Protein AF-0000000067791612 (afdb_homodimer)

Structure (mmCIF, N/CA/C/O backbone):
data_AF-0000000067791612-model_v1
#
loop_
_entity.id
_entity.type
_entity.pdbx_description
1 polymer 'LysR-family transcriptional regulator'
#
loop_
_atom_site.group_PDB
_atom_site.id
_atom_site.type_symbol
_atom_site.label_atom_id
_atom_site.label_alt_id
_atom_site.label_comp_id
_atom_site.label_asym_id
_atom_site.label_entity_id
_atom_site.label_seq_id
_atom_site.pdbx_PDB_ins_code
_atom_site.Cartn_x
_atom_site.Cartn_y
_atom_site.Cartn_z
_atom_site.occupancy
_atom_site.B_iso_or_equiv
_atom_site.auth_seq_id
_atom_site.auth_comp_id
_atom_site.auth_asym_id
_atom_site.auth_atom_id
_atom_site.pdbx_PDB_model_num
ATOM 1 N N . MET A 1 1 ? 8.072 -37.909 17.595 1 32.54 1 MET A N 1
ATOM 2 C CA . MET A 1 1 ? 7.094 -37.953 16.512 1 32.54 1 MET A CA 1
ATOM 3 C C . MET A 1 1 ? 7.787 -37.998 15.154 1 32.54 1 MET A C 1
ATOM 5 O O . MET A 1 1 ? 8.705 -37.218 14.895 1 32.54 1 MET A O 1
ATOM 9 N N . TYR A 1 2 ? 7.781 -39.027 14.48 1 41.22 2 TYR A N 1
ATOM 10 C CA . TYR A 1 2 ? 8.473 -39.206 13.208 1 41.22 2 TYR A CA 1
ATOM 11 C C . TYR A 1 2 ? 8.121 -38.088 12.234 1 41.22 2 TYR A C 1
ATOM 13 O O . TYR A 1 2 ? 7.011 -37.553 12.268 1 41.22 2 TYR A O 1
ATOM 21 N N . SER A 1 3 ? 9.183 -37.487 11.618 1 50.14 3 SER A N 1
ATOM 22 C CA . SER A 1 3 ? 9.185 -36.392 10.653 1 50.14 3 SER A CA 1
ATOM 23 C C . SER A 1 3 ? 8.036 -36.529 9.659 1 50.14 3 SER A C 1
ATOM 25 O O . SER A 1 3 ? 7.389 -35.54 9.311 1 50.14 3 SER A O 1
ATOM 27 N N . SER A 1 4 ? 7.745 -37.811 9.338 1 52.88 4 SER A N 1
ATOM 28 C CA . SER A 1 4 ? 6.721 -38.093 8.337 1 52.88 4 SER A CA 1
ATOM 29 C C . SER A 1 4 ? 5.324 -37.818 8.884 1 52.88 4 SER A C 1
ATOM 31 O O . SER A 1 4 ? 4.42 -37.449 8.132 1 52.88 4 SER A O 1
ATOM 33 N N . GLU A 1 5 ? 5.168 -38.003 10.246 1 55.58 5 GLU A N 1
ATOM 34 C CA . GLU A 1 5 ? 3.87 -37.762 10.869 1 55.58 5 GLU A CA 1
ATOM 35 C C . GLU A 1 5 ? 3.508 -36.28 10.836 1 55.58 5 GLU A C 1
ATOM 37 O O . GLU A 1 5 ? 2.328 -35.924 10.802 1 55.58 5 GLU A O 1
ATOM 42 N N . ARG A 1 6 ? 4.513 -35.566 10.711 1 56.01 6 ARG A N 1
ATOM 43 C CA . ARG A 1 6 ? 4.318 -34.12 10.745 1 56.01 6 ARG A CA 1
ATOM 44 C C . ARG A 1 6 ? 3.676 -33.623 9.454 1 56.01 6 ARG A C 1
ATOM 46 O O . ARG A 1 6 ? 3.015 -32.583 9.444 1 56.01 6 ARG A O 1
ATOM 53 N N . LEU A 1 7 ? 3.816 -34.412 8.555 1 67.54 7 LEU A N 1
ATOM 54 C CA . LEU A 1 7 ? 3.311 -34.015 7.245 1 67.54 7 LEU A CA 1
ATOM 55 C C . LEU A 1 7 ? 1.856 -34.437 7.072 1 67.54 7 LEU A C 1
ATOM 57 O O . LEU A 1 7 ? 1.17 -33.959 6.166 1 67.54 7 LEU A O 1
ATOM 61 N N . LYS A 1 8 ? 1.5 -35.299 7.973 1 75.9 8 LYS A N 1
ATOM 62 C CA . LYS A 1 8 ? 0.142 -35.82 7.845 1 75.9 8 LYS A CA 1
ATOM 63 C C . LYS A 1 8 ? -0.892 -34.721 8.073 1 75.9 8 LYS A C 1
ATOM 65 O O . LYS A 1 8 ? -0.812 -33.979 9.054 1 75.9 8 LYS A O 1
ATOM 70 N N . GLY A 1 9 ? -1.744 -34.556 7.21 1 85.44 9 GLY A N 1
ATOM 71 C CA . GLY A 1 9 ? -2.86 -33.635 7.358 1 85.44 9 GLY A CA 1
ATOM 72 C C . GLY A 1 9 ? -2.58 -32.261 6.779 1 85.44 9 GLY A C 1
ATOM 73 O O . GLY A 1 9 ? -3.484 -31.429 6.677 1 85.44 9 GLY A O 1
ATOM 74 N N . ILE A 1 10 ? -1.321 -32.037 6.432 1 83.94 10 ILE A N 1
ATOM 75 C CA . ILE A 1 10 ? -0.951 -30.716 5.936 1 83.94 10 ILE A CA 1
ATOM 76 C C . ILE A 1 10 ? -1.649 -30.451 4.604 1 83.94 10 ILE A C 1
ATOM 78 O O . ILE A 1 10 ? -2.15 -29.349 4.367 1 83.94 10 ILE A O 1
ATOM 82 N N . ASP A 1 11 ? -1.671 -31.448 3.84 1 86.44 11 ASP A N 1
ATOM 83 C CA . ASP A 1 11 ? -2.32 -31.306 2.541 1 86.44 11 ASP A CA 1
ATOM 84 C C . ASP A 1 11 ? -3.817 -31.053 2.699 1 86.44 11 ASP A C 1
ATOM 86 O O . ASP A 1 11 ? -4.393 -30.232 1.982 1 86.44 11 ASP A O 1
ATOM 90 N N . LEU A 1 12 ? -4.358 -31.745 3.582 1 88.42 12 LEU A N 1
ATOM 91 C CA . LEU A 1 12 ? -5.78 -31.59 3.867 1 88.42 12 LEU A CA 1
ATOM 92 C C . LEU A 1 12 ? -6.081 -30.185 4.379 1 88.42 12 LEU A C 1
ATOM 94 O O . LEU A 1 12 ? -7.034 -29.546 3.927 1 88.42 12 LEU A O 1
ATOM 98 N N . PHE A 1 13 ? -5.313 -29.732 5.25 1 91.06 13 PHE A N 1
ATOM 99 C CA . PHE A 1 13 ? -5.451 -28.405 5.839 1 91.06 13 PHE A CA 1
ATOM 100 C C . PHE A 1 13 ? -5.346 -27.325 4.77 1 91.06 13 PHE A C 1
ATOM 102 O O . PHE A 1 13 ? -6.199 -26.438 4.689 1 91.06 13 PHE A O 1
ATOM 109 N N . VAL A 1 14 ? -4.313 -27.443 3.958 1 87.62 14 VAL A N 1
ATOM 110 C CA . VAL A 1 14 ? -4.09 -26.453 2.909 1 87.62 14 VAL A CA 1
ATOM 111 C C . VAL A 1 14 ? -5.262 -26.464 1.93 1 87.62 14 VAL A C 1
ATOM 113 O O . VAL A 1 14 ? -5.719 -25.407 1.488 1 87.62 14 VAL A O 1
ATOM 116 N N . CYS A 1 15 ? -5.756 -27.592 1.644 1 87.12 15 CYS A N 1
ATOM 117 C CA . CYS A 1 15 ? -6.882 -27.708 0.724 1 87.12 15 CYS A CA 1
ATOM 118 C C . CYS A 1 15 ? -8.123 -27.031 1.293 1 87.12 15 CYS A C 1
ATOM 120 O O . CYS A 1 15 ? -8.792 -26.266 0.596 1 87.12 15 CYS A O 1
ATOM 122 N N . VAL A 1 16 ? -8.391 -27.294 2.491 1 87.92 16 VAL A N 1
ATOM 123 C CA . VAL A 1 16 ? -9.556 -26.694 3.134 1 87.92 16 VAL A CA 1
ATOM 124 C C . VAL A 1 16 ? -9.406 -25.175 3.162 1 87.92 16 VAL A C 1
ATOM 126 O O . VAL A 1 16 ? -10.362 -24.446 2.887 1 87.92 16 VAL A O 1
ATOM 129 N N . ALA A 1 17 ? -8.244 -24.754 3.469 1 85.85 17 ALA A N 1
ATOM 130 C CA . ALA A 1 17 ? -7.98 -23.32 3.544 1 85.85 17 ALA A CA 1
ATOM 131 C C . ALA A 1 17 ? -8.16 -22.657 2.182 1 85.85 17 ALA A C 1
ATOM 133 O O . ALA A 1 17 ? -8.743 -21.575 2.083 1 85.85 17 ALA A O 1
ATOM 134 N N . ASP A 1 18 ? -7.651 -23.319 1.193 1 80.22 18 ASP A N 1
ATOM 135 C CA . ASP A 1 18 ? -7.683 -22.778 -0.162 1 80.22 18 ASP A CA 1
ATOM 136 C C . ASP A 1 18 ? -9.114 -22.694 -0.687 1 80.22 18 ASP A C 1
ATOM 138 O O . ASP A 1 18 ? -9.493 -21.705 -1.318 1 80.22 18 ASP A O 1
ATOM 142 N N . VAL A 1 19 ? -9.877 -23.746 -0.398 1 78.53 19 VAL A N 1
ATOM 143 C CA . VAL A 1 19 ? -11.214 -23.845 -0.974 1 78.53 19 VAL A CA 1
ATOM 144 C C . VAL A 1 19 ? -12.223 -23.156 -0.058 1 78.53 19 VAL A C 1
ATOM 146 O O . VAL A 1 19 ? -13.316 -22.786 -0.495 1 78.53 19 VAL A O 1
ATOM 149 N N . GLY A 1 20 ? -11.901 -22.984 1.209 1 78.86 20 GLY A N 1
ATOM 150 C CA . GLY A 1 20 ? -12.707 -22.258 2.178 1 78.86 20 GLY A CA 1
ATOM 151 C C . GLY A 1 20 ? -13.915 -23.042 2.656 1 78.86 20 GLY A C 1
ATOM 152 O O . GLY A 1 20 ? -14.883 -22.461 3.151 1 78.86 20 GLY A O 1
ATOM 153 N N . SER A 1 21 ? -13.897 -24.313 2.364 1 84.3 21 SER A N 1
ATOM 154 C CA . SER A 1 21 ? -15.034 -25.151 2.732 1 84.3 21 SER A CA 1
ATOM 155 C C . SER A 1 21 ? -14.602 -26.594 2.972 1 84.3 21 SER A C 1
ATOM 157 O O . SER A 1 21 ? -13.818 -27.15 2.2 1 84.3 21 SER A O 1
ATOM 159 N N . PHE A 1 22 ? -15.221 -27.202 4.06 1 87.48 22 PHE A N 1
ATOM 160 C CA . PHE A 1 22 ? -14.922 -28.596 4.363 1 87.48 22 PHE A CA 1
ATOM 161 C C . PHE A 1 22 ? -15.554 -29.522 3.331 1 87.48 22 PHE A C 1
ATOM 163 O O . PHE A 1 22 ? -14.933 -30.496 2.899 1 87.48 22 PHE A O 1
ATOM 170 N N . THR A 1 23 ? -16.683 -29.112 2.903 1 88.55 23 THR A N 1
ATOM 171 C CA . THR A 1 23 ? -17.404 -29.934 1.937 1 88.55 23 THR A CA 1
ATOM 172 C C . THR A 1 23 ? -16.722 -29.89 0.573 1 88.55 23 THR A C 1
ATOM 174 O O . THR A 1 23 ? -16.562 -30.922 -0.081 1 88.55 23 THR A O 1
ATOM 177 N N . ALA A 1 24 ? -16.341 -28.737 0.203 1 86.01 24 ALA A N 1
ATOM 178 C CA . ALA A 1 24 ? -15.677 -28.592 -1.09 1 86.01 24 ALA A CA 1
ATOM 179 C C . ALA A 1 24 ? -14.325 -29.299 -1.095 1 86.01 24 ALA A C 1
ATOM 181 O O . ALA A 1 24 ? -13.939 -29.908 -2.095 1 86.01 24 ALA A O 1
ATOM 182 N N . ALA A 1 25 ? -13.667 -29.204 0.003 1 89.4 25 ALA A N 1
ATOM 183 C CA . ALA A 1 25 ? -12.382 -29.888 0.129 1 89.4 25 ALA A CA 1
ATOM 184 C C . ALA A 1 25 ? -12.557 -31.402 0.062 1 89.4 25 ALA A C 1
ATOM 186 O O . ALA A 1 25 ? -11.75 -32.099 -0.557 1 89.4 25 ALA A O 1
ATOM 187 N N . ALA A 1 26 ? -13.572 -31.895 0.656 1 91.45 26 ALA A N 1
ATOM 188 C CA . ALA A 1 26 ? -13.871 -33.324 0.624 1 91.45 26 ALA A CA 1
ATOM 189 C C . ALA A 1 26 ? -14.095 -33.806 -0.807 1 91.45 26 ALA A C 1
ATOM 191 O O . ALA A 1 26 ? -13.544 -34.831 -1.216 1 91.45 26 ALA A O 1
ATOM 192 N N . GLU A 1 27 ? -14.814 -33.042 -1.518 1 89.23 27 GLU A N 1
ATOM 193 C CA . GLU A 1 27 ? -15.08 -33.376 -2.914 1 89.23 27 GLU A CA 1
ATOM 194 C C . GLU A 1 27 ? -13.796 -33.368 -3.737 1 89.23 27 GLU A C 1
ATOM 196 O O . GLU A 1 27 ? -13.544 -34.292 -4.514 1 89.23 27 GLU A O 1
ATOM 201 N N . LYS A 1 28 ? -13.031 -32.456 -3.49 1 85.48 28 LYS A N 1
ATOM 202 C CA . LYS A 1 28 ? -11.803 -32.278 -4.259 1 85.48 28 LYS A CA 1
ATOM 203 C C . LYS A 1 28 ? -10.799 -33.387 -3.956 1 85.48 28 LYS A C 1
ATOM 205 O O . LYS A 1 28 ? -10.079 -33.84 -4.848 1 85.48 28 LYS A O 1
ATOM 210 N N . MET A 1 29 ? -10.782 -33.769 -2.702 1 89.8 29 MET A N 1
ATOM 211 C CA . MET A 1 29 ? -9.774 -34.735 -2.272 1 89.8 29 MET A CA 1
ATOM 212 C C . MET A 1 29 ? -10.34 -36.151 -2.276 1 89.8 29 MET A C 1
ATOM 214 O O . MET A 1 29 ? -9.671 -37.093 -1.85 1 89.8 29 MET A O 1
ATOM 218 N N . ASN A 1 30 ? -11.581 -36.225 -2.753 1 91.44 30 ASN A N 1
ATOM 219 C CA . ASN A 1 30 ? -12.269 -37.512 -2.785 1 91.44 30 ASN A CA 1
ATOM 220 C C . ASN A 1 30 ? -12.313 -38.158 -1.403 1 91.44 30 ASN A C 1
ATOM 222 O O . ASN A 1 30 ? -11.922 -39.315 -1.242 1 91.44 30 ASN A O 1
ATOM 226 N N . LEU A 1 31 ? -12.703 -37.358 -0.478 1 90.5 31 LEU A N 1
ATOM 227 C CA . LEU A 1 31 ? -12.909 -37.78 0.903 1 90.5 31 LEU A CA 1
ATOM 228 C C . LEU A 1 31 ? -14.316 -37.428 1.375 1 90.5 31 LEU A C 1
ATOM 230 O O . LEU A 1 31 ? -15.038 -36.695 0.696 1 90.5 31 LEU A O 1
ATOM 234 N N . THR A 1 32 ? -14.751 -38.023 2.399 1 91.98 32 THR A N 1
ATOM 235 C CA . THR A 1 32 ? -15.996 -37.593 3.026 1 91.98 32 THR A CA 1
ATOM 236 C C . THR A 1 32 ? -15.774 -36.338 3.866 1 91.98 32 THR A C 1
ATOM 238 O O . THR A 1 32 ? -14.667 -36.098 4.352 1 91.98 32 THR A O 1
ATOM 241 N N . SER A 1 33 ? -16.824 -35.592 4.021 1 91.99 33 SER A N 1
ATOM 242 C CA . SER A 1 33 ? -16.741 -34.401 4.859 1 91.99 33 SER A CA 1
ATOM 243 C C . SER A 1 33 ? -16.35 -34.758 6.29 1 91.99 33 SER A C 1
ATOM 245 O O . SER A 1 33 ? -15.644 -33.997 6.954 1 91.99 33 SER A O 1
ATOM 247 N N . SER A 1 34 ? -16.818 -35.937 6.689 1 92.41 34 SER A N 1
ATOM 248 C CA . SER A 1 34 ? -16.471 -36.406 8.027 1 92.41 34 SER A CA 1
ATOM 249 C C . SER A 1 34 ? -14.979 -36.702 8.14 1 92.41 34 SER A C 1
ATOM 251 O O . SER A 1 34 ? -14.356 -36.399 9.16 1 92.41 34 SER A O 1
ATOM 253 N N . ALA A 1 35 ? -14.443 -37.273 7.108 1 91.53 35 ALA A N 1
ATOM 254 C CA . ALA A 1 35 ? -13.014 -37.572 7.095 1 91.53 35 ALA A CA 1
ATOM 255 C C . ALA A 1 35 ? -12.184 -36.292 7.123 1 91.53 35 ALA A C 1
ATOM 257 O O . ALA A 1 35 ? -11.167 -36.219 7.816 1 91.53 35 ALA A O 1
ATOM 258 N N . VAL A 1 36 ? -12.619 -35.322 6.375 1 92.7 36 VAL A N 1
ATOM 259 C CA . VAL A 1 36 ? -11.933 -34.034 6.339 1 92.7 36 VAL A CA 1
ATOM 260 C C . VAL A 1 36 ? -11.997 -33.376 7.715 1 92.7 36 VAL A C 1
ATOM 262 O O . VAL A 1 36 ? -10.982 -32.901 8.23 1 92.7 36 VAL A O 1
ATOM 265 N N . SER A 1 37 ? -13.146 -33.392 8.35 1 92.84 37 SER A N 1
ATOM 266 C CA . SER A 1 37 ? -13.331 -32.775 9.659 1 92.84 37 SER A CA 1
ATOM 267 C C . SER A 1 37 ? -12.482 -33.465 10.721 1 92.84 37 SER A C 1
ATOM 269 O O . SER A 1 37 ? -11.85 -32.802 11.546 1 92.84 37 SER A O 1
ATOM 271 N N . LYS A 1 38 ? -12.446 -34.74 10.649 1 92.71 38 LYS A N 1
ATOM 272 C CA . LYS A 1 38 ? -11.656 -35.507 11.608 1 92.71 38 LYS A CA 1
ATOM 273 C C . LYS A 1 38 ? -10.163 -35.265 11.408 1 92.71 38 LYS A C 1
ATOM 275 O O . LYS A 1 38 ? -9.406 -35.188 12.379 1 92.71 38 LYS A O 1
ATOM 280 N N . GLY A 1 39 ? -9.849 -35.271 10.162 1 91.12 39 GLY A N 1
ATOM 281 C CA . GLY A 1 39 ? -8.458 -34.988 9.848 1 91.12 39 GLY A CA 1
ATOM 282 C C . GLY A 1 39 ? -7.988 -33.646 10.377 1 91.12 39 GLY A C 1
ATOM 283 O O . GLY A 1 39 ? -6.902 -33.546 10.953 1 91.12 39 GLY A O 1
ATOM 284 N N . ILE A 1 40 ? -8.79 -32.632 10.218 1 92.55 40 ILE A N 1
ATOM 285 C CA . ILE A 1 40 ? -8.463 -31.294 10.7 1 92.55 40 ILE A CA 1
ATOM 286 C C . ILE A 1 40 ? -8.427 -31.29 12.226 1 92.55 40 ILE A C 1
ATOM 288 O O . ILE A 1 40 ? -7.534 -30.691 12.831 1 92.55 40 ILE A O 1
ATOM 292 N N . ALA A 1 41 ? -9.378 -31.998 12.781 1 92.48 41 ALA A N 1
ATOM 293 C CA . ALA A 1 41 ? -9.423 -32.081 14.239 1 92.48 41 ALA A CA 1
ATOM 294 C C . ALA A 1 41 ? -8.166 -32.748 14.79 1 92.48 41 ALA A C 1
ATOM 296 O O . ALA A 1 41 ? -7.624 -32.318 15.811 1 92.48 41 ALA A O 1
ATOM 297 N N . ARG A 1 42 ? -7.751 -33.8 14.171 1 90.2 42 ARG A N 1
ATOM 298 C CA . ARG A 1 42 ? -6.537 -34.502 14.573 1 90.2 42 ARG A CA 1
ATOM 299 C C . ARG A 1 42 ? -5.319 -33.589 14.477 1 90.2 42 ARG A C 1
ATOM 301 O O . ARG A 1 42 ? -4.459 -33.598 15.36 1 90.2 42 ARG A O 1
ATOM 308 N N . LEU A 1 43 ? -5.257 -32.866 13.417 1 90.36 43 LEU A N 1
ATOM 309 C CA . LEU A 1 43 ? -4.152 -31.936 13.208 1 90.36 43 LEU A CA 1
ATOM 310 C C . LEU A 1 43 ? -4.154 -30.842 14.271 1 90.36 43 LEU A C 1
ATOM 312 O O . LEU A 1 43 ? -3.108 -30.524 14.842 1 90.36 43 LEU A O 1
ATOM 316 N N . GLU A 1 44 ? -5.332 -30.271 14.549 1 92.88 44 GLU A N 1
ATOM 317 C CA . GLU A 1 44 ? -5.46 -29.23 15.564 1 92.88 44 GLU A CA 1
ATOM 318 C C . GLU A 1 44 ? -5.108 -29.763 16.95 1 92.88 44 GLU A C 1
ATOM 320 O O . GLU A 1 44 ? -4.48 -29.065 17.748 1 92.88 44 GLU A O 1
ATOM 325 N N . SER A 1 45 ? -5.481 -31.001 17.186 1 89.89 45 SER A N 1
ATOM 326 C CA . SER A 1 45 ? -5.153 -31.642 18.455 1 89.89 45 SER A CA 1
ATOM 327 C C . SER A 1 45 ? -3.647 -31.833 18.605 1 89.89 45 SER A C 1
ATOM 329 O O . SER A 1 45 ? -3.087 -31.576 19.673 1 89.89 45 SER A O 1
ATOM 331 N N . ARG A 1 46 ? -3.045 -32.259 17.612 1 85.21 46 ARG A N 1
ATOM 332 C CA . ARG A 1 46 ? -1.602 -32.473 17.62 1 85.21 46 ARG A CA 1
ATOM 333 C C . ARG A 1 46 ? -0.855 -31.165 17.859 1 85.21 46 ARG A C 1
ATOM 335 O O . ARG A 1 46 ? 0.124 -31.131 18.606 1 85.21 46 ARG A O 1
ATOM 342 N N . LEU A 1 47 ? -1.362 -30.095 17.18 1 85.67 47 LEU A N 1
ATOM 343 C CA . LEU A 1 47 ? -0.706 -28.794 17.248 1 85.67 47 LEU A CA 1
ATOM 344 C C . LEU A 1 47 ? -1.154 -28.024 18.486 1 85.67 47 LEU A C 1
ATOM 346 O O . LEU A 1 47 ? -0.547 -27.012 18.846 1 85.67 47 LEU A O 1
ATOM 350 N N . GLN A 1 48 ? -2.239 -28.488 19.088 1 89.15 48 GLN A N 1
ATOM 351 C CA . GLN A 1 48 ? -2.812 -27.899 20.293 1 89.15 48 GLN A CA 1
ATOM 352 C C . GLN A 1 48 ? -3.274 -26.466 20.04 1 89.15 48 GLN A C 1
ATOM 354 O O . GLN A 1 48 ? -3.108 -25.595 20.896 1 89.15 48 GLN A O 1
ATOM 359 N N . VAL A 1 49 ? -3.679 -26.174 18.816 1 89.46 49 VAL A N 1
ATOM 360 C CA . VAL A 1 49 ? -4.248 -24.882 18.449 1 89.46 49 VAL A CA 1
ATOM 361 C C . VAL A 1 49 ? -5.39 -25.083 17.455 1 89.46 49 VAL A C 1
ATOM 363 O O . VAL A 1 49 ? -5.431 -26.089 16.742 1 89.46 49 VAL A O 1
ATOM 366 N N . ARG A 1 50 ? -6.308 -24.215 17.503 1 90.46 50 ARG A N 1
ATOM 367 C CA . ARG A 1 50 ? -7.342 -24.196 16.474 1 90.46 50 ARG A CA 1
ATOM 368 C C . ARG A 1 50 ? -6.851 -23.484 15.217 1 90.46 50 ARG A C 1
ATOM 370 O O . ARG A 1 50 ? -6.302 -22.383 15.295 1 90.46 50 ARG A O 1
ATOM 377 N N . LEU A 1 51 ? -7.033 -24.106 14.076 1 91.12 51 LEU A N 1
ATOM 378 C CA . LEU A 1 51 ? -6.538 -23.557 12.818 1 91.12 51 LEU A CA 1
ATOM 379 C C . LEU A 1 51 ? -7.648 -22.825 12.071 1 91.12 51 LEU A C 1
ATOM 381 O O . LEU A 1 51 ? -7.374 -21.955 11.24 1 91.12 51 LEU A O 1
ATOM 385 N N . PHE A 1 52 ? -8.907 -23.236 12.415 1 90.78 52 PHE A N 1
ATOM 386 C CA . PHE A 1 52 ? -10.044 -22.613 11.747 1 90.78 52 PHE A CA 1
ATOM 387 C C . PHE A 1 52 ? -11.001 -22.003 12.764 1 90.78 52 PHE A C 1
ATOM 389 O O . PHE A 1 52 ? -11.221 -22.571 13.836 1 90.78 52 PHE A O 1
ATOM 396 N N . ASP A 1 53 ? -11.374 -20.771 12.424 1 84.11 53 ASP A N 1
ATOM 397 C CA . ASP A 1 53 ? -12.525 -20.187 13.107 1 84.11 53 ASP A CA 1
ATOM 398 C C . ASP A 1 53 ? -13.824 -20.525 12.379 1 84.11 53 ASP A C 1
ATOM 400 O O . ASP A 1 53 ? -13.98 -20.209 11.198 1 84.11 53 ASP A O 1
ATOM 404 N N . ARG A 1 54 ? -14.561 -21.321 13.085 1 75.55 54 ARG A N 1
ATOM 405 C CA . ARG A 1 54 ? -15.797 -21.809 12.482 1 75.55 54 ARG A CA 1
ATOM 406 C C . ARG A 1 54 ? -17.002 -21.027 12.995 1 75.55 54 ARG A C 1
ATOM 408 O O . ARG A 1 54 ? -17.205 -20.913 14.205 1 75.55 54 ARG A O 1
ATOM 415 N N . THR A 1 55 ? -17.447 -20.131 12.25 1 62.34 55 THR A N 1
ATOM 416 C CA . THR A 1 55 ? -18.768 -19.594 12.556 1 62.34 55 THR A CA 1
ATOM 417 C C . THR A 1 55 ? -19.822 -20.185 11.625 1 62.34 55 THR A C 1
ATOM 419 O O . THR A 1 55 ? -19.486 -20.845 10.639 1 62.34 55 THR A O 1
ATOM 422 N N . THR A 1 56 ? -21.19 -20.347 12.048 1 55.86 56 THR A N 1
ATOM 423 C CA . THR A 1 56 ? -22.275 -20.917 11.257 1 55.86 56 THR A CA 1
ATOM 424 C C . THR A 1 56 ? -22.243 -20.383 9.828 1 55.86 56 THR A C 1
ATOM 426 O O . THR A 1 56 ? -22.72 -21.042 8.902 1 55.86 56 THR A O 1
ATOM 429 N N . ARG A 1 57 ? -21.581 -19.116 9.564 1 54.97 57 ARG A N 1
ATOM 430 C CA . ARG A 1 57 ? -21.741 -18.463 8.268 1 54.97 57 ARG A CA 1
ATOM 431 C C . ARG A 1 57 ? -20.414 -18.4 7.519 1 54.97 57 ARG A C 1
ATOM 433 O O . ARG A 1 57 ? -20.391 -18.217 6.3 1 54.97 57 ARG A O 1
ATOM 440 N N . ARG A 1 58 ? -19.335 -18.624 8.226 1 63.38 58 ARG A N 1
ATOM 441 C CA . ARG A 1 58 ? -18.102 -18.424 7.47 1 63.38 58 ARG A CA 1
ATOM 442 C C . ARG A 1 58 ? -16.951 -19.215 8.081 1 63.38 58 ARG A C 1
ATOM 444 O O . ARG A 1 58 ? -16.832 -19.303 9.305 1 63.38 58 ARG A O 1
ATOM 451 N N . LEU A 1 59 ? -16.137 -20.047 7.165 1 77.88 59 LEU A N 1
ATOM 452 C CA . LEU A 1 59 ? -14.886 -20.693 7.549 1 77.88 59 LEU A CA 1
ATOM 453 C C . LEU A 1 59 ? -13.698 -19.774 7.289 1 77.88 59 LEU A C 1
ATOM 455 O O . LEU A 1 59 ? -13.532 -19.265 6.178 1 77.88 59 LEU A O 1
ATOM 459 N N . SER A 1 60 ? -13.029 -19.369 8.381 1 81.91 60 SER A N 1
ATOM 460 C CA . SER A 1 60 ? -11.819 -18.565 8.242 1 81.91 60 SER A CA 1
ATOM 461 C C . SER A 1 60 ? -10.676 -19.136 9.074 1 81.91 60 SER A C 1
ATOM 463 O O . SER A 1 60 ? -10.908 -19.892 10.021 1 81.91 60 SER A O 1
ATOM 465 N N . LEU A 1 61 ? -9.457 -18.847 8.636 1 85.5 61 LEU A N 1
ATOM 466 C CA . LEU A 1 61 ? -8.289 -19.262 9.404 1 85.5 61 LEU A CA 1
ATOM 467 C C . LEU A 1 61 ? -8.151 -18.432 10.676 1 85.5 61 LEU A C 1
ATOM 469 O O . LEU A 1 61 ? -8.409 -17.226 10.666 1 85.5 61 LEU A O 1
ATOM 473 N N . SER A 1 62 ? -7.8 -19.087 11.752 1 84.66 62 SER A N 1
ATOM 474 C CA . SER A 1 62 ? -7.331 -18.373 12.935 1 84.66 62 SER A CA 1
ATOM 475 C C . SER A 1 62 ? -5.964 -17.741 12.694 1 84.66 62 SER A C 1
ATOM 477 O O . SER A 1 62 ? -5.347 -17.964 11.651 1 84.66 62 SER A O 1
ATOM 479 N N . ASP A 1 63 ? -5.477 -16.998 13.625 1 80.19 63 ASP A N 1
ATOM 480 C CA . ASP A 1 63 ? -4.132 -16.439 13.522 1 80.19 63 ASP A CA 1
ATOM 481 C C . ASP A 1 63 ? -3.084 -17.544 13.425 1 80.19 63 ASP A C 1
ATOM 483 O O . ASP A 1 63 ? -2.164 -17.465 12.607 1 80.19 63 ASP A O 1
ATOM 487 N N . SER A 1 64 ? -3.283 -18.493 14.193 1 83.18 64 SER A N 1
ATOM 488 C CA . SER A 1 64 ? -2.389 -19.645 14.133 1 83.18 64 SER A CA 1
ATOM 489 C C . SER A 1 64 ? -2.544 -20.398 12.816 1 83.18 64 SER A C 1
ATOM 491 O O . SER A 1 64 ? -1.568 -20.923 12.276 1 83.18 64 SER A O 1
ATOM 493 N N . GLY A 1 65 ? -3.769 -20.376 12.358 1 86.29 65 GLY A N 1
ATOM 494 C CA . GLY A 1 65 ? -4.033 -21.01 11.076 1 86.29 65 GLY A CA 1
ATOM 495 C C . GLY A 1 65 ? -3.328 -20.329 9.918 1 86.29 65 GLY A C 1
ATOM 496 O O . GLY A 1 65 ? -2.783 -20.997 9.036 1 86.29 65 GLY A O 1
ATOM 497 N N . VAL A 1 66 ? -3.307 -19.038 10.008 1 81.97 66 VAL A N 1
ATOM 498 C CA . VAL A 1 66 ? -2.646 -18.264 8.963 1 81.97 66 VAL A CA 1
ATOM 499 C C . VAL A 1 66 ? -1.149 -18.561 8.968 1 81.97 66 VAL A C 1
ATOM 501 O O . VAL A 1 66 ? -0.559 -18.826 7.918 1 81.97 66 VAL A O 1
ATOM 504 N N . ALA A 1 67 ? -0.545 -18.543 10.089 1 80.08 67 ALA A N 1
ATOM 505 C CA . ALA A 1 67 ? 0.881 -18.83 10.222 1 80.08 67 ALA A CA 1
ATOM 506 C C . ALA A 1 67 ? 1.2 -20.251 9.769 1 80.08 67 ALA A C 1
ATOM 508 O O . ALA A 1 67 ? 2.17 -20.475 9.04 1 80.08 67 ALA A O 1
ATOM 509 N N . PHE A 1 68 ? 0.383 -21.203 10.176 1 83.87 68 PHE A N 1
ATOM 510 C CA . PHE A 1 68 ? 0.591 -22.602 9.823 1 83.87 68 PHE A CA 1
ATOM 511 C C . PHE A 1 68 ? 0.383 -22.82 8.329 1 83.87 68 PHE A C 1
ATOM 513 O O . PHE A 1 68 ? 1.11 -23.595 7.703 1 83.87 68 PHE A O 1
ATOM 520 N N . TYR A 1 69 ? -0.605 -22.125 7.797 1 86.08 69 TYR A N 1
ATOM 521 C CA . TYR A 1 69 ? -0.883 -22.218 6.368 1 86.08 69 TYR A CA 1
ATOM 522 C C . TYR A 1 69 ? 0.323 -21.775 5.549 1 86.08 69 TYR A C 1
ATOM 524 O O . TYR A 1 69 ? 0.716 -22.452 4.595 1 86.08 69 TYR A O 1
ATOM 532 N N . ARG A 1 70 ? 0.905 -20.704 5.915 1 78.58 70 ARG A N 1
ATOM 533 C CA . ARG A 1 70 ? 2.09 -20.201 5.23 1 78.58 70 ARG A CA 1
ATOM 534 C C . ARG A 1 70 ? 3.211 -21.234 5.244 1 78.58 70 ARG A C 1
ATOM 536 O O . ARG A 1 70 ? 3.831 -21.499 4.211 1 78.58 70 ARG A O 1
ATOM 543 N N . THR A 1 71 ? 3.404 -21.791 6.325 1 77.51 71 THR A N 1
ATOM 544 C CA . THR A 1 71 ? 4.455 -22.792 6.472 1 77.51 71 THR A CA 1
ATOM 545 C C . THR A 1 71 ? 4.14 -24.032 5.641 1 77.51 71 THR A C 1
ATOM 547 O O . THR A 1 71 ? 5.004 -24.541 4.924 1 77.51 71 THR A O 1
ATOM 550 N N . CYS A 1 72 ? 2.931 -24.48 5.725 1 81.65 72 CYS A N 1
ATOM 551 C CA . CYS A 1 72 ? 2.539 -25.703 5.034 1 81.65 72 CYS A CA 1
ATOM 552 C C . CYS A 1 72 ? 2.646 -25.534 3.523 1 81.65 72 CYS A C 1
ATOM 554 O O . CYS A 1 72 ? 3.129 -26.429 2.827 1 81.65 72 CYS A O 1
ATOM 556 N N . THR A 1 73 ? 2.181 -24.41 3.1 1 79.84 73 THR A N 1
ATOM 557 C CA . THR A 1 73 ? 2.218 -24.168 1.662 1 79.84 73 THR A CA 1
ATOM 558 C C . THR A 1 73 ? 3.658 -24.117 1.16 1 79.84 73 THR A C 1
ATOM 560 O O . THR A 1 73 ? 3.963 -24.629 0.081 1 79.84 73 THR A O 1
ATOM 563 N N . SER A 1 74 ? 4.492 -23.57 1.959 1 74.94 74 SER A N 1
ATOM 564 C CA . SER A 1 74 ? 5.904 -23.514 1.594 1 74.94 74 SER A CA 1
ATOM 565 C C . SER A 1 74 ? 6.523 -24.907 1.565 1 74.94 74 SER A C 1
ATOM 567 O O . SER A 1 74 ? 7.247 -25.251 0.628 1 74.94 74 SER A O 1
ATOM 569 N N . VAL A 1 75 ? 6.234 -25.679 2.509 1 72.28 75 VAL A N 1
ATOM 570 C CA . VAL A 1 75 ? 6.778 -27.028 2.623 1 72.28 75 VAL A CA 1
ATOM 571 C C . VAL A 1 75 ? 6.293 -27.881 1.454 1 72.28 75 VAL A C 1
ATOM 573 O O . VAL A 1 75 ? 7.083 -28.587 0.822 1 72.28 75 VAL A O 1
ATOM 576 N N . LEU A 1 76 ? 5.036 -27.815 1.208 1 76.99 76 LEU A N 1
ATOM 577 C CA . LEU A 1 76 ? 4.469 -28.614 0.127 1 76.99 76 LEU A CA 1
ATOM 578 C C . LEU A 1 76 ? 5.052 -28.198 -1.219 1 76.99 76 LEU A C 1
ATOM 580 O O . LEU A 1 76 ? 5.328 -29.047 -2.07 1 76.99 76 LEU A O 1
ATOM 584 N N . ALA A 1 77 ? 5.203 -26.893 -1.354 1 73.73 77 ALA A N 1
ATOM 585 C CA . ALA A 1 77 ? 5.793 -26.385 -2.59 1 73.73 77 ALA A CA 1
ATOM 586 C C . ALA A 1 77 ? 7.233 -26.864 -2.749 1 73.73 77 ALA A C 1
ATOM 588 O O . ALA A 1 77 ? 7.644 -27.265 -3.84 1 73.73 77 ALA A O 1
ATOM 589 N N . ASP A 1 78 ? 7.924 -26.874 -1.702 1 69.32 78 ASP A N 1
ATOM 590 C CA . ASP A 1 78 ? 9.316 -27.311 -1.726 1 69.32 78 ASP A CA 1
ATOM 591 C C . ASP A 1 78 ? 9.42 -28.8 -2.05 1 69.32 78 ASP A C 1
ATOM 593 O O . ASP A 1 78 ? 10.281 -29.212 -2.829 1 69.32 78 ASP A O 1
ATOM 597 N N . LEU A 1 79 ? 8.534 -29.552 -1.504 1 69.9 79 LEU A N 1
ATOM 598 C CA . LEU A 1 79 ? 8.515 -30.988 -1.761 1 69.9 79 LEU A CA 1
ATOM 599 C C . LEU A 1 79 ? 8.171 -31.275 -3.219 1 69.9 79 LEU A C 1
ATOM 601 O O . LEU A 1 79 ? 8.797 -32.128 -3.853 1 69.9 79 LEU A O 1
ATOM 605 N N . GLU A 1 80 ? 7.175 -30.605 -3.68 1 70.74 80 GLU A N 1
ATOM 606 C CA . GLU A 1 80 ? 6.771 -30.781 -5.072 1 70.74 80 GLU A CA 1
ATOM 607 C C . GLU A 1 80 ? 7.908 -30.429 -6.026 1 70.74 80 GLU A C 1
ATOM 609 O O . GLU A 1 80 ? 8.169 -31.158 -6.985 1 70.74 80 GLU A O 1
ATOM 614 N N . GLU A 1 81 ? 8.54 -29.421 -5.774 1 67.28 81 GLU A N 1
ATOM 615 C CA . GLU A 1 81 ? 9.653 -28.987 -6.613 1 67.28 81 GLU A CA 1
ATOM 616 C C . GLU A 1 81 ? 10.795 -29.999 -6.581 1 67.28 81 GLU A C 1
ATOM 618 O O . GLU A 1 81 ? 11.424 -30.266 -7.607 1 67.28 81 GLU A O 1
ATOM 623 N N . ALA A 1 82 ? 11.04 -30.488 -5.459 1 65.92 82 ALA A N 1
ATOM 624 C CA . ALA A 1 82 ? 12.081 -31.503 -5.323 1 65.92 82 ALA A CA 1
ATOM 625 C C . ALA A 1 82 ? 11.746 -32.745 -6.144 1 65.92 82 ALA A C 1
ATOM 627 O O . ALA A 1 82 ? 12.62 -33.32 -6.797 1 65.92 82 ALA A O 1
ATOM 628 N N . GLU A 1 83 ? 10.537 -33.056 -6.1 1 69.2 83 GLU A N 1
ATOM 629 C CA . GLU A 1 83 ? 10.096 -34.23 -6.848 1 69.2 83 GLU A CA 1
ATOM 630 C C . GLU A 1 83 ? 10.193 -33.993 -8.353 1 69.2 83 GLU A C 1
ATOM 632 O O . GLU A 1 83 ? 10.659 -34.862 -9.094 1 69.2 83 GLU A O 1
ATOM 637 N N . LEU A 1 84 ? 9.719 -32.847 -8.693 1 67.92 84 LEU A N 1
ATOM 638 C CA . LEU A 1 84 ? 9.747 -32.508 -10.111 1 67.92 84 LEU A CA 1
ATOM 639 C C . LEU A 1 84 ? 11.182 -32.382 -10.612 1 67.92 84 LEU A C 1
ATOM 641 O O . LEU A 1 84 ? 11.491 -32.789 -11.734 1 67.92 84 LEU A O 1
ATOM 645 N N . ALA A 1 85 ? 11.972 -31.824 -9.809 1 63.44 85 ALA A N 1
ATOM 646 C CA . ALA A 1 85 ? 13.383 -31.677 -10.158 1 63.44 85 ALA A CA 1
ATOM 647 C C . ALA A 1 85 ? 14.033 -33.037 -10.395 1 63.44 85 ALA A C 1
ATOM 649 O O . ALA A 1 85 ? 14.955 -33.158 -11.205 1 63.44 85 ALA A O 1
ATOM 650 N N . MET A 1 86 ? 13.504 -33.98 -9.77 1 6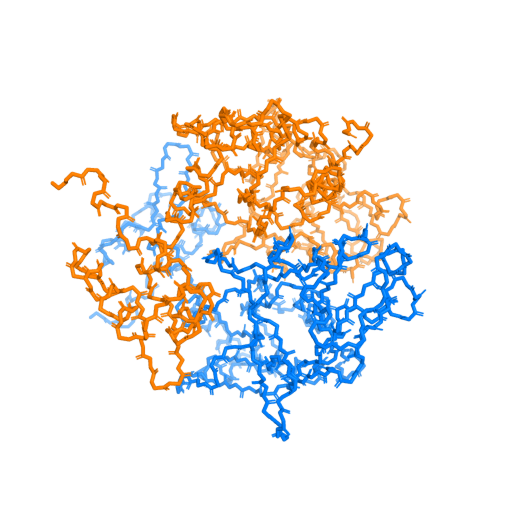2.96 86 MET A N 1
ATOM 651 C CA . MET A 1 86 ? 14.039 -35.332 -9.912 1 62.96 86 MET A CA 1
ATOM 652 C C . MET A 1 86 ? 13.559 -35.974 -11.209 1 62.96 86 MET A C 1
ATOM 654 O O . MET A 1 86 ? 14.204 -36.884 -11.732 1 62.96 86 MET A O 1
ATOM 658 N N . GLN A 1 87 ? 12.391 -35.544 -11.64 1 61.64 87 GLN A N 1
ATOM 659 C CA . GLN A 1 87 ? 11.791 -36.183 -12.807 1 61.64 87 GLN A CA 1
ATOM 660 C C . GLN A 1 87 ? 12.22 -35.488 -14.096 1 61.64 87 GLN A C 1
ATOM 662 O O . GLN A 1 87 ? 12.202 -36.093 -15.169 1 61.64 87 GLN A O 1
ATOM 667 N N . SER A 1 88 ? 12.098 -34.255 -14.194 1 56.34 88 SER A N 1
ATOM 668 C CA . SER A 1 88 ? 12.258 -33.56 -15.467 1 56.34 88 SER A CA 1
ATOM 669 C C . SER A 1 88 ? 13.68 -33.034 -15.635 1 56.34 88 SER A C 1
ATOM 671 O O . SER A 1 88 ? 14.322 -32.643 -14.658 1 56.34 88 SER A O 1
ATOM 673 N N . GLU A 1 89 ? 14.205 -33.577 -16.726 1 54.1 89 GLU A N 1
ATOM 674 C CA . GLU A 1 89 ? 15.429 -32.93 -17.19 1 54.1 89 GLU A CA 1
ATOM 675 C C . GLU A 1 89 ? 15.229 -31.426 -17.354 1 54.1 89 GLU A C 1
ATOM 677 O O . GLU A 1 89 ? 16.2 -30.676 -17.478 1 54.1 89 GLU A O 1
ATOM 682 N N . THR A 1 90 ? 14.037 -31.097 -17.962 1 55.37 90 THR A N 1
ATOM 683 C CA . THR A 1 90 ? 13.79 -29.727 -18.398 1 55.37 90 THR A CA 1
ATOM 684 C C . THR A 1 90 ? 13.509 -28.822 -17.202 1 55.37 90 THR A C 1
ATOM 686 O O . THR A 1 90 ? 12.728 -29.178 -16.317 1 55.37 90 THR A O 1
ATOM 689 N N . THR A 1 91 ? 14.435 -28.063 -16.887 1 62 91 THR A N 1
ATOM 690 C CA . THR A 1 91 ? 14.863 -27.255 -15.75 1 62 91 THR A CA 1
ATOM 691 C C . THR A 1 91 ? 14.021 -25.987 -15.641 1 62 91 THR A C 1
ATOM 693 O O . THR A 1 91 ? 14.495 -24.963 -15.145 1 62 91 THR A O 1
ATOM 696 N N . ASP A 1 92 ? 12.681 -26.101 -16.183 1 79.78 92 ASP A N 1
ATOM 697 C CA . ASP A 1 92 ? 11.996 -24.821 -16.036 1 79.78 92 ASP A CA 1
ATOM 698 C C . ASP A 1 92 ? 11.533 -24.607 -14.597 1 79.78 92 ASP A C 1
ATOM 700 O O . ASP A 1 92 ? 10.946 -25.505 -13.989 1 79.78 92 ASP A O 1
ATOM 704 N N . PRO A 1 93 ? 11.848 -23.467 -14.148 1 86.18 93 PRO A N 1
ATOM 705 C CA . PRO A 1 93 ? 11.4 -23.179 -12.783 1 86.18 93 PRO A CA 1
ATOM 706 C C . PRO A 1 93 ? 9.879 -23.176 -12.65 1 86.18 93 PRO A C 1
ATOM 708 O O . PRO A 1 93 ? 9.175 -22.769 -13.578 1 86.18 93 PRO A O 1
ATOM 711 N N . ARG A 1 94 ? 9.411 -23.726 -11.599 1 87.77 94 ARG A N 1
ATOM 712 C CA . ARG A 1 94 ? 7.971 -23.838 -11.393 1 87.77 94 ARG A CA 1
ATOM 713 C C . ARG A 1 94 ? 7.614 -23.677 -9.919 1 87.77 94 ARG A C 1
ATOM 715 O O . ARG A 1 94 ? 8.447 -23.919 -9.043 1 87.77 94 ARG A O 1
ATOM 722 N N . GLY A 1 95 ? 6.322 -23.257 -9.742 1 86.87 95 GLY A N 1
ATOM 723 C CA . GLY A 1 95 ? 5.791 -23.212 -8.389 1 86.87 95 GLY A CA 1
ATOM 724 C C . GLY A 1 95 ? 5.584 -21.8 -7.876 1 86.87 95 GLY A C 1
ATOM 725 O O . GLY A 1 95 ? 5.835 -20.83 -8.594 1 86.87 95 GLY A O 1
ATOM 726 N N . LYS A 1 96 ? 5.16 -21.755 -6.673 1 88.34 96 LYS A N 1
ATOM 727 C CA . LYS A 1 96 ? 4.785 -20.495 -6.036 1 88.34 96 LYS A CA 1
ATOM 728 C C . LYS A 1 96 ? 6.002 -19.801 -5.432 1 88.34 96 LYS A C 1
ATOM 730 O O . LYS A 1 96 ? 6.859 -20.452 -4.83 1 88.34 96 LYS A O 1
ATOM 735 N N . VAL A 1 97 ? 6.142 -18.582 -5.684 1 92.2 97 VAL A N 1
ATOM 736 C CA . VAL A 1 97 ? 7.182 -17.755 -5.08 1 92.2 97 VAL A CA 1
ATOM 737 C C . VAL A 1 97 ? 6.552 -16.521 -4.437 1 92.2 97 VAL A C 1
ATOM 739 O O . VAL A 1 97 ? 5.818 -15.778 -5.093 1 92.2 97 VAL A O 1
ATOM 742 N N . ARG A 1 98 ? 6.807 -16.335 -3.186 1 93.32 98 ARG A N 1
ATOM 743 C CA . ARG A 1 98 ? 6.277 -15.182 -2.465 1 93.32 98 ARG A CA 1
ATOM 744 C C . ARG A 1 98 ? 7.269 -14.024 -2.478 1 93.32 98 ARG A C 1
ATOM 746 O O . ARG A 1 98 ? 8.402 -14.165 -2.013 1 93.32 98 ARG A O 1
ATOM 753 N N . ILE A 1 99 ? 6.838 -12.915 -3.008 1 95.87 99 ILE A N 1
ATOM 754 C CA . ILE A 1 99 ? 7.69 -11.741 -3.166 1 95.87 99 ILE A CA 1
ATOM 755 C C . ILE A 1 99 ? 7.03 -10.532 -2.507 1 95.87 99 ILE A C 1
ATOM 757 O O . ILE A 1 99 ? 5.852 -10.254 -2.746 1 95.87 99 ILE A O 1
ATOM 761 N N . ASP A 1 100 ? 7.739 -9.835 -1.684 1 95.7 100 ASP A N 1
ATOM 762 C CA . ASP A 1 100 ? 7.237 -8.612 -1.064 1 95.7 100 ASP A CA 1
ATOM 763 C C . ASP A 1 100 ? 8.018 -7.391 -1.544 1 95.7 100 ASP A C 1
ATOM 765 O O . ASP A 1 100 ? 9.249 -7.417 -1.597 1 95.7 100 ASP A O 1
ATOM 769 N N . LEU A 1 101 ? 7.276 -6.402 -1.925 1 96.13 101 LEU A N 1
ATOM 770 C CA . LEU A 1 101 ? 7.873 -5.247 -2.587 1 96.13 101 LEU A CA 1
ATOM 771 C C . LEU A 1 101 ? 7.445 -3.95 -1.908 1 96.13 101 LEU A C 1
ATOM 773 O O . LEU A 1 101 ? 6.345 -3.866 -1.358 1 96.13 101 LEU A O 1
ATOM 777 N N . PRO A 1 102 ? 8.334 -2.889 -1.979 1 95.16 102 PRO A N 1
ATOM 778 C CA . PRO A 1 102 ? 7.835 -1.561 -1.614 1 95.16 102 PRO A CA 1
ATOM 779 C C . PRO A 1 102 ? 6.687 -1.096 -2.506 1 95.16 102 PRO A C 1
ATOM 781 O O . PRO A 1 102 ? 6.674 -1.388 -3.704 1 95.16 102 PRO A O 1
ATOM 784 N N . ALA A 1 103 ? 5.803 -0.362 -2 1 93.99 103 ALA A N 1
ATOM 785 C CA . ALA A 1 103 ? 4.54 -0.09 -2.681 1 93.99 103 ALA A CA 1
ATOM 786 C C . ALA A 1 103 ? 4.779 0.542 -4.049 1 93.99 103 ALA A C 1
ATOM 788 O O . ALA A 1 103 ? 4.571 -0.099 -5.082 1 93.99 103 ALA A O 1
ATOM 789 N N . SER A 1 104 ? 5.31 1.765 -4.123 1 95.72 104 SER A N 1
ATOM 790 C CA . SER A 1 104 ? 5.434 2.496 -5.38 1 95.72 104 SER A CA 1
ATOM 791 C C . SER A 1 104 ? 6.569 1.94 -6.233 1 95.72 104 SER A C 1
ATOM 793 O O . SER A 1 104 ? 6.382 1.665 -7.42 1 95.72 104 SER A O 1
ATOM 795 N N . PHE A 1 105 ? 7.725 1.697 -5.633 1 96.67 105 PHE A N 1
ATOM 796 C CA . PHE A 1 105 ? 8.855 1.162 -6.383 1 96.67 105 PHE A CA 1
ATOM 797 C C . PHE A 1 105 ? 8.539 -0.229 -6.919 1 96.67 105 PHE A C 1
ATOM 799 O O . PHE A 1 105 ? 8.888 -0.556 -8.055 1 96.67 105 PHE A O 1
ATOM 806 N N . GLY A 1 106 ? 7.93 -0.994 -6.026 1 97.35 106 GLY A N 1
ATOM 807 C CA . GLY A 1 106 ? 7.547 -2.342 -6.415 1 97.35 106 GLY A CA 1
ATOM 808 C C . GLY A 1 106 ? 6.588 -2.373 -7.59 1 97.35 106 GLY A C 1
ATOM 809 O O . GLY A 1 106 ? 6.789 -3.13 -8.543 1 97.35 106 GLY A O 1
ATOM 810 N N . ARG A 1 107 ? 5.589 -1.579 -7.535 1 96.43 107 ARG A N 1
ATOM 811 C CA . ARG A 1 107 ? 4.56 -1.587 -8.57 1 96.43 107 ARG A CA 1
ATOM 812 C C . ARG A 1 107 ? 5.097 -1.023 -9.881 1 96.43 107 ARG A C 1
ATOM 814 O O . ARG A 1 107 ? 4.843 -1.578 -10.952 1 96.43 107 ARG A O 1
ATOM 821 N N . LEU A 1 108 ? 5.909 0.012 -9.806 1 96.6 108 LEU A N 1
ATOM 822 C CA . LEU A 1 108 ? 6.28 0.77 -10.996 1 96.6 108 LEU A CA 1
ATOM 823 C C . LEU A 1 108 ? 7.514 0.169 -11.66 1 96.6 108 LEU A C 1
ATOM 825 O O . LEU A 1 108 ? 7.694 0.292 -12.874 1 96.6 108 LEU A O 1
ATOM 829 N N . HIS A 1 109 ? 8.336 -0.489 -10.856 1 97.39 109 HIS A N 1
ATOM 830 C CA . HIS A 1 109 ? 9.624 -0.864 -11.428 1 97.39 109 HIS A CA 1
ATOM 831 C C . HIS A 1 109 ? 9.881 -2.359 -11.274 1 97.39 109 HIS A C 1
ATOM 833 O O . HIS A 1 109 ? 10.439 -2.993 -12.173 1 97.39 109 HIS A O 1
ATOM 839 N N . VAL A 1 110 ? 9.481 -2.952 -10.205 1 98.15 110 VAL A N 1
ATOM 840 C CA . VAL A 1 110 ? 9.819 -4.351 -9.965 1 98.15 110 VAL A CA 1
ATOM 841 C C . VAL A 1 110 ? 8.81 -5.254 -10.671 1 98.15 110 VAL A C 1
ATOM 843 O O . VAL A 1 110 ? 9.192 -6.215 -11.344 1 98.15 110 VAL A O 1
ATOM 846 N N . LEU A 1 111 ? 7.551 -4.935 -10.539 1 98.05 111 LEU A N 1
ATOM 847 C CA . LEU A 1 111 ? 6.47 -5.751 -11.081 1 98.05 111 LEU A CA 1
ATOM 848 C C . LEU A 1 111 ? 6.631 -5.936 -12.586 1 98.05 111 LEU A C 1
ATOM 850 O O . LEU A 1 111 ? 6.543 -7.058 -13.091 1 98.05 111 LEU A O 1
ATOM 854 N N . PRO A 1 112 ? 6.949 -4.892 -13.333 1 97.56 112 PRO A N 1
ATOM 855 C CA . PRO A 1 112 ? 7.133 -5.092 -14.773 1 97.56 112 PRO A CA 1
ATOM 856 C C . PRO A 1 112 ? 8.229 -6.107 -15.092 1 97.56 112 PRO A C 1
ATOM 858 O O . PRO A 1 112 ? 8.1 -6.881 -16.044 1 97.56 112 PRO A O 1
ATOM 861 N N . VAL A 1 113 ? 9.294 -6.096 -14.271 1 97.78 113 VAL A N 1
ATOM 862 C CA . VAL A 1 113 ? 10.377 -7.053 -14.47 1 97.78 113 VAL A CA 1
ATOM 863 C C . VAL A 1 113 ? 9.868 -8.47 -14.217 1 97.78 113 VAL A C 1
ATOM 865 O O . VAL A 1 113 ? 10.148 -9.386 -14.994 1 97.78 113 VAL A O 1
ATOM 868 N N . ILE A 1 114 ? 9.094 -8.659 -13.188 1 97.91 114 ILE A N 1
ATOM 869 C CA . ILE A 1 114 ? 8.542 -9.958 -12.82 1 97.91 114 ILE A CA 1
ATOM 870 C C . ILE A 1 114 ? 7.583 -10.438 -13.907 1 97.91 114 ILE A C 1
ATOM 872 O O . ILE A 1 114 ? 7.649 -11.593 -14.336 1 97.91 114 ILE A O 1
ATOM 876 N N . LEU A 1 115 ? 6.695 -9.553 -14.371 1 97.36 115 LEU A N 1
ATOM 877 C CA . LEU A 1 115 ? 5.676 -9.923 -15.348 1 97.36 115 LEU A CA 1
ATOM 878 C C . LEU A 1 115 ? 6.314 -10.318 -16.676 1 97.36 115 LEU A C 1
ATOM 880 O O . LEU A 1 115 ? 5.883 -11.28 -17.315 1 97.36 115 LEU A O 1
ATOM 884 N N . ASN A 1 116 ? 7.318 -9.592 -17.056 1 96.37 116 ASN A N 1
ATOM 885 C CA . ASN A 1 116 ? 8.045 -9.934 -18.274 1 96.37 116 ASN A CA 1
ATOM 886 C C . ASN A 1 116 ? 8.68 -11.318 -18.178 1 96.37 116 ASN A C 1
ATOM 888 O O . ASN A 1 116 ? 8.669 -12.079 -19.147 1 96.37 116 ASN A O 1
ATOM 892 N N . PHE A 1 117 ? 9.197 -11.632 -17.017 1 96.4 117 PHE A N 1
ATOM 893 C CA . PHE A 1 117 ? 9.876 -12.902 -16.784 1 96.4 117 PHE A CA 1
ATOM 894 C C . PHE A 1 117 ? 8.883 -14.058 -16.8 1 96.4 117 PHE A C 1
ATOM 896 O O . PHE A 1 117 ? 9.135 -15.091 -17.423 1 96.4 117 PHE A O 1
ATOM 903 N N . ILE A 1 118 ? 7.712 -13.911 -16.212 1 95.26 118 ILE A N 1
ATOM 904 C CA . ILE A 1 118 ? 6.814 -15.048 -16.04 1 95.26 118 ILE A CA 1
ATOM 905 C C . ILE A 1 118 ? 6.029 -15.284 -17.328 1 95.26 118 ILE A C 1
ATOM 907 O O . ILE A 1 118 ? 5.394 -16.329 -17.493 1 95.26 118 ILE A O 1
ATOM 911 N N . GLU A 1 119 ? 5.947 -14.262 -18.104 1 93.4 119 GLU A N 1
ATOM 912 C CA . GLU A 1 119 ? 5.372 -14.481 -19.428 1 93.4 119 GLU A CA 1
ATOM 913 C C . GLU A 1 119 ? 6.052 -15.649 -20.137 1 93.4 119 GLU A C 1
ATOM 915 O O . GLU A 1 119 ? 5.398 -16.416 -20.848 1 93.4 119 GLU A O 1
ATOM 920 N N . LYS A 1 120 ? 7.35 -15.804 -19.892 1 92.37 120 LYS A N 1
ATOM 921 C CA . LYS A 1 120 ? 8.139 -16.847 -20.541 1 92.37 120 LYS A CA 1
ATOM 922 C C . LYS A 1 120 ? 8.201 -18.105 -19.68 1 92.37 120 LYS A C 1
ATOM 924 O O . LYS A 1 120 ? 8.713 -19.138 -20.117 1 92.37 120 LYS A O 1
ATOM 929 N N . HIS A 1 121 ? 7.723 -18.02 -18.531 1 93.4 121 HIS A N 1
ATOM 930 C CA . HIS A 1 121 ? 7.758 -19.14 -17.597 1 93.4 121 HIS A CA 1
ATOM 931 C C . HIS A 1 121 ? 6.382 -19.392 -16.988 1 93.4 121 HIS A C 1
ATOM 933 O O . HIS A 1 121 ? 6.157 -19.099 -15.811 1 93.4 121 HIS A O 1
ATOM 939 N N . PRO A 1 122 ? 5.531 -19.997 -17.702 1 89.3 122 PRO A N 1
ATOM 940 C CA . PRO A 1 122 ? 4.114 -20.094 -17.346 1 89.3 122 PRO A CA 1
ATOM 941 C C . PRO A 1 122 ? 3.873 -20.957 -16.11 1 89.3 122 PRO A C 1
ATOM 943 O O . PRO A 1 122 ? 2.783 -20.927 -15.534 1 89.3 122 PRO A O 1
ATOM 946 N N . LEU A 1 123 ? 4.867 -21.693 -15.657 1 89.6 123 LEU A N 1
ATOM 947 C CA . LEU A 1 123 ? 4.662 -22.586 -14.522 1 89.6 123 LEU A CA 1
ATOM 948 C C . LEU A 1 123 ? 5.034 -21.897 -13.214 1 89.6 123 LEU A C 1
ATOM 950 O O . LEU A 1 123 ? 4.815 -22.448 -12.133 1 89.6 123 LEU A O 1
ATOM 954 N N . LEU A 1 124 ? 5.587 -20.694 -13.365 1 92.56 124 LEU A N 1
ATOM 955 C CA . LEU A 1 124 ? 5.861 -19.884 -12.183 1 92.56 124 LEU A CA 1
ATOM 956 C C . LEU A 1 124 ? 4.609 -19.138 -11.733 1 92.56 124 LEU A C 1
ATOM 958 O O . LEU A 1 124 ? 3.92 -18.524 -12.551 1 92.56 124 LEU A O 1
ATOM 962 N N . THR A 1 125 ? 4.327 -19.218 -10.464 1 91.8 125 THR A N 1
ATOM 963 C CA . THR A 1 125 ? 3.141 -18.578 -9.906 1 91.8 125 THR A CA 1
ATOM 964 C C . THR A 1 125 ? 3.524 -17.613 -8.787 1 91.8 125 THR A C 1
ATOM 966 O O . THR A 1 125 ? 3.485 -17.974 -7.609 1 91.8 125 THR A O 1
ATOM 969 N N . PRO A 1 126 ? 3.835 -16.413 -9.126 1 95.13 126 PRO A N 1
ATOM 970 C CA . PRO A 1 126 ? 4.247 -15.463 -8.09 1 95.13 126 PRO A CA 1
ATOM 971 C C . PRO A 1 126 ? 3.074 -14.953 -7.256 1 95.13 126 PRO A C 1
ATOM 973 O O . PRO A 1 126 ? 1.978 -14.75 -7.785 1 95.13 126 PRO A O 1
ATOM 976 N N . HIS A 1 127 ? 3.293 -14.886 -6.029 1 94.74 127 HIS A N 1
ATOM 977 C CA . HIS A 1 127 ? 2.455 -14.2 -5.052 1 94.74 127 HIS A CA 1
ATOM 978 C C . HIS A 1 127 ? 3.124 -12.925 -4.55 1 94.74 127 HIS A C 1
ATOM 980 O O . HIS A 1 127 ? 4.043 -12.983 -3.729 1 94.74 127 HIS A O 1
ATOM 986 N N . ILE A 1 128 ? 2.569 -11.82 -5.023 1 96.59 128 ILE A N 1
ATOM 987 C CA . ILE A 1 128 ? 3.272 -10.556 -4.835 1 96.59 128 ILE A CA 1
ATOM 988 C C . ILE A 1 128 ? 2.48 -9.662 -3.883 1 96.59 128 ILE A C 1
ATOM 990 O O . ILE A 1 128 ? 1.304 -9.378 -4.122 1 96.59 128 ILE A O 1
ATOM 994 N N . THR A 1 129 ? 3.067 -9.217 -2.861 1 94.21 129 THR A N 1
ATOM 995 C CA . THR A 1 129 ? 2.478 -8.275 -1.916 1 94.21 129 THR A CA 1
ATOM 996 C C . THR A 1 129 ? 3.298 -6.99 -1.851 1 94.21 129 THR A C 1
ATOM 998 O O . THR A 1 129 ? 4.431 -6.946 -2.335 1 94.21 129 THR A O 1
ATOM 1001 N N . PHE A 1 130 ? 2.706 -5.943 -1.304 1 93.28 130 PHE A N 1
ATOM 1002 C CA . PHE A 1 130 ? 3.326 -4.625 -1.231 1 93.28 130 PHE A CA 1
ATOM 1003 C C . PHE A 1 130 ? 3.233 -4.06 0.182 1 93.28 130 PHE A C 1
ATOM 1005 O O . PHE A 1 130 ? 2.148 -4.005 0.764 1 93.28 130 PHE A O 1
ATOM 1012 N N . SER A 1 131 ? 4.368 -3.664 0.688 1 88.44 131 SER A N 1
ATOM 1013 C CA . SER A 1 131 ? 4.385 -3.079 2.025 1 88.44 131 SER A CA 1
ATOM 1014 C C . SER A 1 131 ? 5.593 -2.167 2.213 1 88.44 131 SER A C 1
ATOM 1016 O O . SER A 1 131 ? 6.7 -2.497 1.783 1 88.44 131 SER A O 1
ATOM 1018 N N . ASP A 1 132 ? 5.399 -1.064 2.881 1 87.27 132 ASP A N 1
ATOM 1019 C CA . ASP A 1 132 ? 6.515 -0.186 3.219 1 87.27 132 ASP A CA 1
ATOM 1020 C C . ASP A 1 132 ? 6.969 -0.405 4.66 1 87.27 132 ASP A C 1
ATOM 1022 O O . ASP A 1 132 ? 7.844 0.308 5.156 1 87.27 132 ASP A O 1
ATOM 1026 N N . ARG A 1 133 ? 6.414 -1.418 5.231 1 79.96 133 ARG A N 1
ATOM 1027 C CA . ARG A 1 133 ? 6.868 -1.797 6.565 1 79.96 133 ARG A CA 1
ATOM 1028 C C . ARG A 1 133 ? 8.06 -2.745 6.489 1 79.96 133 ARG A C 1
ATOM 1030 O O . ARG A 1 133 ? 8.236 -3.45 5.493 1 79.96 133 ARG A O 1
ATOM 1037 N N . PHE A 1 134 ? 8.81 -2.713 7.525 1 78.22 134 PHE A N 1
ATOM 1038 C CA . PHE A 1 134 ? 9.899 -3.678 7.606 1 78.22 134 PHE A CA 1
ATOM 1039 C C . PHE A 1 134 ? 9.402 -5.011 8.152 1 78.22 134 PHE A C 1
ATOM 1041 O O . PHE A 1 134 ? 9.099 -5.127 9.341 1 78.22 134 PHE A O 1
ATOM 1048 N N . VAL A 1 135 ? 9.327 -5.946 7.257 1 77.69 135 VAL A N 1
ATOM 1049 C CA . VAL A 1 135 ? 8.806 -7.258 7.629 1 77.69 135 VAL A CA 1
ATOM 1050 C C . VAL A 1 135 ? 9.961 -8.239 7.818 1 77.69 135 VAL A C 1
ATOM 1052 O O . VAL A 1 135 ? 11.046 -8.043 7.266 1 77.69 135 VAL A O 1
ATOM 1055 N N . ASP A 1 136 ? 9.713 -9.177 8.647 1 78.75 136 ASP A N 1
ATOM 1056 C CA . ASP A 1 136 ? 10.609 -10.325 8.739 1 78.75 136 ASP A CA 1
ATOM 1057 C C . ASP A 1 136 ? 10.208 -11.415 7.747 1 78.75 136 ASP A C 1
ATOM 1059 O O . ASP A 1 136 ? 9.19 -12.086 7.931 1 78.75 136 ASP A O 1
ATOM 1063 N N . PRO A 1 137 ? 11.013 -11.574 6.791 1 83.45 137 PRO A N 1
ATOM 1064 C CA . PRO A 1 137 ? 10.621 -12.508 5.733 1 83.45 137 PRO A CA 1
ATOM 1065 C C . PRO A 1 137 ? 10.446 -13.937 6.243 1 83.45 137 PRO A C 1
ATOM 1067 O O . PRO A 1 137 ? 9.627 -14.69 5.71 1 83.45 137 PRO A O 1
ATOM 1070 N N . VAL A 1 138 ? 11.178 -14.309 7.217 1 78.86 138 VAL A N 1
ATOM 1071 C CA . VAL A 1 138 ? 11.096 -15.666 7.747 1 78.86 138 VAL A CA 1
ATOM 1072 C C . VAL A 1 138 ? 9.754 -15.868 8.447 1 78.86 138 VAL A C 1
ATOM 1074 O O . VAL A 1 138 ? 9.05 -16.846 8.183 1 78.86 138 VAL A O 1
ATOM 1077 N N . VAL A 1 139 ? 9.45 -14.862 9.197 1 75.89 139 VAL A N 1
ATOM 1078 C CA . VAL A 1 139 ? 8.212 -14.937 9.966 1 75.89 139 VAL A CA 1
ATOM 1079 C C . VAL A 1 139 ? 7.013 -14.856 9.024 1 75.89 139 VAL A C 1
ATOM 1081 O O . VAL A 1 139 ? 6.024 -15.571 9.205 1 75.89 139 VAL A O 1
ATOM 1084 N N . GLU A 1 140 ? 7.153 -14.145 8.012 1 81.42 140 GLU A N 1
ATOM 1085 C CA . GLU A 1 140 ? 6.015 -13.892 7.133 1 81.42 140 GLU A CA 1
ATOM 1086 C C . GLU A 1 140 ? 6.008 -14.854 5.949 1 81.42 140 GLU A C 1
ATOM 1088 O O . GLU A 1 140 ? 5.091 -14.827 5.125 1 81.42 140 GLU A O 1
ATOM 1093 N N . GLY A 1 141 ? 6.998 -15.734 5.862 1 80.99 141 GLY A N 1
ATOM 1094 C CA . GLY A 1 141 ? 7.058 -16.739 4.812 1 80.99 141 GLY A CA 1
ATOM 1095 C C . GLY A 1 141 ? 7.311 -16.15 3.437 1 80.99 141 GLY A C 1
ATOM 1096 O O . GLY A 1 141 ? 6.7 -16.573 2.453 1 80.99 141 GLY A O 1
ATOM 1097 N N . ILE A 1 142 ? 8.126 -15.098 3.38 1 89.94 142 ILE A N 1
ATOM 1098 C CA . ILE A 1 142 ? 8.47 -14.428 2.131 1 89.94 142 ILE A CA 1
ATOM 1099 C C . ILE A 1 142 ? 9.781 -14.991 1.587 1 89.94 142 ILE A C 1
ATOM 1101 O O . ILE A 1 142 ? 10.755 -15.139 2.329 1 89.94 142 ILE A O 1
ATOM 1105 N N . ASP A 1 143 ? 9.796 -15.323 0.348 1 91.65 143 ASP A N 1
ATOM 1106 C CA . ASP A 1 143 ? 10.978 -15.907 -0.278 1 91.65 143 ASP A CA 1
ATOM 1107 C C . ASP A 1 143 ? 11.975 -14.825 -0.686 1 91.65 143 ASP A C 1
ATOM 1109 O O . ASP A 1 143 ? 13.185 -14.997 -0.528 1 91.65 143 ASP A O 1
ATOM 1113 N N . ILE A 1 144 ? 11.415 -13.771 -1.322 1 95.63 144 ILE A N 1
ATOM 1114 C CA . ILE A 1 144 ? 12.234 -12.685 -1.849 1 95.63 144 ILE A CA 1
ATOM 1115 C C . ILE A 1 144 ? 11.643 -11.341 -1.428 1 95.63 144 ILE A C 1
ATOM 1117 O O . ILE A 1 144 ? 10.425 -11.151 -1.472 1 95.63 144 ILE A O 1
ATOM 1121 N N . ILE A 1 145 ? 12.48 -10.431 -1.029 1 95.7 145 ILE A N 1
ATOM 1122 C CA . ILE A 1 145 ? 12.014 -9.1 -0.656 1 95.7 145 ILE A CA 1
ATOM 1123 C C . ILE A 1 145 ? 12.882 -8.041 -1.332 1 95.7 145 ILE A C 1
ATOM 1125 O O . ILE A 1 145 ? 14.099 -8.206 -1.445 1 95.7 145 ILE A O 1
ATOM 1129 N N . VAL A 1 146 ? 12.232 -7.048 -1.928 1 96 146 VAL A N 1
ATOM 1130 C CA . VAL A 1 146 ? 12.913 -5.801 -2.261 1 96 146 VAL A CA 1
ATOM 1131 C C . VAL A 1 146 ? 12.652 -4.763 -1.172 1 96 146 VAL A C 1
ATOM 1133 O O . VAL A 1 146 ? 11.503 -4.536 -0.785 1 96 146 VAL A O 1
ATOM 1136 N N . ARG A 1 147 ? 13.704 -4.139 -0.747 1 93.58 147 ARG A N 1
ATOM 1137 C CA . ARG A 1 147 ? 13.565 -3.21 0.37 1 93.58 147 ARG A CA 1
ATOM 1138 C C . ARG A 1 147 ? 14.282 -1.895 0.082 1 93.58 147 ARG A C 1
ATOM 1140 O O . ARG A 1 147 ? 15.367 -1.889 -0.504 1 93.58 147 ARG A O 1
ATOM 1147 N N . ILE A 1 148 ? 13.625 -0.899 0.499 1 92.39 148 ILE A N 1
ATOM 1148 C CA . ILE A 1 148 ? 14.236 0.425 0.459 1 92.39 148 ILE A CA 1
ATOM 1149 C C . ILE A 1 148 ? 14.459 0.934 1.881 1 92.39 148 ILE A C 1
ATOM 1151 O O . ILE A 1 148 ? 13.522 0.991 2.681 1 92.39 148 ILE A O 1
ATOM 1155 N N . GLY A 1 149 ? 15.656 1.217 2.181 1 87.88 149 GLY A N 1
ATOM 1156 C CA . GLY A 1 149 ? 15.999 1.721 3.501 1 87.88 149 GLY A CA 1
ATOM 1157 C C . GLY A 1 149 ? 16.251 0.619 4.513 1 87.88 149 GLY A C 1
ATOM 1158 O O . GLY A 1 149 ? 16.403 -0.547 4.143 1 87.88 149 GLY A O 1
ATOM 1159 N N . GLY A 1 150 ? 16.352 0.976 5.79 1 75.88 150 GLY A N 1
ATOM 1160 C CA . GLY A 1 150 ? 16.591 0.045 6.882 1 75.88 150 GLY A CA 1
ATOM 1161 C C . GLY A 1 150 ? 18.06 -0.097 7.234 1 75.88 150 GLY A C 1
ATOM 1162 O O . GLY A 1 150 ? 18.911 0.577 6.65 1 75.88 150 GLY A O 1
ATOM 1163 N N . SER A 1 151 ? 18.214 -0.987 8.25 1 70.82 151 SER A N 1
ATOM 1164 C CA . SER A 1 151 ? 19.563 -1.254 8.739 1 70.82 151 SER A CA 1
ATOM 1165 C C . SER A 1 151 ? 20.38 -2.029 7.711 1 70.82 151 SER A C 1
ATOM 1167 O O . SER A 1 151 ? 19.833 -2.829 6.95 1 70.82 151 SER A O 1
ATOM 1169 N N . ASN A 1 152 ? 21.567 -1.677 7.615 1 73.68 152 ASN A N 1
ATOM 1170 C CA . ASN A 1 152 ? 22.476 -2.441 6.767 1 73.68 152 ASN A CA 1
ATOM 1171 C C . ASN A 1 152 ? 22.901 -3.746 7.434 1 73.68 152 ASN A C 1
ATOM 1173 O O . ASN A 1 152 ? 23.823 -4.416 6.965 1 73.68 152 ASN A O 1
ATOM 1177 N N . ILE A 1 153 ? 22.217 -3.974 8.487 1 74.39 153 ILE A N 1
ATOM 1178 C CA . ILE A 1 153 ? 22.54 -5.216 9.179 1 74.39 153 ILE A CA 1
ATOM 1179 C C . ILE A 1 153 ? 21.526 -6.295 8.806 1 74.39 153 ILE A C 1
ATOM 1181 O O . ILE A 1 153 ? 20.322 -6.12 9.009 1 74.39 153 ILE A O 1
ATOM 1185 N N . TRP A 1 154 ? 22.078 -7.304 8.286 1 82.54 154 TRP A N 1
ATOM 1186 C CA . TRP A 1 154 ? 21.236 -8.413 7.849 1 82.54 154 TRP A CA 1
ATOM 1187 C C . TRP A 1 154 ? 21.506 -9.662 8.681 1 82.54 154 TRP A C 1
ATOM 1189 O O . TRP A 1 154 ? 22.653 -9.944 9.035 1 82.54 154 TRP A O 1
ATOM 1199 N N . SER A 1 155 ? 20.484 -10.242 8.973 1 84.02 155 SER A N 1
ATOM 1200 C CA . SER A 1 155 ? 20.624 -11.524 9.657 1 84.02 155 SER A CA 1
ATOM 1201 C C . SER A 1 155 ? 21.459 -12.501 8.836 1 84.02 155 SER A C 1
ATOM 1203 O O . SER A 1 155 ? 21.462 -12.44 7.605 1 84.02 155 SER A O 1
ATOM 1205 N N . ASN A 1 156 ? 22.079 -13.456 9.498 1 86.07 156 ASN A N 1
ATOM 1206 C CA . ASN A 1 156 ? 22.885 -14.464 8.819 1 86.07 156 ASN A CA 1
ATOM 1207 C C . ASN A 1 156 ? 22.016 -15.437 8.027 1 86.07 156 ASN A C 1
ATOM 1209 O O . ASN A 1 156 ? 22.513 -16.151 7.154 1 86.07 156 ASN A O 1
ATOM 1213 N N . THR A 1 157 ? 20.82 -15.413 8.338 1 88.02 157 THR A N 1
ATOM 1214 C CA . THR A 1 157 ? 19.917 -16.342 7.669 1 88.02 157 THR A CA 1
ATOM 1215 C C . THR A 1 157 ? 19.436 -15.767 6.34 1 88.02 157 THR A C 1
ATOM 1217 O O . THR A 1 157 ? 18.837 -16.478 5.53 1 88.02 157 THR A O 1
ATOM 1220 N N . LEU A 1 158 ? 19.826 -14.47 6.203 1 92.08 158 LEU A N 1
ATOM 1221 C CA . LEU A 1 158 ? 19.357 -13.816 4.987 1 92.08 158 LEU A CA 1
ATOM 1222 C C . LEU A 1 158 ? 20.521 -13.512 4.049 1 92.08 158 LEU A C 1
ATOM 1224 O O . LEU A 1 158 ? 21.591 -13.093 4.496 1 92.08 158 LEU A O 1
ATOM 1228 N N . GLY A 1 159 ? 20.337 -13.923 2.778 1 93.72 159 GLY A N 1
ATOM 1229 C CA . GLY A 1 159 ? 21.151 -13.321 1.734 1 93.72 159 GLY A CA 1
ATOM 1230 C C . GLY A 1 159 ? 20.643 -11.962 1.289 1 93.72 159 GLY A C 1
ATOM 1231 O O . GLY A 1 159 ? 19.473 -11.634 1.496 1 93.72 159 GLY A O 1
ATOM 1232 N N . HIS A 1 160 ? 21.539 -11.173 0.791 1 93.78 160 HIS A N 1
ATOM 1233 C CA . HIS A 1 160 ? 21.104 -9.88 0.276 1 93.78 160 HIS A CA 1
ATOM 1234 C C . HIS A 1 160 ? 22.038 -9.382 -0.822 1 93.78 160 HIS A C 1
ATOM 1236 O O . HIS A 1 160 ? 23.185 -9.825 -0.915 1 93.78 160 HIS A O 1
ATOM 1242 N N . ARG A 1 161 ? 21.54 -8.581 -1.681 1 94.6 161 ARG A N 1
ATOM 1243 C CA . ARG A 1 161 ? 22.272 -7.9 -2.744 1 94.6 161 ARG A CA 1
ATOM 1244 C C . ARG A 1 161 ? 21.942 -6.412 -2.77 1 94.6 161 ARG A C 1
ATOM 1246 O O . ARG A 1 161 ? 20.772 -6.031 -2.849 1 94.6 161 ARG A O 1
ATOM 1253 N N . TYR A 1 162 ? 22.983 -5.679 -2.669 1 94.96 162 TYR A N 1
ATOM 1254 C CA . TYR A 1 162 ? 22.87 -4.226 -2.749 1 94.96 162 TYR A CA 1
ATOM 1255 C C . TYR A 1 162 ? 22.675 -3.773 -4.19 1 94.96 162 TYR A C 1
ATOM 1257 O O . TYR A 1 162 ? 23.517 -4.039 -5.051 1 94.96 162 TYR A O 1
ATOM 1265 N N . LEU A 1 163 ? 21.551 -3.032 -4.49 1 94.06 163 LEU A N 1
ATOM 1266 C CA . LEU A 1 163 ? 21.236 -2.614 -5.852 1 94.06 163 LEU A CA 1
ATOM 1267 C C . LEU A 1 163 ? 21.632 -1.16 -6.08 1 94.06 163 LEU A C 1
ATOM 1269 O O . LEU A 1 163 ? 21.64 -0.685 -7.218 1 94.06 163 LEU A O 1
ATOM 1273 N N . GLY A 1 164 ? 21.898 -0.459 -5.019 1 91.88 164 GLY A N 1
ATOM 1274 C CA . GLY A 1 164 ? 22.271 0.944 -5.102 1 91.88 164 GLY A CA 1
ATOM 1275 C C . GLY A 1 164 ? 21.465 1.832 -4.173 1 91.88 164 GLY A C 1
ATOM 1276 O O . GLY A 1 164 ? 20.748 1.337 -3.3 1 91.88 164 GLY A O 1
ATOM 1277 N N . VAL A 1 165 ? 21.678 3.129 -4.324 1 90.76 165 VAL A N 1
ATOM 1278 C CA . VAL A 1 165 ? 20.996 4.117 -3.496 1 90.76 165 VAL A CA 1
ATOM 1279 C C . VAL A 1 165 ? 20.125 5.014 -4.373 1 90.76 165 VAL A C 1
ATOM 1281 O O . VAL A 1 165 ? 20.526 5.393 -5.475 1 90.76 165 VAL A O 1
ATOM 1284 N N . GLN A 1 166 ? 18.979 5.184 -3.873 1 89.98 166 GLN A N 1
ATOM 1285 C CA . GLN A 1 166 ? 18.12 6.103 -4.614 1 89.98 166 GLN A CA 1
ATOM 1286 C C . GLN A 1 166 ? 18.622 7.539 -4.498 1 89.98 166 GLN A C 1
ATOM 1288 O O . GLN A 1 166 ? 19.307 7.887 -3.534 1 89.98 166 GLN A O 1
ATOM 1293 N N . GLN A 1 167 ? 18.29 8.269 -5.467 1 90.55 167 GLN A N 1
ATOM 1294 C CA . GLN A 1 167 ? 18.578 9.699 -5.439 1 90.55 167 GLN A CA 1
ATOM 1295 C C . GLN A 1 167 ? 17.355 10.498 -4.999 1 90.55 167 GLN A C 1
ATOM 1297 O O . GLN A 1 167 ? 16.282 10.381 -5.595 1 90.55 167 GLN A O 1
ATOM 1302 N N . GLN A 1 168 ? 17.584 11.285 -3.937 1 93.13 168 GLN A N 1
ATOM 1303 C CA . GLN A 1 168 ? 16.499 12.101 -3.402 1 93.13 168 GLN A CA 1
ATOM 1304 C C . GLN A 1 168 ? 16.581 13.534 -3.92 1 93.13 168 GLN A C 1
ATOM 1306 O O . GLN A 1 168 ? 17.634 14.17 -3.836 1 93.13 168 GLN A O 1
ATOM 1311 N N . ILE A 1 169 ? 15.487 13.988 -4.428 1 94.08 169 ILE A N 1
ATOM 1312 C CA . ILE A 1 169 ? 15.452 15.335 -4.988 1 94.08 169 ILE A CA 1
ATOM 1313 C C . ILE A 1 169 ? 14.309 16.127 -4.359 1 94.08 169 ILE A C 1
ATOM 1315 O O . ILE A 1 169 ? 13.241 15.575 -4.084 1 94.08 169 ILE A O 1
ATOM 1319 N N . PHE A 1 170 ? 14.569 17.413 -4.162 1 96.6 170 PHE A N 1
ATOM 1320 C CA . PHE A 1 170 ? 13.492 18.321 -3.784 1 96.6 170 PHE A CA 1
ATOM 1321 C C . PHE A 1 170 ? 12.752 18.827 -5.016 1 96.6 170 PHE A C 1
ATOM 1323 O O . PHE A 1 170 ? 13.377 19.219 -6.004 1 96.6 170 PHE A O 1
ATOM 1330 N N . CYS A 1 171 ? 11.434 18.776 -4.962 1 97.79 171 CYS A N 1
ATOM 1331 C CA . CYS A 1 171 ? 10.683 19.21 -6.135 1 97.79 171 CYS A CA 1
ATOM 1332 C C . CYS A 1 171 ? 9.408 19.939 -5.727 1 97.79 171 CYS A C 1
ATOM 1334 O O . CYS A 1 171 ? 8.942 19.799 -4.595 1 97.79 171 CYS A O 1
ATOM 1336 N N . ALA A 1 172 ? 8.913 20.708 -6.57 1 98.53 172 ALA A N 1
ATOM 1337 C CA . ALA A 1 172 ? 7.674 21.472 -6.445 1 98.53 172 ALA A CA 1
ATOM 1338 C C . ALA A 1 172 ? 7.027 21.696 -7.809 1 98.53 172 ALA A C 1
ATOM 1340 O O . ALA A 1 172 ? 7.674 21.526 -8.845 1 98.53 172 ALA A O 1
ATOM 1341 N N . SER A 1 173 ? 5.75 22.039 -7.779 1 98.58 173 SER A N 1
ATOM 1342 C CA . SER A 1 173 ? 5.105 22.438 -9.025 1 98.58 173 SER A CA 1
ATOM 1343 C C . SER A 1 173 ? 5.456 23.875 -9.394 1 98.58 173 SER A C 1
ATOM 1345 O O . SER A 1 173 ? 5.714 24.701 -8.516 1 98.58 173 SER A O 1
ATOM 1347 N N . PRO A 1 174 ? 5.487 24.174 -10.662 1 98.3 174 PRO A N 1
ATOM 1348 C CA . PRO A 1 174 ? 5.701 25.564 -11.071 1 98.3 174 PRO A CA 1
ATOM 1349 C C . PRO A 1 174 ? 4.686 26.524 -10.456 1 98.3 174 PRO A C 1
ATOM 1351 O O . PRO A 1 174 ? 5.044 27.635 -10.057 1 98.3 174 PRO A O 1
ATOM 1354 N N . SER A 1 175 ? 3.464 26.106 -10.384 1 97.16 175 SER A N 1
ATOM 1355 C CA . SER A 1 175 ? 2.417 26.948 -9.817 1 97.16 175 SER A CA 1
ATOM 1356 C C . SER A 1 175 ? 2.708 27.287 -8.359 1 97.16 175 SER A C 1
ATOM 1358 O O . SER A 1 175 ? 2.462 28.411 -7.916 1 97.16 175 SER A O 1
ATOM 1360 N N . TYR A 1 176 ? 3.179 26.373 -7.631 1 97.64 176 TYR A N 1
ATOM 1361 C CA . TYR A 1 176 ? 3.538 26.631 -6.241 1 97.64 176 TYR A CA 1
ATOM 1362 C C . TYR A 1 176 ? 4.645 27.674 -6.148 1 97.64 176 TYR A C 1
ATOM 1364 O O . TYR A 1 176 ? 4.587 28.577 -5.311 1 97.64 176 TYR A O 1
ATOM 1372 N N . LEU A 1 177 ? 5.67 27.488 -6.963 1 97.69 177 LEU A N 1
ATOM 1373 C CA . LEU A 1 177 ? 6.83 28.371 -6.91 1 97.69 177 LEU A CA 1
ATOM 1374 C C . LEU A 1 177 ? 6.46 29.782 -7.352 1 97.69 177 LEU A C 1
ATOM 1376 O O . LEU A 1 177 ? 7.014 30.761 -6.847 1 97.69 177 LEU A O 1
ATOM 1380 N N . LEU A 1 178 ? 5.572 29.861 -8.283 1 97.45 178 LEU A N 1
ATOM 1381 C CA . LEU A 1 178 ? 5.1 31.168 -8.727 1 97.45 178 LEU A CA 1
ATOM 1382 C C . LEU A 1 178 ? 4.407 31.911 -7.59 1 97.45 178 LEU A C 1
ATOM 1384 O O . LEU A 1 178 ? 4.557 33.127 -7.455 1 97.45 178 LEU A O 1
ATOM 1388 N N . LYS A 1 179 ? 3.706 31.201 -6.766 1 96.28 179 LYS A N 1
ATOM 1389 C CA . LYS A 1 179 ? 2.914 31.79 -5.691 1 96.28 179 LYS A CA 1
ATOM 1390 C C . LYS A 1 179 ? 3.764 32.018 -4.444 1 96.28 179 LYS A C 1
ATOM 1392 O O . LYS A 1 179 ? 3.583 33.011 -3.736 1 96.28 179 LYS A O 1
ATOM 1397 N N . ASN A 1 180 ? 4.72 31.121 -4.163 1 96.64 180 ASN A N 1
ATOM 1398 C CA . ASN A 1 180 ? 5.371 31.117 -2.857 1 96.64 180 ASN A CA 1
ATOM 1399 C C . ASN A 1 180 ? 6.865 31.403 -2.974 1 96.64 180 ASN A C 1
ATOM 1401 O O . ASN A 1 180 ? 7.559 31.524 -1.964 1 96.64 180 ASN A O 1
ATOM 1405 N N . GLY A 1 181 ? 7.396 31.476 -4.23 1 96.89 181 GLY A N 1
ATOM 1406 C CA . GLY A 1 181 ? 8.816 31.712 -4.435 1 96.89 181 GLY A CA 1
ATOM 1407 C C . GLY A 1 181 ? 9.638 30.437 -4.442 1 96.89 181 GLY A C 1
ATOM 1408 O O . GLY A 1 181 ? 9.176 29.392 -3.979 1 96.89 181 GLY A O 1
ATOM 1409 N N . GLN A 1 182 ? 10.829 30.473 -4.955 1 96.52 182 GLN A N 1
ATOM 1410 C CA . GLN A 1 182 ? 11.766 29.355 -4.978 1 96.52 182 GLN A CA 1
ATOM 1411 C C . GLN A 1 182 ? 12.706 29.4 -3.776 1 96.52 182 GLN A C 1
ATOM 1413 O O . GLN A 1 182 ? 13.284 30.445 -3.472 1 96.52 182 GLN A O 1
ATOM 1418 N N . PRO A 1 183 ? 12.779 28.288 -3.107 1 96.43 183 PRO A N 1
ATOM 1419 C CA . PRO A 1 183 ? 13.778 28.272 -2.036 1 96.43 183 PRO A CA 1
ATOM 1420 C C . PRO A 1 183 ? 15.207 28.391 -2.559 1 96.43 183 PRO A C 1
ATOM 1422 O O . PRO A 1 183 ? 15.545 27.794 -3.585 1 96.43 183 PRO A O 1
ATOM 1425 N N . LYS A 1 184 ? 16.04 29.088 -1.825 1 94.45 184 LYS A N 1
ATOM 1426 C CA . LYS A 1 184 ? 17.406 29.33 -2.28 1 94.45 184 LYS A CA 1
ATOM 1427 C C . LYS A 1 184 ? 18.409 28.515 -1.468 1 94.45 184 LYS A C 1
ATOM 1429 O O . LYS A 1 184 ? 19.544 28.308 -1.901 1 94.45 184 LYS A O 1
ATOM 1434 N N . ASN A 1 185 ? 18.068 28.144 -0.304 1 91.71 185 ASN A N 1
ATOM 1435 C CA . ASN A 1 185 ? 18.903 27.321 0.564 1 91.71 185 ASN A CA 1
ATOM 1436 C C . ASN A 1 185 ? 18.061 26.425 1.468 1 91.71 185 ASN A C 1
ATOM 1438 O O . ASN A 1 185 ? 16.831 26.488 1.439 1 91.71 185 ASN A O 1
ATOM 1442 N N . ARG A 1 186 ? 18.686 25.631 2.21 1 89.32 186 ARG A N 1
ATOM 1443 C CA . ARG A 1 186 ? 18.037 24.66 3.085 1 89.32 186 ARG A CA 1
ATOM 1444 C C . ARG A 1 186 ? 17.124 25.353 4.091 1 89.32 186 ARG A C 1
ATOM 1446 O O . ARG A 1 186 ? 16.036 24.859 4.392 1 89.32 186 ARG A O 1
ATOM 1453 N N . GLN A 1 187 ? 17.499 26.466 4.626 1 89.72 187 GLN A N 1
ATOM 1454 C CA . GLN A 1 187 ? 16.739 27.197 5.634 1 89.72 187 GLN A CA 1
ATOM 1455 C C . GLN A 1 187 ? 15.429 27.726 5.058 1 89.72 187 GLN A C 1
ATOM 1457 O O . GLN A 1 187 ? 14.421 27.804 5.765 1 89.72 187 GLN A O 1
ATOM 1462 N N . ASP A 1 188 ? 15.464 28.039 3.762 1 93.75 188 ASP A N 1
ATOM 1463 C CA . ASP A 1 188 ? 14.263 28.539 3.1 1 93.75 188 ASP A CA 1
ATOM 1464 C C . ASP A 1 188 ? 13.146 27.499 3.13 1 93.75 188 ASP A C 1
ATOM 1466 O O . ASP A 1 188 ? 11.964 27.847 3.083 1 93.75 188 ASP A O 1
ATOM 1470 N N . LEU A 1 189 ? 13.5 26.19 3.229 1 92.22 189 LEU A N 1
ATOM 1471 C CA . LEU A 1 189 ? 12.511 25.117 3.234 1 92.22 189 LEU A CA 1
ATOM 1472 C C . LEU A 1 189 ? 11.594 25.228 4.448 1 92.22 189 LEU A C 1
ATOM 1474 O O . LEU A 1 189 ? 10.431 24.824 4.391 1 92.22 189 LEU A O 1
ATOM 1478 N N . GLU A 1 190 ? 12.114 25.808 5.492 1 88.99 190 GLU A N 1
ATOM 1479 C CA . GLU A 1 190 ? 11.345 25.949 6.725 1 88.99 190 GLU A CA 1
ATOM 1480 C C . GLU A 1 190 ? 10.206 26.949 6.554 1 88.99 190 GLU A C 1
ATOM 1482 O O . GLU A 1 190 ? 9.252 26.951 7.335 1 88.99 190 GLU A O 1
ATOM 1487 N N . GLN A 1 191 ? 10.294 27.795 5.592 1 92.21 191 GLN A N 1
ATOM 1488 C CA . GLN A 1 191 ? 9.273 28.802 5.326 1 92.21 191 GLN A CA 1
ATOM 1489 C C . GLN A 1 191 ? 8.291 28.322 4.261 1 92.21 191 GLN A C 1
ATOM 1491 O O . GLN A 1 191 ? 7.389 29.062 3.862 1 92.21 191 GLN A O 1
ATOM 1496 N N . HIS A 1 192 ? 8.511 27.088 3.766 1 95.32 192 HIS A N 1
ATOM 1497 C CA . HIS A 1 192 ? 7.645 26.518 2.74 1 95.32 192 HIS A CA 1
ATOM 1498 C C . HIS A 1 192 ? 6.779 25.4 3.309 1 95.32 192 HIS A C 1
ATOM 1500 O O . HIS A 1 192 ? 7.097 24.835 4.358 1 95.32 192 HIS A O 1
ATOM 1506 N N . ALA A 1 193 ? 5.648 25.19 2.67 1 95.47 193 ALA A N 1
ATOM 1507 C CA . ALA A 1 193 ? 4.849 24.007 2.979 1 95.47 193 ALA A CA 1
ATOM 1508 C C . ALA A 1 193 ? 5.584 22.73 2.584 1 95.47 193 ALA A C 1
ATOM 1510 O O . ALA A 1 193 ? 6.057 22.602 1.452 1 95.47 193 ALA A O 1
ATOM 1511 N N . CYS A 1 194 ? 5.72 21.845 3.555 1 95.74 194 CYS A N 1
ATOM 1512 C CA . CYS A 1 194 ? 6.449 20.605 3.31 1 95.74 194 CYS A CA 1
ATOM 1513 C C . CYS A 1 194 ? 5.499 19.414 3.261 1 95.74 194 CYS A C 1
ATOM 1515 O O . CYS A 1 194 ? 4.61 19.289 4.105 1 95.74 194 CYS A O 1
ATOM 1517 N N . ILE A 1 195 ? 5.645 18.654 2.239 1 97.08 195 ILE A N 1
ATOM 1518 C CA . ILE A 1 195 ? 4.953 17.376 2.111 1 97.08 195 ILE A CA 1
ATOM 1519 C C . ILE A 1 195 ? 5.899 16.237 2.48 1 97.08 195 ILE A C 1
ATOM 1521 O O . ILE A 1 195 ? 6.893 15.999 1.789 1 97.08 195 ILE A O 1
ATOM 1525 N N . VAL A 1 196 ? 5.58 15.542 3.538 1 95.39 196 VAL A N 1
ATOM 1526 C CA . VAL A 1 196 ? 6.521 14.556 4.059 1 95.39 196 VAL A CA 1
ATOM 1527 C C . VAL A 1 196 ? 5.906 13.16 3.978 1 95.39 196 VAL A C 1
ATOM 1529 O O . VAL A 1 196 ? 4.704 13.018 3.742 1 95.39 196 VAL A O 1
ATOM 1532 N N . TYR A 1 197 ? 6.74 12.192 4.111 1 94.07 197 TYR A N 1
ATOM 1533 C CA . TYR A 1 197 ? 6.278 10.809 4.063 1 94.07 197 TYR A CA 1
ATOM 1534 C C . TYR A 1 197 ? 5.791 10.349 5.432 1 94.07 197 TYR A C 1
ATOM 1536 O O . TYR A 1 197 ? 6.522 10.438 6.421 1 94.07 197 TYR A O 1
ATOM 1544 N N . ALA A 1 198 ? 4.58 9.871 5.417 1 90.46 198 ALA A N 1
ATOM 1545 C CA . ALA A 1 198 ? 3.997 9.341 6.647 1 90.46 198 ALA A CA 1
ATOM 1546 C C . ALA A 1 198 ? 4.329 7.861 6.818 1 90.46 198 ALA A C 1
ATOM 1548 O O . ALA A 1 198 ? 4.03 7.047 5.942 1 90.46 198 ALA A O 1
ATOM 1549 N N . GLU A 1 199 ? 4.864 7.539 7.919 1 82.71 199 GLU A N 1
ATOM 1550 C CA . GLU A 1 199 ? 5.098 6.137 8.253 1 82.71 199 GLU A CA 1
ATOM 1551 C C . GLU A 1 199 ? 3.864 5.51 8.896 1 82.71 199 GLU A C 1
ATOM 1553 O O . GLU A 1 199 ? 2.947 6.219 9.315 1 82.71 199 GLU A O 1
ATOM 1558 N N . ASN A 1 200 ? 3.834 4.236 8.915 1 71.85 200 ASN A N 1
ATOM 1559 C CA . ASN A 1 200 ? 2.686 3.53 9.472 1 71.85 200 ASN A CA 1
ATOM 1560 C C . ASN A 1 200 ? 2.594 3.716 10.984 1 71.85 200 ASN A C 1
ATOM 1562 O O . ASN A 1 200 ? 1.541 3.481 11.58 1 71.85 200 ASN A O 1
ATOM 1566 N N . ASN A 1 201 ? 3.617 4.173 11.571 1 64.91 201 ASN A N 1
ATOM 1567 C CA . ASN A 1 201 ? 3.626 4.346 13.02 1 64.91 201 ASN A CA 1
ATOM 1568 C C . ASN A 1 201 ? 3.324 5.788 13.415 1 64.91 201 ASN A C 1
ATOM 1570 O O . ASN A 1 201 ? 3.627 6.207 14.533 1 64.91 201 ASN A O 1
ATOM 1574 N N . SER A 1 202 ? 2.742 6.534 12.555 1 64.44 202 SER A N 1
ATOM 1575 C CA . SER A 1 202 ? 2.309 7.909 12.784 1 64.44 202 SER A CA 1
ATOM 1576 C C . SER A 1 202 ? 3.492 8.871 12.767 1 64.44 202 SER A C 1
ATOM 1578 O O . SER A 1 202 ? 3.318 10.081 12.929 1 64.44 202 SER A O 1
ATOM 1580 N N . MET A 1 203 ? 4.595 8.278 12.513 1 74.17 203 MET A N 1
ATOM 1581 C CA . MET A 1 203 ? 5.77 9.134 12.378 1 74.17 203 MET A CA 1
ATOM 1582 C C . MET A 1 203 ? 5.984 9.538 10.923 1 74.17 203 MET A C 1
ATOM 1584 O O . MET A 1 203 ? 5.305 9.032 10.027 1 74.17 203 MET A O 1
ATOM 1588 N N . THR A 1 204 ? 6.744 10.585 10.819 1 80.78 204 THR A N 1
ATOM 1589 C CA . THR A 1 204 ? 7.135 11.016 9.481 1 80.78 204 THR A CA 1
ATOM 1590 C C . THR A 1 204 ? 8.601 10.685 9.213 1 80.78 204 THR A C 1
ATOM 1592 O O . THR A 1 204 ? 9.401 10.586 10.145 1 80.78 204 THR A O 1
ATOM 1595 N N . THR A 1 205 ? 8.844 10.441 7.997 1 81.58 205 THR A N 1
ATOM 1596 C CA . THR A 1 205 ? 10.227 10.194 7.604 1 81.58 205 THR A CA 1
ATOM 1597 C C . THR A 1 205 ? 10.989 11.507 7.451 1 81.58 205 THR A C 1
ATOM 1599 O O . THR A 1 205 ? 10.51 12.437 6.798 1 81.58 205 THR A O 1
ATOM 1602 N N . PRO A 1 206 ? 12.183 11.58 8.057 1 83.81 206 PRO A N 1
ATOM 1603 C CA . PRO A 1 206 ? 12.977 12.799 7.884 1 83.81 206 PRO A CA 1
ATOM 1604 C C . PRO A 1 206 ? 13.475 12.981 6.452 1 83.81 206 PRO A C 1
ATOM 1606 O O . PRO A 1 206 ? 13.559 12.009 5.696 1 83.81 206 PRO A O 1
ATOM 1609 N N . TRP A 1 207 ? 13.759 14.198 6.117 1 88.63 207 TRP A N 1
ATOM 1610 C CA . TRP A 1 207 ? 14.419 14.497 4.85 1 88.63 207 TRP A CA 1
ATOM 1611 C C . TRP A 1 207 ? 15.926 14.294 4.96 1 88.63 207 TRP A C 1
ATOM 1613 O O . TRP A 1 207 ? 16.498 14.416 6.046 1 88.63 207 TRP A O 1
ATOM 1623 N N . HIS A 1 208 ? 16.452 13.954 3.839 1 86.44 208 HIS A N 1
ATOM 1624 C CA . HIS A 1 208 ? 17.884 13.688 3.759 1 86.44 208 HIS A C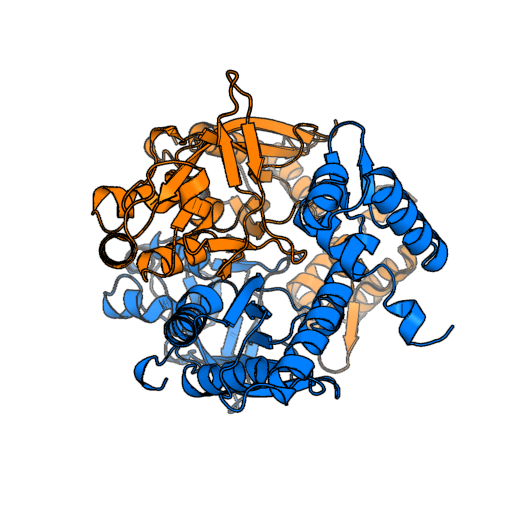A 1
ATOM 1625 C C . HIS A 1 208 ? 18.628 14.859 3.125 1 86.44 208 HIS A C 1
ATOM 1627 O O . HIS A 1 208 ? 18.179 15.413 2.119 1 86.44 208 HIS A O 1
ATOM 1633 N N . PHE A 1 209 ? 19.761 15.237 3.81 1 85.38 209 PHE A N 1
ATOM 1634 C CA . PHE A 1 209 ? 20.601 16.313 3.298 1 85.38 209 PHE A CA 1
ATOM 1635 C C . PHE A 1 209 ? 22.056 15.867 3.209 1 85.38 209 PHE A C 1
ATOM 1637 O O . PHE A 1 209 ? 22.507 15.039 4.003 1 85.38 209 PHE A O 1
ATOM 1644 N N . SER A 1 210 ? 22.674 16.285 2.106 1 76.57 210 SER A N 1
ATOM 1645 C CA . SER A 1 210 ? 24.104 16.007 2.027 1 76.57 210 SER A CA 1
ATOM 1646 C C . SER A 1 210 ? 24.856 16.646 3.19 1 76.57 210 SER A C 1
ATOM 1648 O O . SER A 1 210 ? 24.606 17.802 3.537 1 76.57 210 SER A O 1
ATOM 1650 N N . GLY A 1 211 ? 25.464 15.778 3.963 1 63.49 211 GLY A N 1
ATOM 1651 C CA . GLY A 1 211 ? 26.312 16.311 5.017 1 63.49 211 GLY A CA 1
ATOM 1652 C C . GLY A 1 211 ? 27.561 16.992 4.491 1 63.49 211 GLY A C 1
ATOM 1653 O O . GLY A 1 211 ? 27.819 16.982 3.286 1 63.49 211 GLY A O 1
ATOM 1654 N N . GLY A 1 212 ? 28.129 17.908 5.339 1 58.2 212 GLY A N 1
ATOM 1655 C CA . GLY A 1 212 ? 29.366 18.615 5.051 1 58.2 212 GLY A CA 1
ATOM 1656 C C . GLY A 1 212 ? 30.449 17.717 4.483 1 58.2 212 GLY A C 1
ATOM 1657 O O . GLY A 1 212 ? 31.347 18.186 3.781 1 58.2 212 GLY A O 1
ATOM 1658 N N . GLN A 1 213 ? 30.486 16.415 4.836 1 56.93 213 GLN A N 1
ATOM 1659 C CA . GLN A 1 213 ? 31.49 15.481 4.337 1 56.93 213 GLN A CA 1
ATOM 1660 C C . GLN A 1 213 ? 30.88 14.494 3.346 1 56.93 213 GLN A C 1
ATOM 1662 O O . GLN A 1 213 ? 29.675 14.237 3.38 1 56.93 213 GLN A O 1
ATOM 1667 N N . PRO A 1 214 ? 31.764 13.966 2.458 1 54.92 214 PRO A N 1
ATOM 1668 C CA . PRO A 1 214 ? 31.298 12.988 1.472 1 54.92 214 PRO A CA 1
ATOM 1669 C C . PRO A 1 214 ? 30.633 11.773 2.114 1 54.92 214 PRO A C 1
ATOM 1671 O O . PRO A 1 214 ? 31.106 11.276 3.139 1 54.92 214 PRO A O 1
ATOM 1674 N N . HIS A 1 215 ? 29.475 11.302 1.804 1 58.72 215 HIS A N 1
ATOM 1675 C CA . HIS A 1 215 ? 28.725 10.12 2.212 1 58.72 215 HIS A CA 1
ATOM 1676 C C . HIS A 1 215 ? 27.977 10.367 3.518 1 58.72 215 HIS A C 1
ATOM 1678 O O . HIS A 1 215 ? 27.354 9.453 4.064 1 58.72 215 HIS A O 1
ATOM 1684 N N . ASP A 1 216 ? 28.266 11.613 3.994 1 62.79 216 ASP A N 1
ATOM 1685 C CA . ASP A 1 216 ? 27.54 11.945 5.216 1 62.79 216 ASP A CA 1
ATOM 1686 C C . ASP A 1 216 ? 26.151 12.492 4.898 1 62.79 216 ASP A C 1
ATOM 1688 O O . ASP A 1 216 ? 26 13.35 4.026 1 62.79 216 ASP A O 1
ATOM 1692 N N . THR A 1 217 ? 25.17 11.774 5.263 1 70.68 217 THR A N 1
ATOM 1693 C CA . THR A 1 217 ? 23.8 12.239 5.077 1 70.68 217 THR A CA 1
ATOM 1694 C C . THR A 1 217 ? 23.196 12.685 6.405 1 70.68 217 THR A C 1
ATOM 1696 O O . THR A 1 217 ? 23.305 11.98 7.41 1 70.68 217 THR A O 1
ATOM 1699 N N . GLU A 1 218 ? 22.846 13.989 6.411 1 77.72 218 GLU A N 1
ATOM 1700 C CA . GLU A 1 218 ? 22.104 14.528 7.547 1 77.72 218 GLU A CA 1
ATOM 1701 C C . GLU A 1 218 ? 20.604 14.304 7.383 1 77.72 218 GLU A C 1
ATOM 1703 O O . GLU A 1 218 ? 20.068 14.435 6.28 1 77.72 218 GLU A O 1
ATOM 1708 N N . ARG A 1 219 ? 20.016 13.932 8.432 1 81.26 219 ARG A N 1
ATOM 1709 C CA . ARG A 1 219 ? 18.568 13.751 8.449 1 81.26 219 ARG A CA 1
ATOM 1710 C C . ARG A 1 219 ? 17.895 14.802 9.325 1 81.26 219 ARG A C 1
ATOM 1712 O O . ARG A 1 219 ? 18.332 15.051 10.451 1 81.26 219 ARG A O 1
ATOM 1719 N N . LYS A 1 220 ? 16.895 15.411 8.743 1 78.96 220 LYS A N 1
ATOM 1720 C CA . LYS A 1 220 ? 16.194 16.455 9.484 1 78.96 220 LYS A CA 1
ATOM 1721 C C . LYS A 1 220 ? 14.682 16.298 9.358 1 78.96 220 LYS A C 1
ATOM 1723 O O . LYS A 1 220 ? 14.161 16.113 8.255 1 78.96 220 LYS A O 1
ATOM 1728 N N . ALA A 1 221 ? 14.085 16.373 10.49 1 80.03 221 ALA A N 1
ATOM 1729 C CA . ALA A 1 221 ? 12.624 16.361 10.506 1 80.03 221 ALA A CA 1
ATOM 1730 C C . ALA A 1 221 ? 12.061 17.741 10.179 1 80.03 221 ALA A C 1
ATOM 1732 O O . ALA A 1 221 ? 12.587 18.758 10.638 1 80.03 221 ALA A O 1
ATOM 1733 N N . PHE A 1 222 ? 11.074 17.765 9.341 1 80.16 222 PHE A N 1
ATOM 1734 C CA . PHE A 1 222 ? 10.385 19.002 8.993 1 80.16 222 PHE A CA 1
ATOM 1735 C C . PHE A 1 222 ? 8.928 18.954 9.438 1 80.16 222 PHE A C 1
ATOM 1737 O O . PHE A 1 222 ? 8.29 17.901 9.378 1 80.16 222 PHE A O 1
ATOM 1744 N N . PRO A 1 223 ? 8.527 20.096 9.892 1 79.96 223 PRO A N 1
ATOM 1745 C CA . PRO A 1 223 ? 7.082 20.157 10.126 1 79.96 223 PRO A CA 1
ATOM 1746 C C . PRO A 1 223 ? 6.269 19.964 8.848 1 79.96 223 PRO A C 1
ATOM 1748 O O . PRO A 1 223 ? 6.506 20.652 7.852 1 79.96 223 PRO A O 1
ATOM 1751 N N . ALA A 1 224 ? 5.337 19.095 8.911 1 87.22 224 ALA A N 1
ATOM 1752 C CA . ALA A 1 224 ? 4.587 18.707 7.718 1 87.22 224 ALA A CA 1
ATOM 1753 C C . ALA A 1 224 ? 3.329 19.556 7.562 1 87.22 224 ALA A C 1
ATOM 1755 O O . ALA A 1 224 ? 2.546 19.697 8.504 1 87.22 224 ALA A O 1
ATOM 1756 N N . ARG A 1 225 ? 3.192 20.149 6.38 1 92.17 225 ARG A N 1
ATOM 1757 C CA . ARG A 1 225 ? 1.878 20.628 5.962 1 92.17 225 ARG A CA 1
ATOM 1758 C C . ARG A 1 225 ? 0.924 19.463 5.718 1 92.17 225 ARG A C 1
ATOM 1760 O O . ARG A 1 225 ? -0.26 19.544 6.052 1 92.17 225 ARG A O 1
ATOM 1767 N N . ILE A 1 226 ? 1.504 18.434 5.11 1 95.33 226 ILE A N 1
ATOM 1768 C CA . ILE A 1 226 ? 0.792 17.198 4.805 1 95.33 226 ILE A CA 1
ATOM 1769 C C . ILE A 1 226 ? 1.747 16.011 4.919 1 95.33 226 ILE A C 1
ATOM 1771 O O . ILE A 1 226 ? 2.896 16.087 4.478 1 95.33 226 ILE A O 1
ATOM 1775 N N . ALA A 1 227 ? 1.292 14.989 5.568 1 96.14 227 ALA A N 1
ATOM 1776 C CA . ALA A 1 227 ? 2.028 13.728 5.602 1 96.14 227 ALA A CA 1
ATOM 1777 C C . ALA A 1 227 ? 1.276 12.633 4.851 1 96.14 227 ALA A C 1
ATOM 1779 O O . ALA A 1 227 ? 0.1 12.38 5.124 1 96.14 227 ALA A O 1
ATOM 1780 N N . ILE A 1 228 ? 1.944 12.057 3.887 1 96.84 228 ILE A N 1
ATOM 1781 C CA . ILE A 1 228 ? 1.305 11.056 3.041 1 96.84 228 ILE A CA 1
ATOM 1782 C C . ILE A 1 228 ? 2.159 9.79 3.005 1 96.84 228 ILE A C 1
ATOM 1784 O O . ILE A 1 228 ? 3.334 9.836 2.633 1 96.84 228 ILE A O 1
ATOM 1788 N N . GLY A 1 229 ? 1.564 8.665 3.324 1 95.1 229 GLY A N 1
ATOM 1789 C CA . GLY A 1 229 ? 2.288 7.41 3.443 1 95.1 229 GLY A CA 1
ATOM 1790 C C . GLY A 1 229 ? 2.38 6.648 2.134 1 95.1 229 GLY A C 1
ATOM 1791 O O . GLY A 1 229 ? 2.292 5.418 2.118 1 95.1 229 GLY A O 1
ATOM 1792 N N . ASP A 1 230 ? 2.439 7.334 1.09 1 95 230 ASP A N 1
ATOM 1793 C CA . ASP A 1 230 ? 2.549 6.771 -0.253 1 95 230 ASP A CA 1
ATOM 1794 C C . ASP A 1 230 ? 3.305 7.716 -1.184 1 95 230 ASP A C 1
ATOM 1796 O O . ASP A 1 230 ? 2.942 8.886 -1.318 1 95 230 ASP A O 1
ATOM 1800 N N . GLY A 1 231 ? 4.34 7.206 -1.853 1 96.12 231 GLY A N 1
ATOM 1801 C CA . GLY A 1 231 ? 5.148 8.055 -2.714 1 96.12 231 GLY A CA 1
ATOM 1802 C C . GLY A 1 231 ? 4.353 8.696 -3.836 1 96.12 231 GLY A C 1
ATOM 1803 O O . GLY A 1 231 ? 4.516 9.885 -4.117 1 96.12 231 GLY A O 1
ATOM 1804 N N . GLU A 1 232 ? 3.514 7.92 -4.488 1 97.28 232 GLU A N 1
ATOM 1805 C CA . GLU A 1 232 ? 2.695 8.451 -5.574 1 97.28 232 GLU A CA 1
ATOM 1806 C C . GLU A 1 232 ? 1.677 9.462 -5.054 1 97.28 232 GLU A C 1
ATOM 1808 O O . GLU A 1 232 ? 1.328 10.415 -5.754 1 97.28 232 GLU A O 1
ATOM 1813 N N . GLY A 1 233 ? 1.182 9.205 -3.824 1 97.63 233 GLY A N 1
ATOM 1814 C CA . GLY A 1 233 ? 0.33 10.199 -3.19 1 97.63 233 GLY A CA 1
ATOM 1815 C C . GLY A 1 233 ? 1.035 11.52 -2.945 1 97.63 233 GLY A C 1
ATOM 1816 O O . GLY A 1 233 ? 0.445 12.587 -3.127 1 97.63 233 GLY A O 1
ATOM 1817 N N . GLN A 1 234 ? 2.295 11.445 -2.519 1 97.8 234 GLN A N 1
ATOM 1818 C CA . GLN A 1 234 ? 3.073 12.667 -2.345 1 97.8 234 GLN A CA 1
ATOM 1819 C C . GLN A 1 234 ? 3.211 13.424 -3.663 1 97.8 234 GLN A C 1
ATOM 1821 O O . GLN A 1 234 ? 3.088 14.65 -3.696 1 97.8 234 GLN A O 1
ATOM 1826 N N . VAL A 1 235 ? 3.451 12.68 -4.727 1 98.34 235 VAL A N 1
ATOM 1827 C CA . VAL A 1 235 ? 3.589 13.307 -6.038 1 98.34 235 VAL A CA 1
ATOM 1828 C C . VAL A 1 235 ? 2.304 14.052 -6.392 1 98.34 235 VAL A C 1
ATOM 1830 O O . VAL A 1 235 ? 2.35 15.182 -6.884 1 98.34 235 VAL A O 1
ATOM 1833 N N . THR A 1 236 ? 1.146 13.439 -6.132 1 97.95 236 THR A N 1
ATOM 1834 C CA . THR A 1 236 ? -0.149 14.048 -6.412 1 97.95 236 THR A CA 1
ATOM 1835 C C . THR A 1 236 ? -0.302 15.365 -5.657 1 97.95 236 THR A C 1
ATOM 1837 O O . THR A 1 236 ? -0.78 16.355 -6.216 1 97.95 236 THR A O 1
ATOM 1840 N N . ALA A 1 237 ? 0.118 15.392 -4.421 1 98.07 237 ALA A N 1
ATOM 1841 C CA . ALA A 1 237 ? 0.007 16.596 -3.6 1 98.07 237 ALA A CA 1
ATOM 1842 C C . ALA A 1 237 ? 0.924 17.7 -4.119 1 98.07 237 ALA A C 1
ATOM 1844 O O . ALA A 1 237 ? 0.539 18.871 -4.15 1 98.07 237 ALA A O 1
ATOM 1845 N N . VAL A 1 238 ? 2.156 17.314 -4.554 1 98.38 238 VAL A N 1
ATOM 1846 C CA . VAL A 1 238 ? 3.106 18.29 -5.078 1 98.38 238 VAL A CA 1
ATOM 1847 C C . VAL A 1 238 ? 2.59 18.857 -6.398 1 98.38 238 VAL A C 1
ATOM 1849 O O . VAL A 1 238 ? 2.653 20.067 -6.629 1 98.38 238 VAL A O 1
ATOM 1852 N N . LEU A 1 239 ? 2.062 18.003 -7.238 1 98.01 239 LEU A N 1
ATOM 1853 C CA . LEU A 1 239 ? 1.512 18.421 -8.524 1 98.01 239 LEU A CA 1
ATOM 1854 C C . LEU A 1 239 ? 0.344 19.382 -8.329 1 98.01 239 LEU A C 1
ATOM 1856 O O . LEU A 1 239 ? 0.132 20.281 -9.146 1 98.01 239 LEU A O 1
ATOM 1860 N N . ALA A 1 240 ? -0.366 19.204 -7.22 1 96.57 240 ALA A N 1
ATOM 1861 C CA . ALA A 1 240 ? -1.522 20.045 -6.917 1 96.57 240 ALA A CA 1
ATOM 1862 C C . ALA A 1 240 ? -1.085 21.402 -6.374 1 96.57 240 ALA A C 1
ATOM 1864 O O . ALA A 1 240 ? -1.922 22.257 -6.076 1 96.57 240 ALA A O 1
ATOM 1865 N N . GLY A 1 241 ? 0.211 21.558 -6.21 1 97.1 241 GLY A N 1
ATOM 1866 C CA . GLY A 1 241 ? 0.736 22.842 -5.774 1 97.1 241 GLY A CA 1
ATOM 1867 C C . GLY A 1 241 ? 0.602 23.064 -4.28 1 97.1 241 GLY A C 1
ATOM 1868 O O . GLY A 1 241 ? 0.426 24.198 -3.829 1 97.1 241 GLY A O 1
ATOM 1869 N N . LEU A 1 242 ? 0.739 22.006 -3.522 1 97.35 242 LEU A N 1
ATOM 1870 C CA . LEU A 1 242 ? 0.437 22.147 -2.101 1 97.35 242 LEU A CA 1
ATOM 1871 C C . LEU A 1 242 ? 1.718 22.252 -1.281 1 97.35 242 LEU A C 1
ATOM 1873 O O . LEU A 1 242 ? 1.667 22.413 -0.059 1 97.35 242 LEU A O 1
ATOM 1877 N N . GLY A 1 243 ? 2.881 22.116 -1.982 1 97.63 243 GLY A N 1
ATOM 1878 C CA . GLY A 1 243 ? 4.121 22.265 -1.238 1 97.63 243 GLY A CA 1
ATOM 1879 C C . GLY A 1 243 ? 5.318 21.66 -1.945 1 97.63 243 GLY A C 1
ATOM 1880 O O . GLY A 1 243 ? 5.268 21.399 -3.149 1 97.63 243 GLY A O 1
ATOM 1881 N N . ILE A 1 244 ? 6.414 21.527 -1.165 1 97.89 244 ILE A N 1
ATOM 1882 C CA . ILE A 1 244 ? 7.679 20.942 -1.595 1 97.89 244 ILE A CA 1
ATOM 1883 C C . ILE A 1 244 ? 7.86 19.57 -0.949 1 97.89 244 ILE A C 1
ATOM 1885 O O . ILE A 1 244 ? 7.547 19.385 0.229 1 97.89 244 ILE A O 1
ATOM 1889 N N . ALA A 1 245 ? 8.303 18.623 -1.697 1 97.62 245 ALA A N 1
ATOM 1890 C CA . ALA A 1 245 ? 8.613 17.297 -1.169 1 97.62 245 ALA A CA 1
ATOM 1891 C C . ALA A 1 245 ? 10.019 16.862 -1.572 1 97.62 245 ALA A C 1
ATOM 1893 O O . ALA A 1 245 ? 10.593 17.397 -2.523 1 97.62 245 ALA A O 1
ATOM 1894 N N . GLN A 1 246 ? 10.616 16.025 -0.811 1 96.26 246 GLN A N 1
ATOM 1895 C CA . GLN A 1 246 ? 11.792 15.263 -1.219 1 96.26 246 GLN A CA 1
ATOM 1896 C C . GLN A 1 246 ? 11.402 13.875 -1.72 1 96.26 246 GLN A C 1
ATOM 1898 O O . GLN A 1 246 ? 10.851 13.07 -0.967 1 96.26 246 GLN A O 1
ATOM 1903 N N . LEU A 1 247 ? 11.618 13.631 -2.971 1 96.67 247 LEU A N 1
ATOM 1904 C CA . LEU A 1 247 ? 11.158 12.402 -3.61 1 96.67 247 LEU A CA 1
ATOM 1905 C C . LEU A 1 247 ? 12.301 11.712 -4.346 1 96.67 247 LEU A C 1
ATOM 1907 O O . LEU A 1 247 ? 13.222 12.373 -4.83 1 96.67 247 LEU A O 1
ATOM 1911 N N . PRO A 1 248 ? 12.251 10.374 -4.396 1 95.74 248 PRO A N 1
ATOM 1912 C CA . PRO A 1 248 ? 13.252 9.7 -5.228 1 95.74 248 PRO A CA 1
ATOM 1913 C C . PRO A 1 248 ? 13.09 10.011 -6.714 1 95.74 248 PRO A C 1
ATOM 1915 O O . PRO A 1 248 ? 11.964 10.086 -7.213 1 95.74 248 PRO A O 1
ATOM 1918 N N . SER A 1 249 ? 14.186 10.082 -7.415 1 94.56 249 SER A N 1
ATOM 1919 C CA . SER A 1 249 ? 14.18 10.492 -8.815 1 94.56 249 SER A CA 1
ATOM 1920 C C . SER A 1 249 ? 13.419 9.493 -9.681 1 94.56 249 SER A C 1
ATOM 1922 O O . SER A 1 249 ? 12.756 9.879 -10.646 1 94.56 249 SER A O 1
ATOM 1924 N N . TRP A 1 250 ? 13.468 8.236 -9.331 1 94.9 250 TRP A N 1
ATOM 1925 C CA . TRP A 1 250 ? 12.801 7.208 -10.123 1 94.9 250 TRP A CA 1
ATOM 1926 C C . TRP A 1 250 ? 11.287 7.394 -10.093 1 94.9 250 TRP A C 1
ATOM 1928 O O . TRP A 1 250 ? 10.573 6.864 -10.947 1 94.9 250 TRP A O 1
ATOM 1938 N N . LEU A 1 251 ? 10.784 8.085 -9.13 1 97.07 251 LEU A N 1
ATOM 1939 C CA . LEU A 1 251 ? 9.347 8.258 -8.95 1 97.07 251 LEU A CA 1
ATOM 1940 C C . LEU A 1 251 ? 8.828 9.415 -9.797 1 97.07 251 LEU A C 1
ATOM 1942 O O . LEU A 1 251 ? 7.652 9.441 -10.165 1 97.07 251 LEU A O 1
ATOM 1946 N N . ILE A 1 252 ? 9.676 10.393 -10.149 1 97.26 252 ILE A N 1
ATOM 1947 C CA . ILE A 1 252 ? 9.142 11.635 -10.697 1 97.26 252 ILE A CA 1
ATOM 1948 C C . ILE A 1 252 ? 9.877 11.988 -11.988 1 97.26 252 ILE A C 1
ATOM 1950 O O . ILE A 1 252 ? 9.839 13.136 -12.438 1 97.26 252 ILE A O 1
ATOM 1954 N N . LYS A 1 253 ? 10.576 11.062 -12.578 1 95.25 253 LYS A N 1
ATOM 1955 C CA . LYS A 1 253 ? 11.335 11.324 -13.797 1 95.25 253 LYS A CA 1
ATOM 1956 C C . LYS A 1 253 ? 10.442 11.914 -14.885 1 95.25 253 LYS A C 1
ATOM 1958 O O . LYS A 1 253 ? 10.806 12.902 -15.526 1 95.25 253 LYS A O 1
ATOM 1963 N N . GLN A 1 254 ? 9.278 11.369 -15.1 1 95.17 254 GLN A N 1
ATOM 1964 C CA . GLN A 1 254 ? 8.361 11.82 -16.142 1 95.17 254 GLN A CA 1
ATOM 1965 C C . GLN A 1 254 ? 7.891 13.248 -15.881 1 95.17 254 GLN A C 1
ATOM 1967 O O . GLN A 1 254 ? 7.807 14.059 -16.806 1 95.17 254 GLN A O 1
ATOM 1972 N N . GLN A 1 255 ? 7.546 13.522 -14.652 1 97.56 255 GLN A N 1
ATOM 1973 C CA . GLN A 1 255 ? 7.062 14.85 -14.292 1 97.56 255 GLN A CA 1
ATOM 1974 C C . GLN A 1 255 ? 8.154 15.9 -14.468 1 97.56 255 GLN A C 1
ATOM 1976 O O . GLN A 1 255 ? 7.875 17.036 -14.858 1 97.56 255 GLN A O 1
ATOM 1981 N N . LEU A 1 256 ? 9.429 15.498 -14.204 1 96.91 256 LEU A N 1
ATOM 1982 C CA . LEU A 1 256 ? 10.552 16.405 -14.412 1 96.91 256 LEU A CA 1
ATOM 1983 C C . LEU A 1 256 ? 10.772 16.665 -15.899 1 96.91 256 LEU A C 1
ATOM 1985 O O . LEU A 1 256 ? 10.964 17.811 -16.311 1 96.91 256 LEU A O 1
ATOM 1989 N N . ASP A 1 257 ? 10.664 15.631 -16.668 1 96.94 257 ASP A N 1
ATOM 1990 C CA . ASP A 1 257 ? 10.866 15.739 -18.109 1 96.94 257 ASP A CA 1
ATOM 1991 C C . ASP A 1 257 ? 9.791 16.613 -18.75 1 96.94 257 ASP A C 1
ATOM 1993 O O . ASP A 1 257 ? 10.072 17.371 -19.681 1 96.94 257 ASP A O 1
ATOM 1997 N N . LYS A 1 258 ? 8.549 16.527 -18.234 1 97.37 258 LYS A N 1
ATOM 1998 C CA . LYS A 1 258 ? 7.413 17.256 -18.791 1 97.37 258 LYS A CA 1
ATOM 1999 C C . LYS A 1 258 ? 7.329 18.666 -18.213 1 97.37 258 LYS A C 1
ATOM 2001 O O . LYS A 1 258 ? 6.539 19.488 -18.682 1 97.37 258 LYS A O 1
ATOM 2006 N N . GLY A 1 259 ? 8.056 18.862 -17.152 1 97.17 259 GLY A N 1
ATOM 2007 C CA . GLY A 1 259 ? 8.093 20.183 -16.545 1 97.17 259 GLY A CA 1
ATOM 2008 C C . GLY A 1 259 ? 6.92 20.447 -15.619 1 97.17 259 GLY A C 1
ATOM 2009 O O . GLY A 1 259 ? 6.722 21.577 -15.167 1 97.17 259 GLY A O 1
ATOM 2010 N N . THR A 1 260 ? 6.144 19.392 -15.346 1 98.03 260 THR A N 1
ATOM 2011 C CA . THR A 1 260 ? 5.034 19.574 -14.417 1 98.03 260 THR A CA 1
ATOM 2012 C C . THR A 1 260 ? 5.539 19.642 -12.978 1 98.03 260 THR A C 1
ATOM 2014 O O . THR A 1 260 ? 4.838 20.135 -12.092 1 98.03 260 THR A O 1
ATOM 2017 N N . LEU A 1 261 ? 6.719 19.098 -12.739 1 98.27 261 LEU A N 1
ATOM 2018 C CA . LEU A 1 261 ? 7.492 19.304 -11.519 1 98.27 261 LEU A CA 1
ATOM 2019 C C . LEU A 1 261 ? 8.866 19.884 -11.838 1 98.27 261 LEU A C 1
ATOM 2021 O O . LEU A 1 261 ? 9.413 19.64 -12.916 1 98.27 261 LEU A O 1
ATOM 2025 N N . VAL A 1 262 ? 9.339 20.599 -10.946 1 97.98 262 VAL A N 1
ATOM 2026 C CA . VAL A 1 262 ? 10.666 21.183 -11.11 1 97.98 262 VAL A CA 1
ATOM 2027 C C . VAL A 1 262 ? 11.517 20.885 -9.877 1 97.98 262 VAL A C 1
ATOM 2029 O O . VAL A 1 262 ? 11.024 20.935 -8.748 1 97.98 262 VAL A O 1
ATOM 2032 N N . GLU A 1 263 ? 12.766 20.55 -10.147 1 96.94 263 GLU A N 1
ATOM 2033 C CA . GLU A 1 263 ? 13.72 20.357 -9.058 1 96.94 263 GLU A CA 1
ATOM 2034 C C . GLU A 1 263 ? 14.09 21.687 -8.407 1 96.94 263 GLU A C 1
ATOM 2036 O O . GLU A 1 263 ? 14.38 22.664 -9.1 1 96.94 263 GLU A O 1
ATOM 2041 N N . VAL A 1 264 ? 14.035 21.705 -7.122 1 96.6 264 VAL A N 1
ATOM 2042 C CA . VAL A 1 264 ? 14.491 22.874 -6.377 1 96.6 264 VAL A CA 1
ATOM 2043 C C . VAL A 1 264 ? 15.692 22.499 -5.512 1 96.6 264 VAL A C 1
ATOM 2045 O O . VAL A 1 264 ? 15.824 21.349 -5.087 1 96.6 264 VAL A O 1
ATOM 2048 N N . LEU A 1 265 ? 16.667 23.394 -5.382 1 93.95 265 LEU A N 1
ATOM 2049 C CA . LEU A 1 265 ? 17.877 23.201 -4.59 1 93.95 265 LEU A CA 1
ATOM 2050 C C . LEU A 1 265 ? 18.652 21.979 -5.072 1 93.95 265 LEU A C 1
ATOM 2052 O O . LEU A 1 265 ? 18.984 21.096 -4.277 1 93.95 265 LEU A O 1
ATOM 2056 N N . PRO A 1 266 ? 18.951 21.901 -6.374 1 91.79 266 PRO A N 1
ATOM 2057 C CA . PRO A 1 266 ? 19.646 20.738 -6.931 1 91.79 266 PRO A CA 1
ATOM 2058 C C . PRO A 1 266 ? 20.956 20.432 -6.21 1 91.79 266 PRO A C 1
ATOM 2060 O O . PRO A 1 266 ? 21.395 19.279 -6.182 1 91.79 266 PRO A O 1
ATOM 2063 N N . GLU A 1 267 ? 21.495 21.384 -5.541 1 87.88 267 GLU A N 1
ATOM 2064 C CA . GLU A 1 267 ? 22.761 21.198 -4.839 1 87.88 267 GLU A CA 1
ATOM 2065 C C . GLU A 1 267 ? 22.579 20.342 -3.589 1 87.88 267 GLU A C 1
ATOM 2067 O O . GLU A 1 267 ? 23.551 19.817 -3.042 1 87.88 267 GLU A O 1
ATOM 2072 N N . LEU A 1 268 ? 21.344 20.235 -3.218 1 86.76 268 LEU A N 1
ATOM 2073 C CA . LEU A 1 268 ? 21.064 19.46 -2.014 1 86.76 268 LEU A CA 1
ATOM 2074 C C . LEU A 1 268 ? 20.65 18.036 -2.369 1 86.76 268 LEU A C 1
ATOM 2076 O O . LEU A 1 268 ? 20.359 17.23 -1.482 1 86.76 268 LEU A O 1
ATOM 2080 N N . THR A 1 269 ? 20.62 17.787 -3.623 1 83.48 269 THR A N 1
ATOM 2081 C CA . THR A 1 269 ? 20.368 16.412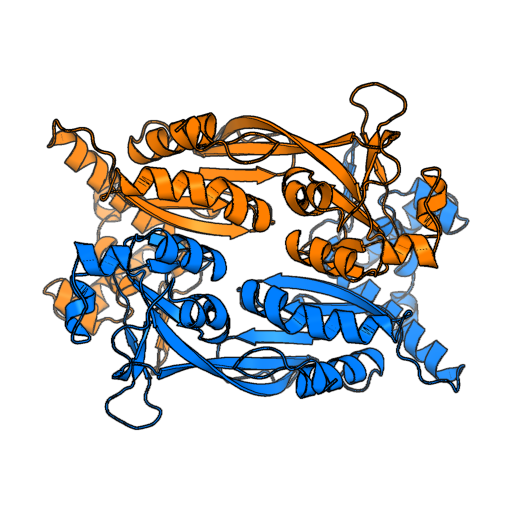 -4.039 1 83.48 269 THR A CA 1
ATOM 2082 C C . THR A 1 269 ? 21.355 15.456 -3.376 1 83.48 269 THR A C 1
ATOM 2084 O O . THR A 1 269 ? 22.561 15.711 -3.363 1 83.48 269 THR A O 1
ATOM 2087 N N . THR A 1 270 ? 20.822 14.416 -2.767 1 82.54 270 THR A N 1
ATOM 2088 C CA . THR A 1 270 ? 21.693 13.533 -1.999 1 82.54 270 THR A CA 1
ATOM 2089 C C . THR A 1 270 ? 21.284 12.075 -2.184 1 82.54 270 THR A C 1
ATOM 2091 O O . THR A 1 270 ? 20.225 11.788 -2.746 1 82.54 270 THR A O 1
ATOM 2094 N N . GLU A 1 271 ? 22.274 11.307 -1.743 1 81.59 271 GLU A N 1
ATOM 2095 C CA . GLU A 1 271 ? 21.962 9.882 -1.675 1 81.59 271 GLU A CA 1
ATOM 2096 C C . GLU A 1 271 ? 20.92 9.597 -0.597 1 81.59 271 GLU A C 1
ATOM 2098 O O . GLU A 1 271 ? 20.96 10.186 0.484 1 81.59 271 GLU A O 1
ATOM 2103 N N . GLY A 1 272 ? 19.958 8.903 -1.101 1 80.64 272 GLY A N 1
ATOM 2104 C CA . GLY A 1 272 ? 18.882 8.528 -0.198 1 80.64 272 GLY A CA 1
ATOM 2105 C C . GLY A 1 272 ? 19.064 7.149 0.408 1 80.64 272 GLY A C 1
ATOM 2106 O O . GLY A 1 272 ? 20.136 6.83 0.927 1 80.64 272 GLY A O 1
ATOM 2107 N N . LEU A 1 273 ? 18.016 6.448 0.41 1 85.21 273 LEU A N 1
ATOM 2108 C CA . LEU A 1 273 ? 17.949 5.148 1.069 1 85.21 273 LEU A CA 1
ATOM 2109 C C . LEU A 1 273 ? 18.442 4.043 0.141 1 85.21 273 LEU A C 1
ATOM 2111 O O . LEU A 1 273 ? 18.168 4.067 -1.061 1 85.21 273 LEU A O 1
ATOM 2115 N N . PRO A 1 274 ? 19.125 3.088 0.664 1 91.36 274 PRO A N 1
ATOM 2116 C CA . PRO A 1 274 ? 19.572 1.953 -0.147 1 91.36 274 PRO A CA 1
ATOM 2117 C C . PRO A 1 274 ? 18.421 1.05 -0.585 1 91.36 274 PRO A C 1
ATOM 2119 O O . PRO A 1 274 ? 17.43 0.913 0.138 1 91.36 274 PRO A O 1
ATOM 2122 N N . ILE A 1 275 ? 18.588 0.534 -1.739 1 94.35 275 ILE A N 1
ATOM 2123 C CA . ILE A 1 275 ? 17.691 -0.499 -2.245 1 94.35 275 ILE A CA 1
ATOM 2124 C C . ILE A 1 275 ? 18.39 -1.856 -2.203 1 94.35 275 ILE A C 1
ATOM 2126 O O . ILE A 1 275 ? 19.5 -2.006 -2.719 1 94.35 275 ILE A O 1
ATOM 2130 N N . ASN A 1 276 ? 17.726 -2.824 -1.557 1 95 276 ASN A N 1
ATOM 2131 C CA . ASN A 1 276 ? 18.311 -4.155 -1.431 1 95 276 ASN A CA 1
ATOM 2132 C C . ASN A 1 276 ? 17.345 -5.238 -1.901 1 95 276 ASN A C 1
ATOM 2134 O O . ASN A 1 276 ? 16.13 -5.103 -1.746 1 95 276 ASN A O 1
ATOM 2138 N N . LEU A 1 277 ? 17.891 -6.175 -2.505 1 95.94 277 LEU A N 1
ATOM 2139 C CA . LEU A 1 277 ? 17.25 -7.468 -2.717 1 95.94 277 LEU A CA 1
ATOM 2140 C C . LEU A 1 277 ? 17.654 -8.46 -1.631 1 95.94 277 LEU A C 1
ATOM 2142 O O . LEU A 1 277 ? 18.843 -8.629 -1.35 1 95.94 277 LEU A O 1
ATOM 2146 N N . ALA A 1 278 ? 16.698 -9.094 -0.947 1 95.5 278 ALA A N 1
ATOM 2147 C CA . ALA A 1 278 ? 17.018 -10.033 0.125 1 95.5 278 ALA A CA 1
ATOM 2148 C C . ALA A 1 278 ? 16.194 -11.311 -0.002 1 95.5 278 ALA A C 1
ATOM 2150 O O . ALA A 1 278 ? 15.106 -11.301 -0.582 1 95.5 278 ALA A O 1
ATOM 2151 N N . TRP A 1 279 ? 16.715 -12.394 0.525 1 94.74 279 TRP A N 1
ATOM 2152 C CA . TRP A 1 279 ? 16.071 -13.701 0.447 1 94.74 279 TRP A CA 1
ATOM 2153 C C . TRP A 1 279 ? 16.553 -14.613 1.569 1 94.74 279 TRP A C 1
ATOM 2155 O O . TRP A 1 279 ? 17.539 -14.309 2.245 1 94.74 279 TRP A O 1
ATOM 2165 N N . GLN A 1 280 ? 15.829 -15.632 1.788 1 89.26 280 GLN A N 1
ATOM 2166 C CA . GLN A 1 280 ? 16.278 -16.652 2.73 1 89.26 280 GLN A CA 1
ATOM 2167 C C . GLN A 1 280 ? 17.418 -17.48 2.142 1 89.26 280 GLN A C 1
ATOM 2169 O O . GLN A 1 280 ? 17.237 -18.167 1.135 1 89.26 280 GLN A O 1
ATOM 2174 N N . LYS A 1 281 ? 18.505 -17.546 2.797 1 88.11 281 LYS A N 1
ATOM 2175 C CA . LYS A 1 281 ? 19.703 -18.197 2.276 1 88.11 281 LYS A CA 1
ATOM 2176 C C . LYS A 1 281 ? 19.455 -19.68 2.018 1 88.11 281 LYS A C 1
ATOM 2178 O O . LYS A 1 281 ? 19.958 -20.238 1.04 1 88.11 281 LYS A O 1
ATOM 2183 N N . SER A 1 282 ? 18.755 -20.271 2.875 1 83.45 282 SER A N 1
ATOM 2184 C CA . SER A 1 282 ? 18.512 -21.708 2.795 1 83.45 282 SER A CA 1
ATOM 2185 C C . SER A 1 282 ? 17.714 -22.065 1.546 1 83.45 282 SER A C 1
ATOM 2187 O O . SER A 1 282 ? 17.697 -23.223 1.124 1 83.45 282 SER A O 1
ATOM 2189 N N . ARG A 1 283 ? 17.121 -21.043 0.887 1 85.32 283 ARG A N 1
ATOM 2190 C CA . ARG A 1 283 ? 16.253 -21.322 -0.253 1 85.32 283 ARG A CA 1
ATOM 2191 C C . ARG A 1 283 ? 16.873 -20.816 -1.551 1 85.32 283 ARG A C 1
ATOM 2193 O O . ARG A 1 283 ? 16.292 -20.974 -2.626 1 85.32 283 ARG A O 1
ATOM 2200 N N . GLN A 1 284 ? 17.99 -20.297 -1.482 1 89.06 284 GLN A N 1
ATOM 2201 C CA . GLN A 1 284 ? 18.638 -19.615 -2.598 1 89.06 284 GLN A CA 1
ATOM 2202 C C . GLN A 1 284 ? 18.86 -20.568 -3.769 1 89.06 284 GLN A C 1
ATOM 2204 O O . GLN A 1 284 ? 18.825 -20.152 -4.929 1 89.06 284 GLN A O 1
ATOM 2209 N N . THR A 1 285 ? 19.009 -21.852 -3.448 1 85.94 285 THR A N 1
ATOM 2210 C CA . THR A 1 285 ? 19.393 -22.787 -4.5 1 85.94 285 THR A CA 1
ATOM 2211 C C . THR A 1 285 ? 18.159 -23.395 -5.161 1 85.94 285 THR A C 1
ATOM 2213 O O . THR A 1 285 ? 18.273 -24.12 -6.151 1 85.94 285 THR A O 1
ATOM 2216 N N . ILE A 1 286 ? 17.021 -23.136 -4.556 1 83.02 286 ILE A N 1
ATOM 2217 C CA . ILE A 1 286 ? 15.792 -23.582 -5.201 1 83.02 286 ILE A CA 1
ATOM 2218 C C . ILE A 1 286 ? 15.64 -22.895 -6.556 1 83.02 286 ILE A C 1
ATOM 2220 O O . ILE A 1 286 ? 15.683 -21.665 -6.643 1 83.02 286 ILE A O 1
ATOM 2224 N N . PRO A 1 287 ? 15.46 -23.543 -7.652 1 87.97 287 PRO A N 1
ATOM 2225 C CA . PRO A 1 287 ? 15.517 -23.003 -9.012 1 87.97 287 PRO A CA 1
ATOM 2226 C C . PRO A 1 287 ? 14.559 -21.833 -9.224 1 87.97 287 PRO A C 1
ATOM 2228 O O . PRO A 1 287 ? 14.928 -20.832 -9.842 1 87.97 287 PRO A O 1
ATOM 2231 N N . ARG A 1 288 ? 13.301 -21.89 -8.732 1 90.52 288 ARG A N 1
ATOM 2232 C CA . ARG A 1 288 ? 12.353 -20.8 -8.938 1 90.52 288 ARG A CA 1
ATOM 2233 C C . ARG A 1 288 ? 12.806 -19.537 -8.214 1 90.52 288 ARG A C 1
ATOM 2235 O O . ARG A 1 288 ? 12.626 -18.427 -8.719 1 90.52 288 ARG A O 1
ATOM 2242 N N . ILE A 1 289 ? 13.443 -19.692 -7.09 1 92.81 289 ILE A N 1
ATOM 2243 C CA . ILE A 1 289 ? 13.919 -18.545 -6.325 1 92.81 289 ILE A CA 1
ATOM 2244 C C . ILE A 1 289 ? 15.157 -17.955 -6.996 1 92.81 289 ILE A C 1
ATOM 2246 O O . ILE A 1 289 ? 15.242 -16.741 -7.199 1 92.81 289 ILE A O 1
ATOM 2250 N N . SER A 1 290 ? 16.09 -18.876 -7.329 1 93.43 290 SER A N 1
ATOM 2251 C CA . SER A 1 290 ? 17.311 -18.43 -7.99 1 93.43 290 SER A CA 1
ATOM 2252 C C . SER A 1 290 ? 17 -17.713 -9.3 1 93.43 290 SER A C 1
ATOM 2254 O O . SER A 1 290 ? 17.654 -16.726 -9.644 1 93.43 290 SER A O 1
ATOM 2256 N N . ALA A 1 291 ? 16.031 -18.199 -9.987 1 94.59 291 ALA A N 1
ATOM 2257 C CA . ALA A 1 291 ? 15.647 -17.583 -11.255 1 94.59 291 ALA A CA 1
ATOM 2258 C C . ALA A 1 291 ? 15.135 -16.161 -11.04 1 94.59 291 ALA A C 1
ATOM 2260 O O . ALA A 1 291 ? 15.513 -15.242 -11.771 1 94.59 291 ALA A O 1
ATOM 2261 N N . PHE A 1 292 ? 14.298 -15.952 -10.061 1 96.58 292 PHE A N 1
ATOM 2262 C CA . PHE A 1 292 ? 13.782 -14.621 -9.761 1 96.58 292 PHE A CA 1
ATOM 2263 C C . PHE A 1 292 ? 14.899 -13.703 -9.279 1 96.58 292 PHE A C 1
ATOM 2265 O O . PHE A 1 292 ? 14.931 -12.521 -9.625 1 96.58 292 PHE A O 1
ATOM 2272 N N . LEU A 1 293 ? 15.784 -14.235 -8.482 1 96.73 293 LEU A N 1
ATOM 2273 C CA . LEU A 1 293 ? 16.906 -13.436 -8 1 96.73 293 LEU A CA 1
ATOM 2274 C C . LEU A 1 293 ? 17.762 -12.944 -9.161 1 96.73 293 LEU A C 1
ATOM 2276 O O . LEU A 1 293 ? 18.194 -11.789 -9.173 1 96.73 293 LEU A O 1
ATOM 2280 N N . ASP A 1 294 ? 17.958 -13.768 -10.078 1 95.82 294 ASP A N 1
ATOM 2281 C CA . ASP A 1 294 ? 18.78 -13.428 -11.235 1 95.82 294 ASP A CA 1
ATOM 2282 C C . ASP A 1 294 ? 18.144 -12.303 -12.048 1 95.82 294 ASP A C 1
ATOM 2284 O O . ASP A 1 294 ? 18.795 -11.298 -12.344 1 95.82 294 ASP A O 1
ATOM 2288 N N . ILE A 1 295 ? 16.882 -12.38 -12.37 1 96.57 295 ILE A N 1
ATOM 2289 C CA . ILE A 1 295 ? 16.257 -11.404 -13.257 1 96.57 295 ILE A CA 1
ATOM 2290 C C . ILE A 1 295 ? 16.068 -10.082 -12.517 1 96.57 295 ILE A C 1
ATOM 2292 O O . ILE A 1 295 ? 16.165 -9.008 -13.117 1 96.57 295 ILE A O 1
ATOM 2296 N N . LEU A 1 296 ? 15.78 -10.13 -11.223 1 97.44 296 LEU A N 1
ATOM 2297 C CA . LEU A 1 296 ? 15.608 -8.904 -10.451 1 97.44 296 LEU A CA 1
ATOM 2298 C C . LEU A 1 296 ? 16.936 -8.171 -10.291 1 97.44 296 LEU A C 1
ATOM 2300 O O . LEU A 1 296 ? 16.985 -6.942 -10.371 1 97.44 296 LEU A O 1
ATOM 2304 N N . SER A 1 297 ? 17.97 -8.966 -10.115 1 95.88 297 SER A N 1
ATOM 2305 C CA . SER A 1 297 ? 19.296 -8.37 -9.992 1 95.88 297 SER A CA 1
ATOM 2306 C C . SER A 1 297 ? 19.717 -7.688 -11.289 1 95.88 297 SER A C 1
ATOM 2308 O O . SER A 1 297 ? 20.353 -6.632 -11.263 1 95.88 297 SER A O 1
ATOM 2310 N N . LYS A 1 298 ? 19.363 -8.238 -12.366 1 95.61 298 LYS A N 1
ATOM 2311 C CA . LYS A 1 298 ? 19.747 -7.708 -13.671 1 95.61 298 LYS A CA 1
ATOM 2312 C C . LYS A 1 298 ? 18.818 -6.576 -14.1 1 95.61 298 LYS A C 1
ATOM 2314 O O . LYS A 1 298 ? 19.245 -5.637 -14.776 1 95.61 298 LYS A O 1
ATOM 2319 N N . GLY A 1 299 ? 17.562 -6.682 -13.681 1 96.57 299 GLY A N 1
ATOM 2320 C CA . GLY A 1 299 ? 16.539 -5.804 -14.225 1 96.57 299 GLY A CA 1
ATOM 2321 C C . GLY A 1 299 ? 16.302 -4.567 -13.378 1 96.57 299 GLY A C 1
ATOM 2322 O O . GLY A 1 299 ? 15.589 -3.651 -13.794 1 96.57 299 GLY A O 1
ATOM 2323 N N . LEU A 1 300 ? 16.893 -4.498 -12.185 1 96.07 300 LEU A N 1
ATOM 2324 C CA . LEU A 1 300 ? 16.606 -3.385 -11.288 1 96.07 300 LEU A CA 1
ATOM 2325 C C . LEU A 1 300 ? 17.861 -2.557 -11.03 1 96.07 300 LEU A C 1
ATOM 2327 O O . LEU A 1 300 ? 18.966 -3.101 -10.962 1 96.07 300 LEU A O 1
ATOM 2331 N N . SER A 1 301 ? 17.701 -1.3 -10.955 1 92.71 301 SER A N 1
ATOM 2332 C CA . SER A 1 301 ? 18.707 -0.317 -10.565 1 92.71 301 SER A CA 1
ATOM 2333 C C . SER A 1 301 ? 18.121 0.727 -9.619 1 92.71 301 SER A C 1
ATOM 2335 O O . SER A 1 301 ? 16.905 0.788 -9.429 1 92.71 301 SER A O 1
ATOM 2337 N N . PRO A 1 302 ? 18.921 1.502 -8.999 1 90.46 302 PRO A N 1
ATOM 2338 C CA . PRO A 1 302 ? 18.404 2.544 -8.108 1 90.46 302 PRO A CA 1
ATOM 2339 C C . PRO A 1 302 ? 17.554 3.579 -8.842 1 90.46 302 PRO A C 1
ATOM 2341 O O . PRO A 1 302 ? 16.795 4.319 -8.212 1 90.46 302 PRO A O 1
ATOM 2344 N N . SER A 1 303 ? 17.689 3.601 -10.146 1 90.82 303 SER A N 1
ATOM 2345 C CA . SER A 1 303 ? 16.922 4.555 -10.941 1 90.82 303 SER A CA 1
ATOM 2346 C C . SER A 1 303 ? 15.65 3.919 -11.492 1 90.82 303 SER A C 1
ATOM 2348 O O . SER A 1 303 ? 14.87 4.577 -12.183 1 90.82 303 SER A O 1
ATOM 2350 N N . GLY A 1 304 ? 15.446 2.693 -11.147 1 93.04 304 GLY A N 1
ATOM 2351 C CA . GLY A 1 304 ? 14.252 2.008 -11.617 1 93.04 304 GLY A CA 1
ATOM 2352 C C . GLY A 1 304 ? 14.557 0.72 -12.359 1 93.04 304 GLY A C 1
ATOM 2353 O O . GLY A 1 304 ? 15.471 -0.017 -11.983 1 93.04 304 GLY A O 1
ATOM 2354 N N . SER A 1 305 ? 13.67 0.39 -13.249 1 90.88 305 SER A N 1
ATOM 2355 C CA . SER A 1 305 ? 13.809 -0.89 -13.936 1 90.88 305 SER A CA 1
ATOM 2356 C C . SER A 1 305 ? 14.536 -0.726 -15.267 1 90.88 305 SER A C 1
ATOM 2358 O O . SER A 1 305 ? 14.5 0.348 -15.871 1 90.88 305 SER A O 1
ATOM 2360 N N . ASN A 1 306 ? 15.229 -1.731 -15.598 1 87.86 306 ASN A N 1
ATOM 2361 C CA . ASN A 1 306 ? 15.831 -1.909 -16.915 1 87.86 306 ASN A CA 1
ATOM 2362 C C . ASN A 1 306 ? 15.347 -3.192 -17.583 1 87.86 306 ASN A C 1
ATOM 2364 O O . ASN A 1 306 ? 16.019 -4.223 -17.516 1 87.86 306 ASN A O 1
ATOM 2368 N N . LEU A 1 307 ? 14.29 -3.146 -18.304 1 84.52 307 LEU A N 1
ATOM 2369 C CA . LEU A 1 307 ? 13.656 -4.332 -18.868 1 84.52 307 LEU A CA 1
ATOM 2370 C C . LEU A 1 307 ? 14.496 -4.911 -20.001 1 84.52 307 LEU A C 1
ATOM 2372 O O . LEU A 1 307 ? 14.366 -6.09 -20.336 1 84.52 307 LEU A O 1
ATOM 2376 N N . SER A 1 308 ? 15.289 -4.095 -20.573 1 83.32 308 SER A N 1
ATOM 2377 C CA . SER A 1 308 ? 16.146 -4.571 -21.654 1 83.32 308 SER A CA 1
ATOM 2378 C C . SER A 1 308 ? 17.216 -5.523 -21.132 1 83.32 308 SER A C 1
ATOM 2380 O O . SER A 1 308 ? 17.798 -6.292 -21.9 1 83.32 308 SER A O 1
ATOM 2382 N N . ALA A 1 309 ? 17.41 -5.54 -19.93 1 76.18 309 ALA A N 1
ATOM 2383 C CA . ALA A 1 309 ? 18.474 -6.338 -19.326 1 76.18 309 ALA A CA 1
ATOM 2384 C C . ALA A 1 309 ? 17.977 -7.737 -18.972 1 76.18 309 ALA A C 1
ATOM 2386 O O . ALA A 1 309 ? 18.747 -8.573 -18.492 1 76.18 309 ALA A O 1
ATOM 2387 N N . VAL A 1 310 ? 16.701 -7.938 -19.207 1 75.55 310 VAL A N 1
ATOM 2388 C CA . VAL A 1 310 ? 16.161 -9.21 -18.738 1 75.55 310 VAL A CA 1
ATOM 2389 C C . VAL A 1 310 ? 15.414 -9.905 -19.874 1 75.55 310 VAL A C 1
ATOM 2391 O O . VAL A 1 310 ? 14.824 -9.245 -20.733 1 75.55 310 VAL A O 1
ATOM 2394 N N . MET B 1 1 ? -3.745 9.522 41.144 1 31.91 1 MET B N 1
ATOM 2395 C CA . MET B 1 1 ? -2.893 10.453 40.41 1 31.91 1 MET B CA 1
ATOM 2396 C C . MET B 1 1 ? -3.731 11.502 39.686 1 31.91 1 MET B C 1
ATOM 2398 O O . MET B 1 1 ? -4.714 11.167 39.022 1 31.91 1 MET B O 1
ATOM 2402 N N . TYR B 1 2 ? -3.741 12.666 40.076 1 39.93 2 TYR B N 1
ATOM 2403 C CA . TYR B 1 2 ? -4.557 13.728 39.497 1 39.93 2 TYR B CA 1
ATOM 2404 C C . TYR B 1 2 ? -4.368 13.799 37.986 1 39.93 2 TYR B C 1
ATOM 2406 O O . TYR B 1 2 ? -3.286 13.501 37.475 1 39.93 2 TYR B O 1
ATOM 2414 N N . SER B 1 3 ? -5.516 13.843 37.238 1 50.01 3 SER B N 1
ATOM 2415 C CA . SER B 1 3 ? -5.675 13.895 35.788 1 50.01 3 SER B CA 1
ATOM 2416 C C . SER B 1 3 ? -4.634 14.809 35.151 1 50.01 3 SER B C 1
ATOM 2418 O O . SER B 1 3 ? -4.077 14.486 34.099 1 50.01 3 SER B O 1
ATOM 2420 N N . SER B 1 4 ? -4.314 15.885 35.915 1 52.82 4 SER B N 1
ATOM 2421 C CA . SER B 1 4 ? -3.388 16.888 35.401 1 52.82 4 SER B CA 1
ATOM 2422 C C . SER B 1 4 ? -1.956 16.363 35.386 1 52.82 4 SER B C 1
ATOM 2424 O O . SER B 1 4 ? -1.153 16.759 34.539 1 52.82 4 SER B O 1
ATOM 2426 N N . GLU B 1 5 ? -1.648 15.443 36.35 1 55.22 5 GLU B N 1
ATOM 2427 C CA . GLU B 1 5 ? -0.306 14.874 36.42 1 55.22 5 GLU B CA 1
ATOM 2428 C C . GLU B 1 5 ? -0.02 13.984 35.214 1 55.22 5 GLU B C 1
ATOM 2430 O O . GLU B 1 5 ? 1.132 13.843 34.799 1 55.22 5 GLU B O 1
ATOM 2435 N N . ARG B 1 6 ? -1.072 13.586 34.698 1 55.9 6 ARG B N 1
ATOM 2436 C CA . ARG B 1 6 ? -0.946 12.658 33.579 1 55.9 6 ARG B CA 1
ATOM 2437 C C . ARG B 1 6 ? -0.47 13.377 32.321 1 55.9 6 ARG B C 1
ATOM 2439 O O . ARG B 1 6 ? 0.124 12.761 31.434 1 55.9 6 ARG B O 1
ATOM 2446 N N . LEU B 1 7 ? -0.651 14.558 32.381 1 67.3 7 LEU B N 1
ATOM 2447 C CA . LEU B 1 7 ? -0.305 15.35 31.205 1 67.3 7 LEU B CA 1
ATOM 2448 C C . LEU B 1 7 ? 1.144 15.82 31.274 1 67.3 7 LEU B C 1
ATOM 2450 O O . LEU B 1 7 ? 1.708 16.255 30.267 1 67.3 7 LEU B O 1
ATOM 2454 N N . LYS B 1 8 ? 1.626 15.687 32.462 1 75.67 8 LYS B N 1
ATOM 2455 C CA . LYS B 1 8 ? 2.987 16.18 32.646 1 75.67 8 LYS B CA 1
ATOM 2456 C C . LYS B 1 8 ? 3.983 15.363 31.829 1 75.67 8 LYS B C 1
ATOM 2458 O O . LYS B 1 8 ? 3.966 14.131 31.872 1 75.67 8 LYS B O 1
ATOM 2463 N N . GLY B 1 9 ? 4.746 15.971 31.088 1 85.29 9 GLY B N 1
ATOM 2464 C CA . GLY B 1 9 ? 5.823 15.33 30.35 1 85.29 9 GLY B CA 1
ATOM 2465 C C . GLY B 1 9 ? 5.417 14.904 28.952 1 85.29 9 GLY B C 1
ATOM 2466 O O . GLY B 1 9 ? 6.263 14.508 28.148 1 85.29 9 GLY B O 1
ATOM 2467 N N . ILE B 1 10 ? 4.112 14.975 28.691 1 83.97 10 ILE B N 1
ATOM 2468 C CA . ILE B 1 10 ? 3.623 14.521 27.394 1 83.97 10 ILE B CA 1
ATOM 2469 C C . ILE B 1 10 ? 4.175 15.421 26.29 1 83.97 10 ILE B C 1
ATOM 2471 O O . ILE B 1 10 ? 4.597 14.935 25.238 1 83.97 10 ILE B O 1
ATOM 2475 N N . ASP B 1 11 ? 4.164 16.635 26.578 1 86.31 11 ASP B N 1
ATOM 2476 C CA . ASP B 1 11 ? 4.67 17.587 25.594 1 86.31 11 ASP B CA 1
ATOM 2477 C C . ASP B 1 11 ? 6.161 17.379 25.344 1 86.31 11 ASP B C 1
ATOM 2479 O O . ASP B 1 11 ? 6.622 17.456 24.203 1 86.31 11 ASP B O 1
ATOM 2483 N N . LEU B 1 12 ? 6.826 17.15 26.38 1 88.2 12 LEU B N 1
ATOM 2484 C CA . LEU B 1 12 ? 8.261 16.903 26.29 1 88.2 12 LEU B CA 1
ATOM 2485 C C . LEU B 1 12 ? 8.545 15.639 25.485 1 88.2 12 LEU B C 1
ATOM 2487 O O . LEU B 1 12 ? 9.417 15.636 24.613 1 88.2 12 LEU B O 1
ATOM 2491 N N . PHE B 1 13 ? 7.841 14.636 25.754 1 90.92 13 PHE B N 1
ATOM 2492 C CA . PHE B 1 13 ? 7.975 13.354 25.073 1 90.92 13 PHE B CA 1
ATOM 2493 C C . PHE B 1 13 ? 7.706 13.503 23.581 1 90.92 13 PHE B C 1
ATOM 2495 O O . PHE B 1 13 ? 8.5 13.051 22.753 1 90.92 13 PHE B O 1
ATOM 2502 N N . VAL B 1 14 ? 6.609 14.166 23.277 1 87.51 14 VAL B N 1
ATOM 2503 C CA . VAL B 1 14 ? 6.231 14.351 21.88 1 87.51 14 VAL B CA 1
ATOM 2504 C C . VAL B 1 14 ? 7.296 15.176 21.161 1 87.51 14 VAL B C 1
ATOM 2506 O O . VAL B 1 14 ? 7.652 14.881 20.018 1 87.51 14 VAL B O 1
ATOM 2509 N N . CYS B 1 15 ? 7.814 16.127 21.809 1 86.96 15 CYS B N 1
ATOM 2510 C CA . CYS B 1 15 ? 8.844 16.97 21.213 1 86.96 15 CYS B CA 1
ATOM 2511 C C . CYS B 1 15 ? 10.103 16.165 20.915 1 86.96 15 CYS B C 1
ATOM 2513 O O . CYS B 1 15 ? 10.661 16.261 19.82 1 86.96 15 CYS B O 1
ATOM 2515 N N . VAL B 1 16 ? 10.508 15.41 21.832 1 87.79 16 VAL B N 1
ATOM 2516 C CA . VAL B 1 16 ? 11.703 14.593 21.648 1 87.79 16 VAL B CA 1
ATOM 2517 C C . VAL B 1 16 ? 11.486 13.611 20.5 1 87.79 16 VAL B C 1
ATOM 2519 O O . VAL B 1 16 ? 12.375 13.411 19.669 1 87.79 16 VAL B O 1
ATOM 2522 N N . ALA B 1 17 ? 10.339 13.048 20.49 1 85.7 17 ALA B N 1
ATOM 2523 C CA . ALA B 1 17 ? 10.016 12.076 19.448 1 85.7 17 ALA B CA 1
ATOM 2524 C C . ALA B 1 17 ? 10.024 12.728 18.068 1 85.7 17 ALA B C 1
ATOM 2526 O O . ALA B 1 17 ? 10.54 12.154 17.107 1 85.7 17 ALA B O 1
ATOM 2527 N N . ASP B 1 18 ? 9.444 13.884 18.011 1 79.94 18 ASP B N 1
ATOM 2528 C CA . ASP B 1 18 ? 9.31 14.599 16.745 1 79.94 18 ASP B CA 1
ATOM 2529 C C . ASP B 1 18 ? 10.674 15.027 16.209 1 79.94 18 ASP B C 1
ATOM 2531 O O . ASP B 1 18 ? 10.94 14.911 15.011 1 79.94 18 ASP B O 1
ATOM 2535 N N . VAL B 1 19 ? 11.518 15.508 17.136 1 78.34 19 VAL B N 1
ATOM 2536 C CA . VAL B 1 19 ? 12.792 16.085 16.72 1 78.34 19 VAL B CA 1
ATOM 2537 C C . VAL B 1 19 ? 13.858 14.994 16.656 1 78.34 19 VAL B C 1
ATOM 2539 O O . VAL B 1 19 ? 14.881 15.155 15.985 1 78.34 19 VAL B O 1
ATOM 2542 N N . GLY B 1 20 ? 13.647 13.875 17.336 1 78.98 20 GLY B N 1
ATOM 2543 C CA . GLY B 1 20 ? 14.512 12.706 17.294 1 78.98 20 GLY B CA 1
ATOM 2544 C C . GLY B 1 20 ? 15.799 12.888 18.076 1 78.98 20 GLY B C 1
ATOM 2545 O O . GLY B 1 20 ? 16.787 12.194 17.827 1 78.98 20 GLY B O 1
ATOM 2546 N N . SER B 1 21 ? 15.816 13.913 18.89 1 84.35 21 SER B N 1
ATOM 2547 C CA . SER B 1 21 ? 17.025 14.212 19.65 1 84.35 21 SER B CA 1
ATOM 2548 C C . SER B 1 21 ? 16.693 14.908 20.965 1 84.35 21 SER B C 1
ATOM 2550 O O . SER B 1 21 ? 15.861 15.817 21 1 84.35 21 SER B O 1
ATOM 2552 N N . PHE B 1 22 ? 17.453 14.481 22.055 1 87.37 22 PHE B N 1
ATOM 2553 C CA . PHE B 1 22 ? 17.256 15.104 23.359 1 87.37 22 PHE B CA 1
ATOM 2554 C C . PHE B 1 22 ? 17.821 16.519 23.374 1 87.37 22 PHE B C 1
ATOM 2556 O O . PHE B 1 22 ? 17.207 17.433 23.929 1 87.37 22 PHE B O 1
ATOM 2563 N N . THR B 1 23 ? 18.876 16.652 22.668 1 88.56 23 THR B N 1
ATOM 2564 C CA . THR B 1 23 ? 19.53 17.955 22.634 1 88.56 23 THR B CA 1
ATOM 2565 C C . THR B 1 23 ? 18.708 18.952 21.822 1 88.56 23 THR B C 1
ATOM 2567 O O . THR B 1 23 ? 18.532 20.101 22.234 1 88.56 23 THR B O 1
ATOM 2570 N N . ALA B 1 24 ? 18.228 18.49 20.736 1 86.06 24 ALA B N 1
ATOM 2571 C CA . ALA B 1 24 ? 17.428 19.371 19.889 1 86.06 24 ALA B CA 1
ATOM 2572 C C . ALA B 1 24 ? 16.119 19.75 20.574 1 86.06 24 ALA B C 1
ATOM 2574 O O . ALA B 1 24 ? 15.664 20.892 20.469 1 86.06 24 ALA B O 1
ATOM 2575 N N . ALA B 1 25 ? 15.574 18.803 21.25 1 89.36 25 ALA B N 1
ATOM 2576 C CA . ALA B 1 25 ? 14.343 19.069 21.992 1 89.36 25 ALA B CA 1
ATOM 2577 C C . ALA B 1 25 ? 14.583 20.079 23.11 1 89.36 25 ALA B C 1
ATOM 2579 O O . ALA B 1 25 ? 13.751 20.956 23.351 1 89.36 25 ALA B O 1
ATOM 2580 N N . ALA B 1 26 ? 15.674 19.984 23.752 1 91.36 26 ALA B N 1
ATOM 2581 C CA . ALA B 1 26 ? 16.036 20.92 24.812 1 91.36 26 ALA B CA 1
ATOM 2582 C C . ALA B 1 26 ? 16.132 22.346 24.276 1 91.36 26 ALA B C 1
ATOM 2584 O O . ALA B 1 26 ? 15.598 23.28 24.878 1 91.36 26 ALA B O 1
ATOM 2585 N N . GLU B 1 27 ? 16.732 22.459 23.17 1 89.16 27 GLU B N 1
ATOM 2586 C CA . GLU B 1 27 ? 16.867 23.767 22.536 1 89.16 27 GLU B CA 1
ATOM 2587 C C . GLU B 1 27 ? 15.504 24.336 22.15 1 89.16 27 GLU B C 1
ATOM 2589 O O . GLU B 1 27 ? 15.219 25.507 22.41 1 89.16 27 GLU B O 1
ATOM 2594 N N . LYS B 1 28 ? 14.728 23.528 21.67 1 85.44 28 LYS B N 1
ATOM 2595 C CA . LYS B 1 28 ? 13.419 23.951 21.18 1 85.44 28 LYS B CA 1
ATOM 2596 C C . LYS B 1 28 ? 12.507 24.359 22.333 1 85.44 28 LYS B C 1
ATOM 2598 O O . LYS B 1 28 ? 11.719 25.299 22.206 1 85.44 28 LYS B O 1
ATOM 2603 N N . MET B 1 29 ? 12.643 23.625 23.409 1 89.59 29 MET B N 1
ATOM 2604 C CA . MET B 1 29 ? 11.734 23.844 24.531 1 89.59 29 MET B CA 1
ATOM 2605 C C . MET B 1 29 ? 12.364 24.763 25.571 1 89.59 29 MET B C 1
ATOM 2607 O O . MET B 1 29 ? 11.784 24.994 26.634 1 89.59 29 MET B O 1
ATOM 2611 N N . ASN B 1 30 ? 13.545 25.242 25.204 1 91.26 30 ASN B N 1
ATOM 2612 C CA . ASN B 1 30 ? 14.286 26.108 26.113 1 91.26 30 ASN B CA 1
ATOM 2613 C C . ASN B 1 30 ? 14.506 25.442 27.468 1 91.26 30 ASN B C 1
ATOM 2615 O O . ASN B 1 30 ? 14.186 26.02 28.509 1 91.26 30 ASN B O 1
ATOM 2619 N N . LEU B 1 31 ? 14.941 24.231 27.377 1 90.44 31 LEU B N 1
ATOM 2620 C CA . LEU B 1 31 ? 15.309 23.434 28.542 1 90.44 31 LEU B CA 1
ATOM 2621 C C . LEU B 1 31 ? 16.74 22.921 28.42 1 90.44 31 LEU B C 1
ATOM 2623 O O . LEU B 1 31 ? 17.35 23.021 27.353 1 90.44 31 LEU B O 1
ATOM 2627 N N . THR B 1 32 ? 17.311 22.538 29.472 1 91.74 32 THR B N 1
ATOM 2628 C CA . THR B 1 32 ? 18.594 21.847 29.403 1 91.74 32 THR B CA 1
ATOM 2629 C C . THR B 1 32 ? 18.404 20.395 28.974 1 91.74 32 THR B C 1
ATOM 2631 O O . THR B 1 32 ? 17.343 19.809 29.2 1 91.74 32 THR B O 1
ATOM 2634 N N . SER B 1 33 ? 19.424 19.849 28.387 1 91.91 33 SER B N 1
ATOM 2635 C CA . SER B 1 33 ? 19.376 18.445 27.991 1 91.91 33 SER B CA 1
ATOM 2636 C C . SER B 1 33 ? 19.15 17.539 29.197 1 91.91 33 SER B C 1
ATOM 2638 O O . SER B 1 33 ? 18.487 16.505 29.087 1 91.91 33 SER B O 1
ATOM 2640 N N . SER B 1 34 ? 19.721 17.998 30.315 1 92.3 34 SER B N 1
ATOM 2641 C CA . SER B 1 34 ? 19.535 17.236 31.545 1 92.3 34 SER B CA 1
ATOM 2642 C C . SER B 1 34 ? 18.077 17.257 31.993 1 92.3 34 SER B C 1
ATOM 2644 O O . SER B 1 34 ? 17.548 16.242 32.451 1 92.3 34 SER B O 1
ATOM 2646 N N . ALA B 1 35 ? 17.457 18.387 31.846 1 91.49 35 ALA B N 1
ATOM 2647 C CA . ALA B 1 35 ? 16.049 18.512 32.213 1 91.49 35 ALA B CA 1
ATOM 2648 C C . ALA B 1 35 ? 15.17 17.643 31.317 1 91.49 35 ALA B C 1
ATOM 2650 O O . ALA B 1 35 ? 14.224 17.01 31.791 1 91.49 35 ALA B O 1
ATOM 2651 N N . VAL B 1 36 ? 15.477 17.635 30.057 1 92.64 36 VAL B N 1
ATOM 2652 C CA . VAL B 1 36 ? 14.734 16.82 29.102 1 92.64 36 VAL B CA 1
ATOM 2653 C C . VAL B 1 36 ? 14.911 15.341 29.438 1 92.64 36 VAL B C 1
ATOM 2655 O O . VAL B 1 36 ? 13.935 14.589 29.491 1 92.64 36 VAL B O 1
ATOM 2658 N N . SER B 1 37 ? 16.126 14.919 29.726 1 92.78 37 SER B N 1
ATOM 2659 C CA . SER B 1 37 ? 16.419 13.525 30.04 1 92.78 37 SER B CA 1
ATOM 2660 C C . SER B 1 37 ? 15.717 13.088 31.322 1 92.78 37 SER B C 1
ATOM 2662 O O . SER B 1 37 ? 15.147 11.996 31.382 1 92.78 37 SER B O 1
ATOM 2664 N N . LYS B 1 38 ? 15.739 13.943 32.279 1 92.68 38 LYS B N 1
ATOM 2665 C CA . LYS B 1 38 ? 15.088 13.637 33.549 1 92.68 38 LYS B CA 1
ATOM 2666 C C . LYS B 1 38 ? 13.573 13.564 33.388 1 92.68 38 LYS B C 1
ATOM 2668 O O . LYS B 1 38 ? 12.916 12.728 34.011 1 92.68 38 LYS B O 1
ATOM 2673 N N . GLY B 1 39 ? 13.13 14.521 32.644 1 91.06 39 GLY B N 1
ATOM 2674 C CA . GLY B 1 39 ? 11.702 14.518 32.369 1 91.06 39 GLY B CA 1
ATOM 2675 C C . GLY B 1 39 ? 11.225 13.241 31.701 1 91.06 39 GLY B C 1
ATOM 2676 O O . GLY B 1 39 ? 10.202 12.675 32.091 1 91.06 39 GLY B O 1
ATOM 2677 N N . ILE B 1 40 ? 11.951 12.775 30.728 1 92.52 40 ILE B N 1
ATOM 2678 C CA . ILE B 1 40 ? 11.612 11.546 30.019 1 92.52 40 ILE B CA 1
ATOM 2679 C C . ILE B 1 40 ? 11.736 10.353 30.964 1 92.52 40 ILE B C 1
ATOM 2681 O O . ILE B 1 40 ? 10.886 9.459 30.961 1 92.52 40 ILE B O 1
ATOM 2685 N N . ALA B 1 41 ? 12.779 10.407 31.768 1 92.49 41 ALA B N 1
ATOM 2686 C CA . ALA B 1 41 ? 12.98 9.328 32.731 1 92.49 41 ALA B CA 1
ATOM 2687 C C . ALA B 1 41 ? 11.82 9.252 33.72 1 92.49 41 ALA B C 1
ATOM 2689 O O . ALA B 1 41 ? 11.371 8.16 34.077 1 92.49 41 ALA B O 1
ATOM 2690 N N . ARG B 1 42 ? 11.394 10.374 34.195 1 90.06 42 ARG B N 1
ATOM 2691 C CA . ARG B 1 42 ? 10.262 10.439 35.114 1 90.06 42 ARG B CA 1
ATOM 2692 C C . ARG B 1 42 ? 9 9.877 34.469 1 90.06 42 ARG B C 1
ATOM 2694 O O . ARG B 1 42 ? 8.239 9.151 35.112 1 90.06 42 ARG B O 1
ATOM 2701 N N . LEU B 1 43 ? 8.795 10.248 33.259 1 90.24 43 LEU B N 1
ATOM 2702 C CA . LEU B 1 43 ? 7.632 9.77 32.52 1 90.24 43 LEU B CA 1
ATOM 2703 C C . LEU B 1 43 ? 7.694 8.258 32.327 1 90.24 43 LEU B C 1
ATOM 2705 O O . LEU B 1 43 ? 6.699 7.56 32.534 1 90.24 43 LEU B O 1
ATOM 2709 N N . GLU B 1 44 ? 8.863 7.742 31.923 1 92.77 44 GLU B N 1
ATOM 2710 C CA . GLU B 1 44 ? 9.048 6.307 31.729 1 92.77 44 GLU B CA 1
ATOM 2711 C C . GLU B 1 44 ? 8.866 5.545 33.038 1 92.77 44 GLU B C 1
ATOM 2713 O O . GLU B 1 44 ? 8.294 4.453 33.053 1 92.77 44 GLU B O 1
ATOM 2718 N N . SER B 1 45 ? 9.319 6.161 34.118 1 89.76 45 SER B N 1
ATOM 2719 C CA . SER B 1 45 ? 9.156 5.559 35.437 1 89.76 45 SER B CA 1
ATOM 2720 C C . SER B 1 45 ? 7.685 5.483 35.832 1 89.76 45 SER B C 1
ATOM 2722 O O . SER B 1 45 ? 7.228 4.463 36.351 1 89.76 45 SER B O 1
ATOM 2724 N N . ARG B 1 46 ? 7.002 6.493 35.61 1 84.95 46 ARG B N 1
ATOM 2725 C CA . ARG B 1 46 ? 5.578 6.546 35.928 1 84.95 46 ARG B CA 1
ATOM 2726 C C . ARG B 1 46 ? 4.8 5.503 35.135 1 84.95 46 ARG B C 1
ATOM 2728 O O . ARG B 1 46 ? 3.895 4.858 35.668 1 84.95 46 ARG B O 1
ATOM 2735 N N . LEU B 1 47 ? 5.191 5.39 33.831 1 85.48 47 LEU B N 1
ATOM 2736 C CA . LEU B 1 47 ? 4.482 4.49 32.928 1 85.48 47 LEU B CA 1
ATOM 2737 C C . LEU B 1 47 ? 5.016 3.066 33.05 1 85.48 47 LEU B C 1
ATOM 2739 O O . LEU B 1 47 ? 4.399 2.123 32.551 1 85.48 47 LEU B O 1
ATOM 2743 N N . GLN B 1 48 ? 6.174 2.936 33.68 1 88.81 48 GLN B N 1
ATOM 2744 C CA . GLN B 1 48 ? 6.838 1.658 33.91 1 88.81 48 GLN B CA 1
ATOM 2745 C C . GLN B 1 48 ? 7.203 0.982 32.592 1 88.81 48 GLN B C 1
ATOM 2747 O O . GLN B 1 48 ? 7.084 -0.238 32.459 1 88.81 48 GLN B O 1
ATOM 2752 N N . VAL B 1 49 ? 7.471 1.771 31.551 1 89.26 49 VAL B N 1
ATOM 2753 C CA . VAL B 1 49 ? 7.942 1.279 30.26 1 89.26 49 VAL B CA 1
ATOM 2754 C C . VAL B 1 49 ? 8.982 2.24 29.689 1 89.26 49 VAL B C 1
ATOM 2756 O O . VAL B 1 49 ? 9.004 3.422 30.04 1 89.26 49 VAL B O 1
ATOM 2759 N N . ARG B 1 50 ? 9.84 1.698 28.946 1 90.27 50 ARG B N 1
ATOM 2760 C CA . ARG B 1 50 ? 10.758 2.545 28.191 1 90.27 50 ARG B CA 1
ATOM 2761 C C . ARG B 1 50 ? 10.106 3.054 26.91 1 90.27 50 ARG B C 1
ATOM 2763 O O . ARG B 1 50 ? 9.506 2.279 26.162 1 90.27 50 ARG B O 1
ATOM 2770 N N . LEU B 1 51 ? 10.203 4.343 26.675 1 91.07 51 LEU B N 1
ATOM 2771 C CA . LEU B 1 51 ? 9.554 4.953 25.519 1 91.07 51 LEU B CA 1
ATOM 2772 C C . LEU B 1 51 ? 10.544 5.134 24.373 1 91.07 51 LEU B C 1
ATOM 2774 O O . LEU B 1 51 ? 10.144 5.226 23.211 1 91.07 51 LEU B O 1
ATOM 2778 N N . PHE B 1 52 ? 11.853 5.186 24.775 1 90.62 52 PHE B N 1
ATOM 2779 C CA . PHE B 1 52 ? 12.885 5.371 23.76 1 90.62 52 PHE B CA 1
ATOM 2780 C C . PHE B 1 52 ? 13.913 4.248 23.822 1 90.62 52 PHE B C 1
ATOM 2782 O O . PHE B 1 52 ? 14.272 3.787 24.908 1 90.62 52 PHE B O 1
ATOM 2789 N N . ASP B 1 53 ? 14.187 3.757 22.625 1 83.87 53 ASP B N 1
ATOM 2790 C CA . ASP B 1 53 ? 15.373 2.919 22.481 1 83.87 53 ASP B CA 1
ATOM 2791 C C . ASP B 1 53 ? 16.604 3.761 22.152 1 83.87 53 ASP B C 1
ATOM 2793 O O . ASP B 1 53 ? 16.616 4.49 21.158 1 83.87 53 ASP B O 1
ATOM 2797 N N . ARG B 1 54 ? 17.456 3.733 23.13 1 75.15 54 ARG B N 1
ATOM 2798 C CA . ARG B 1 54 ? 18.645 4.57 23.005 1 75.15 54 ARG B CA 1
ATOM 2799 C C . ARG B 1 54 ? 19.858 3.74 22.597 1 75.15 54 ARG B C 1
ATOM 2801 O O . ARG B 1 54 ? 20.176 2.738 23.241 1 75.15 54 ARG B O 1
ATOM 2808 N N . THR B 1 55 ? 20.18 3.776 21.391 1 62.47 55 THR B N 1
ATOM 2809 C CA . THR B 1 55 ? 21.5 3.267 21.035 1 62.47 55 THR B CA 1
ATOM 2810 C C . THR B 1 55 ? 22.482 4.416 20.82 1 62.47 55 THR B C 1
ATOM 2812 O O . THR B 1 55 ? 22.08 5.579 20.755 1 62.47 55 THR B O 1
ATOM 2815 N N . THR B 1 56 ? 23.896 4.252 21.06 1 55.61 56 THR B N 1
ATOM 2816 C CA . THR B 1 56 ? 24.921 5.278 20.904 1 55.61 56 THR B CA 1
ATOM 2817 C C . THR B 1 56 ? 24.716 6.056 19.608 1 55.61 56 THR B C 1
ATOM 2819 O O . THR B 1 56 ? 25.137 7.209 19.496 1 55.61 56 THR B O 1
ATOM 2822 N N . ARG B 1 57 ? 23.951 5.447 18.536 1 54.67 57 ARG B N 1
ATOM 2823 C CA . ARG B 1 57 ? 23.949 6.055 17.209 1 54.67 57 ARG B CA 1
ATOM 2824 C C . ARG B 1 57 ? 22.552 6.536 16.83 1 54.67 57 ARG B C 1
ATOM 2826 O O . ARG B 1 57 ? 22.398 7.37 15.935 1 54.67 57 ARG B O 1
ATOM 2833 N N . ARG B 1 58 ? 21.553 6.081 17.539 1 63.1 58 ARG B N 1
ATOM 2834 C CA . ARG B 1 58 ? 20.244 6.487 17.039 1 63.1 58 ARG B CA 1
ATOM 2835 C C . ARG B 1 58 ? 19.197 6.444 18.147 1 63.1 58 ARG B C 1
ATOM 2837 O O . ARG B 1 58 ? 19.208 5.538 18.984 1 63.1 58 ARG B O 1
ATOM 2844 N N . LEU B 1 59 ? 18.338 7.627 18.308 1 77.67 59 LEU B N 1
ATOM 2845 C CA . LEU B 1 59 ? 17.163 7.67 19.172 1 77.67 59 LEU B CA 1
ATOM 2846 C C . LEU B 1 59 ? 15.913 7.239 18.413 1 77.67 59 LEU B C 1
ATOM 2848 O O . LEU B 1 59 ? 15.614 7.776 17.345 1 77.67 59 LEU B O 1
ATOM 2852 N N . SER B 1 60 ? 15.341 6.093 18.844 1 81.85 60 SER B N 1
ATOM 2853 C CA . SER B 1 60 ? 14.084 5.642 18.256 1 81.85 60 SER B CA 1
ATOM 2854 C C . SER B 1 60 ? 13.062 5.295 19.334 1 81.85 60 SER B C 1
ATOM 2856 O O . SER B 1 60 ? 13.427 5.038 20.483 1 81.85 60 SER B O 1
ATOM 2858 N N . LEU B 1 61 ? 11.795 5.404 18.961 1 85.42 61 LEU B N 1
ATOM 2859 C CA . LEU B 1 61 ? 10.735 5.007 19.88 1 85.42 61 LEU B CA 1
ATOM 2860 C C . LEU B 1 61 ? 10.693 3.49 20.04 1 85.42 61 LEU B C 1
ATOM 2862 O O . LEU B 1 61 ? 10.891 2.755 19.07 1 85.42 61 LEU B O 1
ATOM 2866 N N . SER B 1 62 ? 10.499 3.052 21.252 1 84.48 62 SER B N 1
ATOM 2867 C CA . SER B 1 62 ? 10.125 1.66 21.48 1 84.48 62 SER B CA 1
ATOM 2868 C C . SER B 1 62 ? 8.714 1.377 20.977 1 84.48 62 SER B C 1
ATOM 2870 O O . SER B 1 62 ? 7.999 2.295 20.568 1 84.48 62 SER B O 1
ATOM 2872 N N . ASP B 1 63 ? 8.289 0.154 21.025 1 80 63 ASP B N 1
ATOM 2873 C CA . ASP B 1 63 ? 6.917 -0.188 20.664 1 80 63 ASP B CA 1
ATOM 2874 C C . ASP B 1 63 ? 5.916 0.526 21.569 1 80 63 ASP B C 1
ATOM 2876 O O . ASP B 1 63 ? 4.913 1.061 21.094 1 80 63 ASP B O 1
ATOM 2880 N N . SER B 1 64 ? 6.233 0.536 22.769 1 83.25 64 SER B N 1
ATOM 2881 C CA . SER B 1 64 ? 5.395 1.258 23.721 1 83.25 64 SER B CA 1
ATOM 2882 C C . SER B 1 64 ? 5.444 2.762 23.472 1 83.25 64 SER B C 1
ATOM 2884 O O . SER B 1 64 ? 4.443 3.458 23.649 1 83.25 64 SER B O 1
ATOM 2886 N N . GLY B 1 65 ? 6.606 3.17 23.035 1 86.17 65 GLY B N 1
ATOM 2887 C CA . GLY B 1 65 ? 6.761 4.577 22.705 1 86.17 65 GLY B CA 1
ATOM 2888 C C . GLY B 1 65 ? 5.907 5.012 21.529 1 86.17 65 GLY B C 1
ATOM 2889 O O . GLY B 1 65 ? 5.303 6.087 21.557 1 86.17 65 GLY B O 1
ATOM 2890 N N . VAL B 1 66 ? 5.844 4.123 20.588 1 81.78 66 VAL B N 1
ATOM 2891 C CA . VAL B 1 66 ? 5.042 4.415 19.404 1 81.78 66 VAL B CA 1
ATOM 2892 C C . VAL B 1 66 ? 3.569 4.52 19.791 1 81.78 66 VAL B C 1
ATOM 2894 O O . VAL B 1 66 ? 2.885 5.469 19.402 1 81.78 66 VAL B O 1
ATOM 2897 N N . ALA B 1 67 ? 3.091 3.609 20.535 1 79.64 67 ALA B N 1
ATOM 2898 C CA . ALA B 1 67 ? 1.701 3.61 20.984 1 79.64 67 ALA B CA 1
ATOM 2899 C C . ALA B 1 67 ? 1.404 4.835 21.844 1 79.64 67 ALA B C 1
ATOM 2901 O O . ALA B 1 67 ? 0.374 5.491 21.667 1 79.64 67 ALA B O 1
ATOM 2902 N N . PHE B 1 68 ? 2.299 5.15 22.748 1 84.04 68 PHE B N 1
ATOM 2903 C CA . PHE B 1 68 ? 2.119 6.286 23.644 1 84.04 68 PHE B CA 1
ATOM 2904 C C . PHE B 1 68 ? 2.181 7.599 22.871 1 84.04 68 PHE B C 1
ATOM 2906 O O . PHE B 1 68 ? 1.434 8.534 23.166 1 84.04 68 PHE B O 1
ATOM 2913 N N . TYR B 1 69 ? 3.067 7.643 21.9 1 85.86 69 TYR B N 1
ATOM 2914 C CA . TYR B 1 69 ? 3.197 8.829 21.061 1 85.86 69 TYR B CA 1
ATOM 2915 C C . TYR B 1 69 ? 1.892 9.128 20.334 1 85.86 69 TYR B C 1
ATOM 2917 O O . TYR B 1 69 ? 1.437 10.275 20.307 1 85.86 69 TYR B O 1
ATOM 2925 N N . ARG B 1 70 ? 1.314 8.136 19.791 1 78.11 70 ARG B N 1
ATOM 2926 C CA . ARG B 1 70 ? 0.041 8.293 19.095 1 78.11 70 ARG B CA 1
ATOM 2927 C C . ARG B 1 70 ? -1.023 8.869 20.023 1 78.11 70 ARG B C 1
ATOM 2929 O O . ARG B 1 70 ? -1.739 9.802 19.653 1 78.11 70 ARG B O 1
ATOM 2936 N N . THR B 1 71 ? -1.082 8.369 21.145 1 77.16 71 THR B N 1
ATOM 2937 C CA . THR B 1 71 ? -2.063 8.826 22.123 1 77.16 71 THR B CA 1
ATOM 2938 C C . THR B 1 71 ? -1.779 10.266 22.54 1 77.16 71 THR B C 1
ATOM 2940 O O . THR B 1 71 ? -2.69 11.096 22.583 1 77.16 71 THR B O 1
ATOM 2943 N N . CYS B 1 72 ? -0.543 10.554 22.814 1 81.5 72 CYS B N 1
ATOM 2944 C CA . CYS B 1 72 ? -0.168 11.878 23.297 1 81.5 72 CYS B CA 1
ATOM 2945 C C . CYS B 1 72 ? -0.442 12.941 22.241 1 81.5 72 CYS B C 1
ATOM 2947 O O . CYS B 1 72 ? -0.953 14.018 22.555 1 81.5 72 CYS B O 1
ATOM 2949 N N . THR B 1 73 ? -0.082 12.591 21.059 1 79.52 73 THR B N 1
ATOM 2950 C CA . THR B 1 73 ? -0.281 13.557 19.984 1 79.52 73 THR B CA 1
ATOM 2951 C C . THR B 1 73 ? -1.766 13.841 19.78 1 79.52 73 THR B C 1
ATOM 2953 O O . THR B 1 73 ? -2.157 14.985 19.54 1 79.52 73 THR B O 1
ATOM 2956 N N . SER B 1 74 ? -2.536 12.837 19.929 1 74.51 74 SER B N 1
ATOM 2957 C CA . SER B 1 74 ? -3.98 13.012 19.805 1 74.51 74 SER B CA 1
ATOM 2958 C C . SER B 1 74 ? -4.531 13.876 20.935 1 74.51 74 SER B C 1
ATOM 2960 O O . SER B 1 74 ? -5.334 14.78 20.696 1 74.51 74 SER B O 1
ATOM 2962 N N . VAL B 1 75 ? -4.099 13.631 22.087 1 71.72 75 VAL B N 1
ATOM 2963 C CA . VAL B 1 75 ? -4.563 14.358 23.264 1 71.72 75 VAL B CA 1
ATOM 2964 C C . VAL B 1 75 ? -4.161 15.827 23.155 1 71.72 75 VAL B C 1
ATOM 2966 O O . VAL B 1 75 ? -4.977 16.72 23.399 1 71.72 75 VAL B O 1
ATOM 2969 N N . LEU B 1 76 ? -2.942 16.052 22.817 1 76.52 76 LEU B N 1
ATOM 2970 C CA . LEU B 1 76 ? -2.455 17.423 22.713 1 76.52 76 LEU B CA 1
ATOM 2971 C C . LEU B 1 76 ? -3.195 18.181 21.616 1 76.52 76 LEU B C 1
ATOM 2973 O O . LEU B 1 76 ? -3.516 19.36 21.779 1 76.52 76 LEU B O 1
ATOM 2977 N N . ALA B 1 77 ? -3.421 17.459 20.537 1 73.15 77 ALA B N 1
ATOM 2978 C CA . ALA B 1 77 ? -4.161 18.073 19.438 1 73.15 77 ALA B CA 1
ATOM 2979 C C . ALA B 1 77 ? -5.585 18.422 19.863 1 73.15 77 ALA B C 1
ATOM 2981 O O . ALA B 1 77 ? -6.088 19.502 19.543 1 73.15 77 ALA B O 1
ATOM 2982 N N . ASP B 1 78 ? -6.161 17.575 20.582 1 68.82 78 ASP B N 1
ATOM 2983 C CA . ASP B 1 78 ? -7.525 17.795 21.051 1 68.82 78 ASP B CA 1
ATOM 2984 C C . ASP B 1 78 ? -7.59 18.973 22.02 1 68.82 78 ASP B C 1
ATOM 2986 O O . ASP B 1 78 ? -8.507 19.794 21.947 1 68.82 78 ASP B O 1
ATOM 2990 N N . LEU B 1 79 ? -6.615 19.064 22.848 1 69.36 79 LEU B N 1
ATOM 2991 C CA . LEU B 1 79 ? -6.555 20.163 23.806 1 69.36 79 LEU B CA 1
ATOM 2992 C C . LEU B 1 79 ? -6.351 21.495 23.092 1 69.36 79 LEU B C 1
ATOM 2994 O O . LEU B 1 79 ? -7.002 22.488 23.424 1 69.36 79 LEU B O 1
ATOM 2998 N N . GLU B 1 80 ? -5.44 21.487 22.186 1 70.34 80 GLU B N 1
ATOM 2999 C CA . GLU B 1 80 ? -5.174 22.702 21.42 1 70.34 80 GLU B CA 1
ATOM 3000 C C . GLU B 1 80 ? -6.42 23.165 20.671 1 70.34 80 GLU B C 1
ATOM 3002 O O . GLU B 1 80 ? -6.745 24.354 20.673 1 70.34 80 GLU B O 1
ATOM 3007 N N . GLU B 1 81 ? -7.069 22.299 20.113 1 66.76 81 GLU B N 1
ATOM 3008 C CA . GLU B 1 81 ? -8.284 22.621 19.37 1 66.76 81 GLU B CA 1
ATOM 3009 C C . GLU B 1 81 ? -9.366 23.172 20.295 1 66.76 81 GLU B C 1
ATOM 3011 O O . GLU B 1 81 ? -10.085 24.105 19.931 1 66.76 81 GLU B O 1
ATOM 3016 N N . ALA B 1 82 ? -9.461 22.598 21.39 1 65.27 82 ALA B N 1
ATOM 3017 C CA . ALA B 1 82 ? -10.434 23.074 22.37 1 65.27 82 ALA B CA 1
ATOM 3018 C C . ALA B 1 82 ? -10.129 24.507 22.796 1 65.27 82 ALA B C 1
ATOM 3020 O O . ALA B 1 82 ? -11.039 25.328 22.931 1 65.27 82 ALA B O 1
ATOM 3021 N N . GLU B 1 83 ? -8.917 24.739 22.945 1 68.3 83 GLU B N 1
ATOM 3022 C CA . GLU B 1 83 ? -8.501 26.078 23.353 1 68.3 83 GLU B CA 1
ATOM 3023 C C . GLU B 1 83 ? -8.766 27.098 22.25 1 68.3 83 GLU B C 1
ATOM 3025 O O . GLU B 1 83 ? -9.264 28.194 22.517 1 68.3 83 GLU B O 1
ATOM 3030 N N . LEU B 1 84 ? -8.39 26.671 21.102 1 67.14 84 LEU B N 1
ATOM 3031 C CA . LEU B 1 84 ? -8.582 27.563 19.964 1 67.14 84 LEU B CA 1
ATOM 3032 C C . LEU B 1 84 ? -10.066 27.798 19.703 1 67.14 84 LEU B C 1
ATOM 3034 O O . LEU B 1 84 ? -10.472 28.912 19.364 1 67.14 84 LEU B O 1
ATOM 3038 N N . ALA B 1 85 ? -10.784 26.78 19.838 1 63.07 85 ALA B N 1
ATOM 3039 C CA . ALA B 1 85 ? -12.229 26.887 19.653 1 63.07 85 ALA B CA 1
ATOM 3040 C C . ALA B 1 85 ? -12.835 27.883 20.637 1 63.07 85 ALA B C 1
ATOM 3042 O O . ALA B 1 85 ? -13.829 28.545 20.327 1 63.07 85 ALA B O 1
ATOM 3043 N N . MET B 1 86 ? -12.207 28.019 21.699 1 62.91 86 MET B N 1
ATOM 3044 C CA . MET B 1 86 ? -12.689 28.943 22.722 1 62.91 86 MET B CA 1
ATOM 3045 C C . MET B 1 86 ? -12.314 30.38 22.378 1 62.91 86 MET B C 1
ATOM 3047 O O . MET B 1 86 ? -12.966 31.322 22.833 1 62.91 86 MET B O 1
ATOM 3051 N N . GLN B 1 87 ? -11.217 30.501 21.657 1 61.37 87 GLN B N 1
ATOM 3052 C CA . GLN B 1 87 ? -10.712 31.84 21.375 1 61.37 87 GLN B CA 1
ATOM 3053 C C . GLN B 1 87 ? -11.306 32.39 20.081 1 61.37 87 GLN B C 1
ATOM 3055 O O . GLN B 1 87 ? -11.373 33.607 19.891 1 61.37 87 GLN B O 1
ATOM 3060 N N . SER B 1 88 ? -11.264 31.71 19.05 1 56.25 88 SER B N 1
ATOM 3061 C CA . SER B 1 88 ? -11.595 32.262 17.74 1 56.25 88 SER B CA 1
ATOM 3062 C C . SER B 1 88 ? -13.049 31.986 17.375 1 56.25 88 SER B C 1
ATOM 3064 O O . SER B 1 88 ? -13.599 30.944 17.738 1 56.25 88 SER B O 1
ATOM 3066 N N . GLU B 1 89 ? -13.663 33.147 17.192 1 53.86 89 GLU B N 1
ATOM 3067 C CA . GLU B 1 89 ? -14.965 33.042 16.54 1 53.86 89 GLU B CA 1
ATOM 3068 C C . GLU B 1 89 ? -14.87 32.244 15.243 1 53.86 89 GLU B C 1
ATOM 3070 O O . GLU B 1 89 ? -15.889 31.818 14.694 1 53.86 89 GLU B O 1
ATOM 3075 N N . THR B 1 90 ? -13.777 32.589 14.45 1 55.15 90 THR B N 1
ATOM 3076 C CA . THR B 1 90 ? -13.656 32.083 13.087 1 55.15 90 THR B CA 1
ATOM 3077 C C . THR B 1 90 ? -13.271 30.606 13.091 1 55.15 90 THR B C 1
ATOM 3079 O O . THR B 1 90 ? -12.368 30.196 13.822 1 55.15 90 THR B O 1
ATOM 3082 N N . THR B 1 91 ? -14.192 29.814 12.844 1 61.84 91 THR B N 1
ATOM 3083 C CA . THR B 1 91 ? -14.508 28.398 12.994 1 61.84 91 THR B CA 1
ATOM 3084 C C . THR B 1 91 ? -13.737 27.56 11.978 1 61.84 91 THR B C 1
ATOM 3086 O O . THR B 1 91 ? -14.218 26.517 11.533 1 61.84 91 THR B O 1
ATOM 3089 N N . ASP B 1 92 ? -12.463 28.13 11.57 1 79.88 92 ASP B N 1
ATOM 3090 C CA . ASP B 1 92 ? -11.837 27.243 10.593 1 79.88 92 ASP B CA 1
ATOM 3091 C C . ASP B 1 92 ? -11.239 26.013 11.272 1 79.88 92 ASP B C 1
ATOM 3093 O O . ASP B 1 92 ? -10.543 26.132 12.283 1 79.88 92 ASP B O 1
ATOM 3097 N N . PRO B 1 93 ? -11.569 24.927 10.701 1 86.21 93 PRO B N 1
ATOM 3098 C CA . PRO B 1 93 ? -10.995 23.708 11.276 1 86.21 93 PRO B CA 1
ATOM 3099 C C . PRO B 1 93 ? -9.471 23.677 11.192 1 86.21 93 PRO B C 1
ATOM 3101 O O . PRO B 1 93 ? -8.892 24.186 10.229 1 86.21 93 PRO B O 1
ATOM 3104 N N . ARG B 1 94 ? -8.87 23.243 12.229 1 87.83 94 ARG B N 1
ATOM 3105 C CA . ARG B 1 94 ? -7.412 23.222 12.287 1 87.83 94 ARG B CA 1
ATOM 3106 C C . ARG B 1 94 ? -6.912 21.99 13.035 1 87.83 94 ARG B C 1
ATOM 3108 O O . ARG B 1 94 ? -7.633 21.422 13.858 1 87.83 94 ARG B O 1
ATOM 3115 N N . GLY B 1 95 ? -5.638 21.639 12.67 1 86.93 95 GLY B N 1
ATOM 3116 C CA . GLY B 1 95 ? -4.97 20.585 13.416 1 86.93 95 GLY B CA 1
ATOM 3117 C C . GLY B 1 95 ? -4.777 19.314 12.611 1 86.93 95 GLY B C 1
ATOM 3118 O O . GLY B 1 95 ? -5.155 19.252 11.439 1 86.93 95 GLY B O 1
ATOM 3119 N N . LYS B 1 96 ? -4.228 18.383 13.276 1 88.31 96 LYS B N 1
ATOM 3120 C CA . LYS B 1 96 ? -3.85 17.12 12.65 1 88.31 96 LYS B CA 1
ATOM 3121 C C . LYS B 1 96 ? -5.029 16.152 12.608 1 88.31 96 LYS B C 1
ATOM 3123 O O . LYS B 1 96 ? -5.785 16.045 13.575 1 88.31 96 LYS B O 1
ATOM 3128 N N . VAL B 1 97 ? -5.251 15.571 11.512 1 92.21 97 VAL B N 1
ATOM 3129 C CA . VAL B 1 97 ? -6.259 14.53 11.348 1 92.21 97 VAL B CA 1
ATOM 3130 C C . VAL B 1 97 ? -5.625 13.291 10.719 1 92.21 97 VAL B C 1
ATOM 3132 O O . VAL B 1 97 ? -4.999 13.376 9.66 1 92.21 97 VAL B O 1
ATOM 3135 N N . ARG B 1 98 ? -5.754 12.186 11.374 1 93.33 98 ARG B N 1
ATOM 3136 C CA . ARG B 1 98 ? -5.207 10.932 10.867 1 93.33 98 ARG B CA 1
ATOM 3137 C C . ARG B 1 98 ? -6.25 10.166 10.06 1 93.33 98 ARG B C 1
ATOM 3139 O O . ARG B 1 98 ? -7.321 9.836 10.574 1 93.33 98 ARG B O 1
ATOM 3146 N N . ILE B 1 99 ? -5.931 9.916 8.824 1 95.89 99 ILE B N 1
ATOM 3147 C CA . ILE B 1 99 ? -6.851 9.262 7.9 1 95.89 99 ILE B CA 1
ATOM 3148 C C . ILE B 1 99 ? -6.185 8.028 7.295 1 95.89 99 ILE B C 1
ATOM 3150 O O . ILE B 1 99 ? -5.053 8.101 6.812 1 95.89 99 ILE B O 1
ATOM 3154 N N . ASP B 1 100 ? -6.846 6.911 7.334 1 95.67 100 ASP B N 1
ATOM 3155 C CA . ASP B 1 100 ? -6.341 5.691 6.71 1 95.67 100 ASP B CA 1
ATOM 3156 C C . ASP B 1 100 ? -7.228 5.263 5.543 1 95.67 100 ASP B C 1
ATOM 3158 O O . ASP B 1 100 ? -8.455 5.248 5.662 1 95.67 100 ASP B O 1
ATOM 3162 N N . LEU B 1 101 ? -6.584 4.987 4.462 1 96.12 101 LEU B N 1
ATOM 3163 C CA . LEU B 1 101 ? -7.305 4.75 3.216 1 96.12 101 LEU B CA 1
ATOM 3164 C C . LEU B 1 101 ? -6.872 3.433 2.58 1 96.12 101 LEU B C 1
ATOM 3166 O O . LEU B 1 101 ? -5.726 3.007 2.742 1 96.12 101 LEU B O 1
ATOM 3170 N N . PRO B 1 102 ? -7.812 2.779 1.8 1 95.08 102 PRO B N 1
ATOM 3171 C CA . PRO B 1 102 ? -7.343 1.691 0.939 1 95.08 102 PRO B CA 1
ATOM 3172 C C . PRO B 1 102 ? -6.316 2.155 -0.091 1 95.08 102 PRO B C 1
ATOM 3174 O O . PRO B 1 102 ? -6.404 3.278 -0.594 1 95.08 102 PRO B O 1
ATOM 3177 N N . ALA B 1 103 ? -5.436 1.347 -0.451 1 93.96 103 ALA B N 1
ATOM 3178 C CA . ALA B 1 103 ? -4.267 1.768 -1.218 1 93.96 103 ALA B CA 1
ATOM 3179 C C . ALA B 1 103 ? -4.68 2.429 -2.53 1 93.96 103 ALA B C 1
ATOM 3181 O O . ALA B 1 103 ? -4.562 3.647 -2.682 1 93.96 103 ALA B O 1
ATOM 3182 N N . SER B 1 104 ? -5.277 1.692 -3.477 1 95.72 104 SER B N 1
ATOM 3183 C CA . SER B 1 104 ? -5.568 2.21 -4.81 1 95.72 104 SER B CA 1
ATOM 3184 C C . SER B 1 104 ? -6.756 3.166 -4.784 1 95.72 104 SER B C 1
ATOM 3186 O O . SER B 1 104 ? -6.681 4.273 -5.322 1 95.72 104 SER B O 1
ATOM 3188 N N . PHE B 1 105 ? -7.825 2.789 -4.103 1 96.66 105 PHE B N 1
ATOM 3189 C CA . PHE B 1 105 ? -8.999 3.65 -4.031 1 96.66 105 PHE B CA 1
ATOM 3190 C C . PHE B 1 105 ? -8.672 4.953 -3.312 1 96.66 105 PHE B C 1
ATOM 3192 O O . PHE B 1 105 ? -9.122 6.025 -3.722 1 96.66 105 PHE B O 1
ATOM 3199 N N . GLY B 1 106 ? -7.932 4.774 -2.23 1 97.33 106 GLY B N 1
ATOM 3200 C CA . GLY B 1 106 ? -7.523 5.939 -1.462 1 97.33 106 GLY B CA 1
ATOM 3201 C C . GLY B 1 106 ? -6.695 6.923 -2.265 1 97.33 106 GLY B C 1
ATOM 3202 O O . GLY B 1 106 ? -6.954 8.128 -2.238 1 97.33 106 GLY B O 1
ATOM 3203 N N . ARG B 1 107 ? -5.744 6.432 -2.965 1 96.4 107 ARG B N 1
ATOM 3204 C CA . ARG B 1 107 ? -4.832 7.294 -3.711 1 96.4 107 ARG B CA 1
ATOM 3205 C C . ARG B 1 107 ? -5.536 7.935 -4.902 1 96.4 107 ARG B C 1
ATOM 3207 O O . ARG B 1 107 ? -5.367 9.129 -5.161 1 96.4 107 ARG B O 1
ATOM 3214 N N . LEU B 1 108 ? -6.386 7.187 -5.569 1 96.56 108 LEU B N 1
ATOM 3215 C CA . LEU B 1 108 ? -6.923 7.62 -6.855 1 96.56 108 LEU B CA 1
ATOM 3216 C C . LEU B 1 108 ? -8.186 8.453 -6.665 1 96.56 108 LEU B C 1
ATOM 3218 O O . LEU B 1 108 ? -8.498 9.313 -7.491 1 96.56 108 LEU B O 1
ATOM 3222 N N . HIS B 1 109 ? -8.884 8.196 -5.568 1 97.42 109 HIS B N 1
ATOM 3223 C CA . HIS B 1 109 ? -10.205 8.809 -5.488 1 97.42 109 HIS B CA 1
ATOM 3224 C C . HIS B 1 109 ? -10.365 9.608 -4.198 1 97.42 109 HIS B C 1
ATOM 3226 O O . HIS B 1 109 ? -10.976 10.679 -4.198 1 97.42 109 HIS B O 1
ATOM 3232 N N . VAL B 1 110 ? -9.82 9.168 -3.119 1 98.17 110 VAL B N 1
ATOM 3233 C CA . VAL B 1 110 ? -10.06 9.835 -1.843 1 98.17 110 VAL B CA 1
ATOM 3234 C C . VAL B 1 110 ? -9.088 11.001 -1.679 1 98.17 110 VAL B C 1
ATOM 3236 O O . VAL B 1 110 ? -9.49 12.104 -1.299 1 98.17 110 VAL B O 1
ATOM 3239 N N . LEU B 1 111 ? -7.844 10.763 -1.981 1 98.06 111 LEU B N 1
ATOM 3240 C CA . LEU B 1 111 ? -6.787 11.752 -1.793 1 98.06 111 LEU B CA 1
ATOM 3241 C C . LEU B 1 111 ? -7.099 13.032 -2.561 1 98.06 111 LEU B C 1
ATOM 3243 O O . LEU B 1 111 ? -7.005 14.131 -2.009 1 98.06 111 LEU B O 1
ATOM 3247 N N . PRO B 1 112 ? -7.55 12.942 -3.797 1 97.58 112 PRO B N 1
ATOM 3248 C CA . PRO B 1 112 ? -7.878 14.179 -4.511 1 97.58 112 PRO B CA 1
ATOM 3249 C C . PRO B 1 112 ? -8.949 15.004 -3.802 1 97.58 112 PRO B C 1
ATOM 3251 O O . PRO B 1 112 ? -8.883 16.236 -3.799 1 97.58 112 PRO B O 1
ATOM 3254 N N . VAL B 1 113 ? -9.914 14.312 -3.19 1 97.8 113 VAL B N 1
ATOM 3255 C CA . VAL B 1 113 ? -10.962 15.008 -2.451 1 97.8 113 VAL B CA 1
ATOM 3256 C C . VAL B 1 113 ? -10.357 15.72 -1.243 1 97.8 113 VAL B C 1
ATOM 3258 O O . VAL B 1 113 ? -10.673 16.882 -0.978 1 97.8 113 VAL B O 1
ATOM 3261 N N . ILE B 1 114 ? -9.47 15.072 -0.547 1 97.94 114 ILE B N 1
ATOM 3262 C CA . ILE B 1 114 ? -8.815 15.623 0.635 1 97.94 114 ILE B CA 1
ATOM 3263 C C . ILE B 1 114 ? -7.955 16.82 0.237 1 97.94 114 ILE B C 1
ATOM 3265 O O . ILE B 1 114 ? -8.006 17.871 0.881 1 97.94 114 ILE B O 1
ATOM 3269 N N . LEU B 1 115 ? -7.174 16.675 -0.833 1 97.39 115 LEU B N 1
ATOM 3270 C CA . LEU B 1 115 ? -6.249 17.721 -1.255 1 97.39 115 LEU B CA 1
ATOM 3271 C C . LEU B 1 115 ? -7.004 18.97 -1.697 1 97.39 115 LEU B C 1
ATOM 3273 O O . LEU B 1 115 ? -6.597 20.091 -1.383 1 97.39 115 LEU B O 1
ATOM 3277 N N . ASN B 1 116 ? -8.069 18.761 -2.395 1 96.37 116 ASN B N 1
ATOM 3278 C CA . ASN B 1 116 ? -8.905 19.886 -2.803 1 96.37 116 ASN B CA 1
ATOM 3279 C C . ASN B 1 116 ? -9.457 20.64 -1.597 1 96.37 116 ASN B C 1
ATOM 3281 O O . ASN B 1 116 ? -9.512 21.871 -1.602 1 96.37 116 ASN B O 1
ATOM 3285 N N . PHE B 1 117 ? -9.835 19.898 -0.583 1 96.39 117 PHE B N 1
ATOM 3286 C CA . PHE B 1 117 ? -10.421 20.472 0.623 1 96.39 117 PHE B CA 1
ATOM 3287 C C . PHE B 1 117 ? -9.38 21.259 1.41 1 96.39 117 PHE B C 1
ATOM 3289 O O . PHE B 1 117 ? -9.645 22.377 1.855 1 96.39 117 PHE B O 1
ATOM 3296 N N . ILE B 1 118 ? -8.154 20.764 1.535 1 95.3 118 ILE B N 1
ATOM 3297 C CA . ILE B 1 118 ? -7.188 21.388 2.433 1 95.3 118 ILE B CA 1
ATOM 3298 C C . ILE B 1 118 ? -6.534 22.581 1.739 1 95.3 118 ILE B C 1
ATOM 3300 O O . ILE B 1 118 ? -5.874 23.397 2.385 1 95.3 118 ILE B O 1
ATOM 3304 N N . GLU B 1 119 ? -6.586 22.551 0.457 1 93.41 119 GLU B N 1
ATOM 3305 C CA . GLU B 1 119 ? -6.144 23.748 -0.251 1 93.41 119 GLU B CA 1
ATOM 3306 C C . GLU B 1 119 ? -6.84 24.996 0.287 1 93.41 119 GLU B C 1
ATOM 3308 O O . GLU B 1 119 ? -6.23 26.063 0.378 1 93.41 119 GLU B O 1
ATOM 3313 N N . LYS B 1 120 ? -8.096 24.826 0.69 1 92.41 120 LYS B N 1
ATOM 3314 C CA . LYS B 1 120 ? -8.901 25.94 1.181 1 92.41 120 LYS B CA 1
ATOM 3315 C C . LYS B 1 120 ? -8.811 26.056 2.7 1 92.41 120 LYS B C 1
ATOM 3317 O O . LYS B 1 120 ? -9.316 27.016 3.286 1 92.41 120 LYS B O 1
ATOM 3322 N N . HIS B 1 121 ? -8.22 25.14 3.297 1 93.46 121 HIS B N 1
ATOM 3323 C CA . HIS B 1 121 ? -8.099 25.113 4.751 1 93.46 121 HIS B CA 1
ATOM 3324 C C . HIS B 1 121 ? -6.657 24.866 5.179 1 93.46 121 HIS B C 1
ATOM 3326 O O . HIS B 1 121 ? -6.323 23.779 5.656 1 93.46 121 HIS B O 1
ATOM 3332 N N . PRO B 1 122 ? -5.856 25.839 5.111 1 89.31 122 PRO B N 1
ATOM 3333 C CA . PRO B 1 122 ? -4.406 25.695 5.257 1 89.31 122 PRO B CA 1
ATOM 3334 C C . PRO B 1 122 ? -3.993 25.283 6.669 1 89.31 122 PRO B C 1
ATOM 3336 O O . PRO B 1 122 ? -2.851 24.87 6.886 1 89.31 122 PRO B O 1
ATOM 3339 N N . LEU B 1 123 ? -4.903 25.343 7.632 1 89.76 123 LEU B N 1
ATOM 3340 C CA . LEU B 1 123 ? -4.533 25.029 9.008 1 89.76 123 LEU B CA 1
ATOM 3341 C C . LEU B 1 123 ? -4.795 23.559 9.32 1 89.76 123 LEU B C 1
ATOM 3343 O O . LEU B 1 123 ? -4.434 23.074 10.394 1 89.76 123 LEU B O 1
ATOM 3347 N N . LEU B 1 124 ? -5.413 22.891 8.349 1 92.58 124 LEU B N 1
ATOM 3348 C CA . LEU B 1 124 ? -5.597 21.449 8.478 1 92.58 124 LEU B CA 1
ATOM 3349 C C . LEU B 1 124 ? -4.342 20.7 8.045 1 92.58 124 LEU B C 1
ATOM 3351 O O . LEU B 1 124 ? -3.775 20.987 6.988 1 92.58 124 LEU B O 1
ATOM 3355 N N . THR B 1 125 ? -3.922 19.781 8.86 1 91.8 125 THR B N 1
ATOM 3356 C CA . THR B 1 125 ? -2.715 19.008 8.584 1 91.8 125 THR B CA 1
ATOM 3357 C C . THR B 1 125 ? -3.022 17.514 8.566 1 91.8 125 THR B C 1
ATOM 3359 O O . THR B 1 125 ? -2.836 16.824 9.571 1 91.8 125 THR B O 1
ATOM 3362 N N . PRO B 1 126 ? -3.432 17.017 7.457 1 95.06 126 PRO B N 1
ATOM 3363 C CA . PRO B 1 126 ? -3.776 15.594 7.403 1 95.06 126 PRO B CA 1
ATOM 3364 C C . PRO B 1 126 ? -2.546 14.69 7.393 1 95.06 126 PRO B C 1
ATOM 3366 O O . PRO B 1 126 ? -1.528 15.033 6.787 1 95.06 126 PRO B O 1
ATOM 3369 N N . HIS B 1 127 ? -2.633 13.676 8.127 1 94.7 127 HIS B N 1
ATOM 3370 C CA . HIS B 1 127 ? -1.731 12.53 8.104 1 94.7 127 HIS B CA 1
ATOM 3371 C C . HIS B 1 127 ? -2.406 11.308 7.491 1 94.7 127 HIS B C 1
ATOM 3373 O O . HIS B 1 127 ? -3.226 10.656 8.142 1 94.7 127 HIS B O 1
ATOM 3379 N N . ILE B 1 128 ? -1.962 11.014 6.284 1 96.58 128 ILE B N 1
ATOM 3380 C CA . ILE B 1 128 ? -2.705 10.043 5.488 1 96.58 128 ILE B CA 1
ATOM 3381 C C . ILE B 1 128 ? -1.863 8.784 5.293 1 96.58 128 ILE B C 1
ATOM 3383 O O . ILE B 1 128 ? -0.735 8.854 4.8 1 96.58 128 ILE B O 1
ATOM 3387 N N . THR B 1 129 ? -2.353 7.68 5.639 1 94.24 129 THR B N 1
ATOM 3388 C CA . THR B 1 129 ? -1.716 6.386 5.421 1 94.24 129 THR B CA 1
ATOM 3389 C C . THR B 1 129 ? -2.591 5.492 4.547 1 94.24 129 THR B C 1
ATOM 3391 O O . THR B 1 129 ? -3.769 5.784 4.335 1 94.24 129 THR B O 1
ATOM 3394 N N . PHE B 1 130 ? -2.002 4.445 4.005 1 93.26 130 PHE B N 1
ATOM 3395 C CA . PHE B 1 130 ? -2.678 3.535 3.087 1 93.26 130 PHE B CA 1
ATOM 3396 C C . PHE B 1 130 ? -2.466 2.086 3.508 1 93.26 130 PHE B C 1
ATOM 3398 O O . PHE B 1 130 ? -1.329 1.649 3.7 1 93.26 130 PHE B O 1
ATOM 3405 N N . SER B 1 131 ? -3.559 1.395 3.638 1 88.36 131 SER B N 1
ATOM 3406 C CA . SER B 1 131 ? -3.467 -0.013 4.009 1 88.36 131 SER B CA 1
ATOM 3407 C C . SER B 1 131 ? -4.698 -0.787 3.55 1 88.36 131 SER B C 1
ATOM 3409 O O . SER B 1 131 ? -5.825 -0.304 3.677 1 88.36 131 SER B O 1
ATOM 3411 N N . ASP B 1 132 ? -4.497 -1.985 3.076 1 87.01 132 ASP B N 1
ATOM 3412 C CA . ASP B 1 132 ? -5.618 -2.85 2.723 1 87.01 132 ASP B CA 1
ATOM 3413 C C . ASP B 1 132 ? -5.908 -3.855 3.835 1 87.01 132 ASP B C 1
ATOM 3415 O O . ASP B 1 132 ? -6.766 -4.727 3.683 1 87.01 132 ASP B O 1
ATOM 3419 N N . ARG B 1 133 ? -5.24 -3.634 4.923 1 79.85 133 ARG B N 1
ATOM 3420 C CA . ARG B 1 133 ? -5.525 -4.46 6.092 1 79.85 133 ARG B CA 1
ATOM 3421 C C . ARG B 1 133 ? -6.672 -3.875 6.909 1 79.85 133 ARG B C 1
ATOM 3423 O O . ARG B 1 133 ? -6.922 -2.669 6.863 1 79.85 133 ARG B O 1
ATOM 3430 N N . PHE B 1 134 ? -7.308 -4.753 7.6 1 78.29 134 PHE B N 1
ATOM 3431 C CA . PHE B 1 134 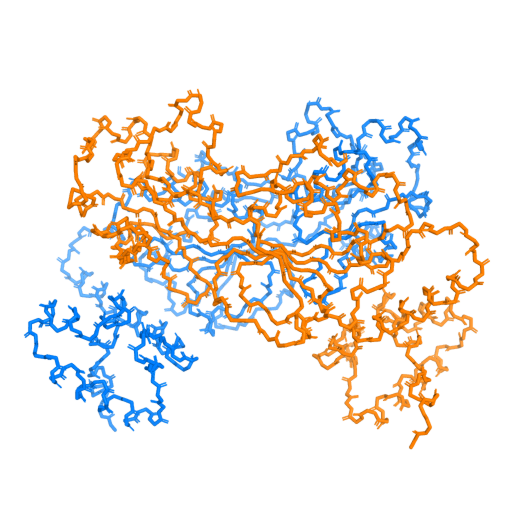? -8.331 -4.276 8.522 1 78.29 134 PHE B CA 1
ATOM 3432 C C . PHE B 1 134 ? -7.71 -3.844 9.845 1 78.29 134 PHE B C 1
ATOM 3434 O O . PHE B 1 134 ? -7.285 -4.684 10.641 1 78.29 134 PHE B O 1
ATOM 3441 N N . VAL B 1 135 ? -7.668 -2.558 10.012 1 77.41 135 VAL B N 1
ATOM 3442 C CA . VAL B 1 135 ? -7.041 -2.004 11.207 1 77.41 135 VAL B CA 1
ATOM 3443 C C . VAL B 1 135 ? -8.116 -1.598 12.213 1 77.41 135 VAL B C 1
ATOM 3445 O O . VAL B 1 135 ? -9.262 -1.344 11.838 1 77.41 135 VAL B O 1
ATOM 3448 N N . ASP B 1 136 ? -7.731 -1.637 13.421 1 78.55 136 ASP B N 1
ATOM 3449 C CA . ASP B 1 136 ? -8.551 -1.039 14.47 1 78.55 136 ASP B CA 1
ATOM 3450 C C . ASP B 1 136 ? -8.206 0.436 14.663 1 78.55 136 ASP B C 1
ATOM 3452 O O . ASP B 1 136 ? -7.142 0.766 15.192 1 78.55 136 ASP B O 1
ATOM 3456 N N . PRO B 1 137 ? -9.1 1.232 14.274 1 83.35 137 PRO B N 1
ATOM 3457 C CA . PRO B 1 137 ? -8.777 2.661 14.305 1 83.35 137 PRO B CA 1
ATOM 3458 C C . PRO B 1 137 ? -8.484 3.169 15.715 1 83.35 137 PRO B C 1
ATOM 3460 O O . PRO B 1 137 ? -7.694 4.101 15.887 1 83.35 137 PRO B O 1
ATOM 3463 N N . VAL B 1 138 ? -9.091 2.603 16.682 1 78.74 138 VAL B N 1
ATOM 3464 C CA . VAL B 1 138 ? -8.89 3.044 18.059 1 78.74 138 VAL B CA 1
ATOM 3465 C C . VAL B 1 138 ? -7.473 2.698 18.511 1 78.74 138 VAL B C 1
ATOM 3467 O O . VAL B 1 138 ? -6.756 3.554 19.034 1 78.74 138 VAL B O 1
ATOM 3470 N N . VAL B 1 139 ? -7.136 1.503 18.164 1 75.62 139 VAL B N 1
ATOM 3471 C CA . VAL B 1 139 ? -5.821 1.019 18.572 1 75.62 139 VAL B CA 1
ATOM 3472 C C . VAL B 1 139 ? -4.733 1.763 17.801 1 75.62 139 VAL B C 1
ATOM 3474 O O . VAL B 1 139 ? -3.698 2.122 18.367 1 75.62 139 VAL B O 1
ATOM 3477 N N . GLU B 1 140 ? -5.017 2.093 16.636 1 81.24 140 GLU B N 1
ATOM 3478 C CA . GLU B 1 140 ? -3.991 2.677 15.778 1 81.24 140 GLU B CA 1
ATOM 3479 C C . GLU B 1 140 ? -4.065 4.201 15.789 1 81.24 140 GLU B C 1
ATOM 3481 O O . GLU B 1 140 ? -3.246 4.873 15.157 1 81.24 140 GLU B O 1
ATOM 3486 N N . GLY B 1 141 ? -5.016 4.772 16.517 1 80.89 141 GLY B N 1
ATOM 3487 C CA . GLY B 1 141 ? -5.138 6.214 16.656 1 80.89 141 GLY B CA 1
ATOM 3488 C C . GLY B 1 141 ? -5.563 6.903 15.373 1 80.89 141 GLY B C 1
ATOM 3489 O O . GLY B 1 141 ? -5.04 7.965 15.029 1 80.89 141 GLY B O 1
ATOM 3490 N N . ILE B 1 142 ? -6.423 6.239 14.606 1 89.89 142 ILE B N 1
ATOM 3491 C CA . ILE B 1 142 ? -6.93 6.775 13.348 1 89.89 142 ILE B CA 1
ATOM 3492 C C . ILE B 1 142 ? -8.264 7.479 13.586 1 89.89 142 ILE B C 1
ATOM 3494 O O . ILE B 1 142 ? -9.144 6.942 14.262 1 89.89 142 ILE B O 1
ATOM 3498 N N . ASP B 1 143 ? -8.391 8.657 13.092 1 91.75 143 ASP B N 1
ATOM 3499 C CA . ASP B 1 143 ? -9.604 9.446 13.283 1 91.75 143 ASP B CA 1
ATOM 3500 C C . ASP B 1 143 ? -10.689 9.036 12.29 1 91.75 143 ASP B C 1
ATOM 3502 O O . ASP B 1 143 ? -11.867 8.959 12.646 1 91.75 143 ASP B O 1
ATOM 3506 N N . ILE B 1 144 ? -10.253 8.894 11.015 1 95.64 144 ILE B N 1
ATOM 3507 C CA . ILE B 1 144 ? -11.176 8.584 9.929 1 95.64 144 ILE B CA 1
ATOM 3508 C C . ILE B 1 144 ? -10.612 7.447 9.081 1 95.64 144 ILE B C 1
ATOM 3510 O O . ILE B 1 144 ? -9.416 7.422 8.78 1 95.64 144 ILE B O 1
ATOM 3514 N N . ILE B 1 145 ? -11.449 6.526 8.704 1 95.67 145 ILE B N 1
ATOM 3515 C CA . ILE B 1 145 ? -11.015 5.429 7.845 1 95.67 145 ILE B CA 1
ATOM 3516 C C . ILE B 1 145 ? -12.001 5.256 6.692 1 95.67 145 ILE B C 1
ATOM 3518 O O . ILE B 1 145 ? -13.213 5.389 6.878 1 95.67 145 ILE B O 1
ATOM 3522 N N . VAL B 1 146 ? -11.465 5.138 5.481 1 95.98 146 VAL B N 1
ATOM 3523 C CA . VAL B 1 146 ? -12.24 4.584 4.375 1 95.98 146 VAL B CA 1
ATOM 3524 C C . VAL B 1 146 ? -11.917 3.101 4.209 1 95.98 146 VAL B C 1
ATOM 3526 O O . VAL B 1 146 ? -10.746 2.717 4.15 1 95.98 146 VAL B O 1
ATOM 3529 N N . ARG B 1 147 ? -12.956 2.331 4.094 1 93.67 147 ARG B N 1
ATOM 3530 C CA . ARG B 1 147 ? -12.745 0.888 4.045 1 93.67 147 ARG B CA 1
ATOM 3531 C C . ARG B 1 147 ? -13.556 0.254 2.921 1 93.67 147 ARG B C 1
ATOM 3533 O O . ARG B 1 147 ? -14.696 0.65 2.671 1 93.67 147 ARG B O 1
ATOM 3540 N N . ILE B 1 148 ? -12.903 -0.656 2.33 1 92.36 148 ILE B N 1
ATOM 3541 C CA . ILE B 1 148 ? -13.582 -1.485 1.341 1 92.36 148 ILE B CA 1
ATOM 3542 C C . ILE B 1 148 ? -13.681 -2.921 1.851 1 92.36 148 ILE B C 1
ATOM 3544 O O . ILE B 1 148 ? -12.67 -3.531 2.205 1 92.36 148 ILE B O 1
ATOM 3548 N N . GLY B 1 149 ? -14.851 -3.391 1.936 1 87.92 149 GLY B N 1
ATOM 3549 C CA . GLY B 1 149 ? -15.078 -4.749 2.403 1 87.92 149 GLY B CA 1
ATOM 3550 C C . GLY B 1 149 ? -15.17 -4.853 3.913 1 87.92 149 GLY B C 1
ATOM 3551 O O . GLY B 1 149 ? -15.315 -3.842 4.603 1 87.92 149 GLY B O 1
ATOM 3552 N N . GLY B 1 150 ? -15.136 -6.073 4.437 1 75.75 150 GLY B N 1
ATOM 3553 C CA . GLY B 1 150 ? -15.212 -6.346 5.863 1 75.75 150 GLY B CA 1
ATOM 3554 C C . GLY B 1 150 ? -16.625 -6.616 6.344 1 75.75 150 GLY B C 1
ATOM 3555 O O . GLY B 1 150 ? -17.564 -6.644 5.546 1 75.75 150 GLY B O 1
ATOM 3556 N N . SER B 1 151 ? -16.624 -6.852 7.682 1 70.57 151 SER B N 1
ATOM 3557 C CA . SER B 1 151 ? -17.899 -7.139 8.331 1 70.57 151 SER B CA 1
ATOM 3558 C C . SER B 1 151 ? -18.79 -5.902 8.373 1 70.57 151 SER B C 1
ATOM 3560 O O . SER B 1 151 ? -18.294 -4.777 8.456 1 70.57 151 SER B O 1
ATOM 3562 N N . ASN B 1 152 ? -19.983 -6.112 8.161 1 73.16 152 ASN B N 1
ATOM 3563 C CA . ASN B 1 152 ? -20.942 -5.024 8.322 1 73.16 152 ASN B CA 1
ATOM 3564 C C . ASN B 1 152 ? -21.24 -4.753 9.793 1 73.16 152 ASN B C 1
ATOM 3566 O O . ASN B 1 152 ? -22.177 -4.021 10.117 1 73.16 152 ASN B O 1
ATOM 3570 N N . ILE B 1 153 ? -20.446 -5.412 10.554 1 73.46 153 ILE B N 1
ATOM 3571 C CA . ILE B 1 153 ? -20.638 -5.192 11.983 1 73.46 153 ILE B CA 1
ATOM 3572 C C . ILE B 1 153 ? -19.607 -4.188 12.494 1 73.46 153 ILE B C 1
ATOM 3574 O O . ILE B 1 153 ? -18.4 -4.412 12.373 1 73.46 153 ILE B O 1
ATOM 3578 N N . TRP B 1 154 ? -20.161 -3.169 13.001 1 82.38 154 TRP B N 1
ATOM 3579 C CA . TRP B 1 154 ? -19.307 -2.101 13.511 1 82.38 154 TRP B CA 1
ATOM 3580 C C . TRP B 1 154 ? -19.422 -1.988 15.027 1 82.38 154 TRP B C 1
ATOM 3582 O O . TRP B 1 154 ? -20.511 -2.143 15.587 1 82.38 154 TRP B O 1
ATOM 3592 N N . SER B 1 155 ? -18.339 -1.813 15.557 1 83.95 155 SER B N 1
ATOM 3593 C CA . SER B 1 155 ? -18.34 -1.559 16.994 1 83.95 155 SER B CA 1
ATOM 3594 C C . SER B 1 155 ? -19.206 -0.352 17.341 1 83.95 155 SER B C 1
ATOM 3596 O O . SER B 1 155 ? -19.343 0.572 16.537 1 83.95 155 SER B O 1
ATOM 3598 N N . ASN B 1 156 ? -19.707 -0.305 18.554 1 86.07 156 ASN B N 1
ATOM 3599 C CA . ASN B 1 156 ? -20.53 0.81 19.01 1 86.07 156 ASN B CA 1
ATOM 3600 C C . ASN B 1 156 ? -19.704 2.081 19.185 1 86.07 156 ASN B C 1
ATOM 3602 O O . ASN B 1 156 ? -20.256 3.181 19.252 1 86.07 156 ASN B O 1
ATOM 3606 N N . THR B 1 157 ? -18.48 1.882 19.227 1 88.13 157 THR B N 1
ATOM 3607 C CA . THR B 1 157 ? -17.608 3.031 19.445 1 88.13 157 THR B CA 1
ATOM 3608 C C . THR B 1 157 ? -17.302 3.736 18.127 1 88.13 157 THR B C 1
ATOM 3610 O O . THR B 1 157 ? -16.765 4.845 18.12 1 88.13 157 THR B O 1
ATOM 3613 N N . LEU B 1 158 ? -17.766 3.012 17.081 1 92.03 158 LEU B N 1
ATOM 3614 C CA . LEU B 1 158 ? -17.465 3.58 15.771 1 92.03 158 LEU B CA 1
ATOM 3615 C C . LEU B 1 158 ? -18.738 4.061 15.082 1 92.03 158 LEU B C 1
ATOM 3617 O O . LEU B 1 158 ? -19.773 3.393 15.144 1 92.03 158 LEU B O 1
ATOM 3621 N N . GLY B 1 159 ? -18.671 5.318 14.6 1 93.72 159 GLY B N 1
ATOM 3622 C CA . GLY B 1 159 ? -19.622 5.716 13.574 1 93.72 159 GLY B CA 1
ATOM 3623 C C . GLY B 1 159 ? -19.232 5.247 12.185 1 93.72 159 GLY B C 1
ATOM 3624 O O . GLY B 1 159 ? -18.063 4.949 11.931 1 93.72 159 GLY B O 1
ATOM 3625 N N . HIS B 1 160 ? -20.219 5.089 11.353 1 93.75 160 HIS B N 1
ATOM 3626 C CA . HIS B 1 160 ? -19.905 4.715 9.978 1 93.75 160 HIS B CA 1
ATOM 3627 C C . HIS B 1 160 ? -20.977 5.212 9.014 1 93.75 160 HIS B C 1
ATOM 3629 O O . HIS B 1 160 ? -22.106 5.49 9.423 1 93.75 160 HIS B O 1
ATOM 3635 N N . ARG B 1 161 ? -20.619 5.427 7.82 1 94.59 161 ARG B N 1
ATOM 3636 C CA . ARG B 1 161 ? -21.493 5.793 6.711 1 94.59 161 ARG B CA 1
ATOM 3637 C C . ARG B 1 161 ? -21.244 4.901 5.499 1 94.59 161 ARG B C 1
ATOM 3639 O O . ARG B 1 161 ? -20.11 4.787 5.029 1 94.59 161 ARG B O 1
ATOM 3646 N N . TYR B 1 162 ? -22.308 4.305 5.099 1 94.98 162 TYR B N 1
ATOM 3647 C CA . TYR B 1 162 ? -22.276 3.465 3.907 1 94.98 162 TYR B CA 1
ATOM 3648 C C . TYR B 1 162 ? -22.26 4.314 2.641 1 94.98 162 TYR B C 1
ATOM 3650 O O . TYR B 1 162 ? -23.179 5.102 2.403 1 94.98 162 TYR B O 1
ATOM 3658 N N . LEU B 1 163 ? -21.204 4.148 1.762 1 94.08 163 LEU B N 1
ATOM 3659 C CA . LEU B 1 163 ? -21.059 4.964 0.561 1 94.08 163 LEU B CA 1
ATOM 3660 C C . LEU B 1 163 ? -21.55 4.211 -0.671 1 94.08 163 LEU B C 1
ATOM 3662 O O . LEU B 1 163 ? -21.708 4.801 -1.742 1 94.08 163 LEU B O 1
ATOM 3666 N N . GLY B 1 164 ? -21.734 2.936 -0.532 1 91.96 164 GLY B N 1
ATOM 3667 C CA . GLY B 1 164 ? -22.186 2.103 -1.635 1 91.96 164 GLY B CA 1
ATOM 3668 C C . GLY B 1 164 ? -21.331 0.867 -1.839 1 91.96 164 GLY B C 1
ATOM 3669 O O . GLY B 1 164 ? -20.502 0.533 -0.99 1 91.96 164 GLY B O 1
ATOM 3670 N N . VAL B 1 165 ? -21.63 0.164 -2.917 1 90.82 165 VAL B N 1
ATOM 3671 C CA . VAL B 1 165 ? -20.917 -1.066 -3.247 1 90.82 165 VAL B CA 1
ATOM 3672 C C . VAL B 1 165 ? -20.195 -0.902 -4.583 1 90.82 165 VAL B C 1
ATOM 3674 O O . VAL B 1 165 ? -20.735 -0.306 -5.518 1 90.82 165 VAL B O 1
ATOM 3677 N N . GLN B 1 166 ? -19.009 -1.338 -4.533 1 89.98 166 GLN B N 1
ATOM 3678 C CA . GLN B 1 166 ? -18.284 -1.293 -5.798 1 89.98 166 GLN B CA 1
ATOM 3679 C C . GLN B 1 166 ? -18.845 -2.308 -6.79 1 89.98 166 GLN B C 1
ATOM 3681 O O . GLN B 1 166 ? -19.447 -3.307 -6.39 1 89.98 166 GLN B O 1
ATOM 3686 N N . GLN B 1 167 ? -18.66 -1.991 -7.996 1 90.52 167 GLN B N 1
ATOM 3687 C CA . GLN B 1 167 ? -19.015 -2.923 -9.061 1 90.52 167 GLN B CA 1
ATOM 3688 C C . GLN B 1 167 ? -17.794 -3.704 -9.538 1 90.52 167 GLN B C 1
ATOM 3690 O O . GLN B 1 167 ? -16.784 -3.112 -9.925 1 90.52 167 GLN B O 1
ATOM 3695 N N . GLN B 1 168 ? -17.951 -5.041 -9.471 1 93.18 168 GLN B N 1
ATOM 3696 C CA . GLN B 1 168 ? -16.858 -5.912 -9.888 1 93.18 168 GLN B CA 1
ATOM 3697 C C . GLN B 1 168 ? -17.065 -6.409 -11.316 1 93.18 168 GLN B C 1
ATOM 3699 O O . GLN B 1 168 ? -18.129 -6.937 -11.647 1 93.18 168 GLN B O 1
ATOM 3704 N N . ILE B 1 169 ? -16.067 -6.227 -12.106 1 94.16 169 ILE B N 1
ATOM 3705 C CA . ILE B 1 169 ? -16.164 -6.634 -13.504 1 94.16 169 ILE B CA 1
ATOM 3706 C C . ILE B 1 169 ? -14.998 -7.555 -13.855 1 94.16 169 ILE B C 1
ATOM 3708 O O . ILE B 1 169 ? -13.882 -7.369 -13.363 1 94.16 169 ILE B O 1
ATOM 3712 N N . PHE B 1 170 ? -15.289 -8.527 -14.718 1 96.62 170 PHE B N 1
ATOM 3713 C CA . PHE B 1 170 ? -14.225 -9.334 -15.304 1 96.62 170 PHE B CA 1
ATOM 3714 C C . PHE B 1 170 ? -13.647 -8.653 -16.539 1 96.62 170 PHE B C 1
ATOM 3716 O O . PHE B 1 170 ? -14.392 -8.163 -17.39 1 96.62 170 PHE B O 1
ATOM 3723 N N . CYS B 1 171 ? -12.331 -8.595 -16.604 1 97.82 171 CYS B N 1
ATOM 3724 C CA . CYS B 1 171 ? -11.732 -7.915 -17.746 1 97.82 171 CYS B CA 1
ATOM 3725 C C . CYS B 1 171 ? -10.459 -8.623 -18.196 1 97.82 171 CYS B C 1
ATOM 3727 O O . CYS B 1 171 ? -9.872 -9.396 -17.437 1 97.82 171 CYS B O 1
ATOM 3729 N N . ALA B 1 172 ? -10.087 -8.422 -19.362 1 98.54 172 ALA B N 1
ATOM 3730 C CA . ALA B 1 172 ? -8.88 -8.934 -20.007 1 98.54 172 ALA B CA 1
ATOM 3731 C C . ALA B 1 172 ? -8.394 -7.98 -21.095 1 98.54 172 ALA B C 1
ATOM 3733 O O . ALA B 1 172 ? -9.137 -7.099 -21.534 1 98.54 172 ALA B O 1
ATOM 3734 N N . SER B 1 173 ? -7.14 -8.149 -21.473 1 98.59 173 SER B N 1
ATOM 3735 C CA . SER B 1 173 ? -6.65 -7.394 -22.622 1 98.59 173 SER B CA 1
ATOM 3736 C C . SER B 1 173 ? -7.113 -8.022 -23.933 1 98.59 173 SER B C 1
ATOM 3738 O O . SER B 1 173 ? -7.317 -9.236 -24.007 1 98.59 173 SER B O 1
ATOM 3740 N N . PRO B 1 174 ? -7.291 -7.226 -24.95 1 98.3 174 PRO B N 1
ATOM 3741 C CA . PRO B 1 174 ? -7.619 -7.786 -26.263 1 98.3 174 PRO B CA 1
ATOM 3742 C C . PRO B 1 174 ? -6.595 -8.815 -26.738 1 98.3 174 PRO B C 1
ATOM 3744 O O . PRO B 1 174 ? -6.966 -9.839 -27.317 1 98.3 174 PRO B O 1
ATOM 3747 N N . SER B 1 175 ? -5.361 -8.549 -26.5 1 97.19 175 SER B N 1
ATOM 3748 C CA . SER B 1 175 ? -4.305 -9.465 -26.918 1 97.19 175 SER B CA 1
ATOM 3749 C C . SER B 1 175 ? -4.457 -10.827 -26.249 1 97.19 175 SER B C 1
ATOM 3751 O O . SER B 1 175 ? -4.225 -11.863 -26.876 1 97.19 175 SER B O 1
ATOM 3753 N N . TYR B 1 176 ? -4.79 -10.86 -25.035 1 97.66 176 TYR B N 1
ATOM 3754 C CA . TYR B 1 176 ? -5.013 -12.122 -24.338 1 97.66 176 TYR B CA 1
ATOM 3755 C C . TYR B 1 176 ? -6.157 -12.901 -24.974 1 97.66 176 TYR B C 1
ATOM 3757 O O . TYR B 1 176 ? -6.057 -14.115 -25.169 1 97.66 176 TYR B O 1
ATOM 3765 N N . LEU B 1 177 ? -7.259 -12.196 -25.223 1 97.72 177 LEU B N 1
ATOM 3766 C CA . LEU B 1 177 ? -8.452 -12.848 -25.753 1 97.72 177 LEU B CA 1
ATOM 3767 C C . LEU B 1 177 ? -8.205 -13.37 -27.164 1 97.72 177 LEU B C 1
ATOM 3769 O O . LEU B 1 177 ? -8.754 -14.403 -27.553 1 97.72 177 LEU B O 1
ATOM 3773 N N . LEU B 1 178 ? -7.424 -12.646 -27.892 1 97.49 178 LEU B N 1
ATOM 3774 C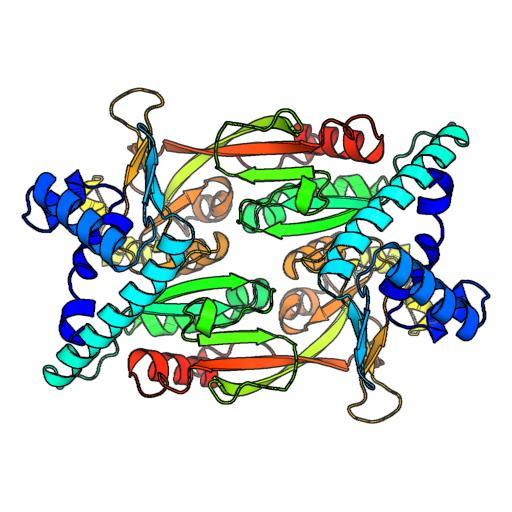 CA . LEU B 1 178 ? -7.07 -13.096 -29.234 1 97.49 178 LEU B CA 1
ATOM 3775 C C . LEU B 1 178 ? -6.301 -14.411 -29.182 1 97.49 178 LEU B C 1
ATOM 3777 O O . LEU B 1 178 ? -6.502 -15.287 -30.027 1 97.49 178 LEU B O 1
ATOM 3781 N N . LYS B 1 179 ? -5.484 -14.577 -28.193 1 96.33 179 LYS B N 1
ATOM 3782 C CA . LYS B 1 179 ? -4.614 -15.744 -28.07 1 96.33 179 LYS B CA 1
ATOM 3783 C C . LYS B 1 179 ? -5.338 -16.898 -27.383 1 96.33 179 LYS B C 1
ATOM 3785 O O . LYS B 1 179 ? -5.137 -18.062 -27.737 1 96.33 179 LYS B O 1
ATOM 3790 N N . ASN B 1 180 ? -6.208 -16.61 -26.412 1 96.67 180 ASN B N 1
ATOM 3791 C CA . ASN B 1 180 ? -6.715 -17.657 -25.531 1 96.67 180 ASN B CA 1
ATOM 3792 C C . ASN B 1 180 ? -8.226 -17.819 -25.664 1 96.67 180 ASN B C 1
ATOM 3794 O O . ASN B 1 180 ? -8.815 -18.714 -25.057 1 96.67 180 ASN B O 1
ATOM 3798 N N . GLY B 1 181 ? -8.885 -16.904 -26.436 1 96.89 181 GLY B N 1
ATOM 3799 C CA . GLY B 1 181 ? -10.329 -16.965 -26.597 1 96.89 181 GLY B CA 1
ATOM 3800 C C . GLY B 1 181 ? -11.082 -16.202 -25.524 1 96.89 181 GLY B C 1
ATOM 3801 O O . GLY B 1 181 ? -10.519 -15.877 -24.476 1 96.89 181 GLY B O 1
ATOM 3802 N N . GLN B 1 182 ? -12.329 -15.896 -25.746 1 96.52 182 GLN B N 1
ATOM 3803 C CA . GLN B 1 182 ? -13.207 -15.227 -24.793 1 96.52 182 GLN B CA 1
ATOM 3804 C C . GLN B 1 182 ? -14.013 -16.24 -23.984 1 96.52 182 GLN B C 1
ATOM 3806 O O . GLN B 1 182 ? -14.608 -17.161 -24.548 1 96.52 182 GLN B O 1
ATOM 3811 N N . PRO B 1 183 ? -13.956 -16.072 -22.691 1 96.5 183 PRO B N 1
ATOM 3812 C CA . PRO B 1 183 ? -14.831 -16.949 -21.909 1 96.5 183 PRO B CA 1
ATOM 3813 C C . PRO B 1 183 ? -16.313 -16.69 -22.173 1 96.5 183 PRO B C 1
ATOM 3815 O O . PRO B 1 183 ? -16.728 -15.536 -22.306 1 96.5 183 PRO B O 1
ATOM 3818 N N . LYS B 1 184 ? -17.076 -17.763 -22.184 1 94.4 184 LYS B N 1
ATOM 3819 C CA . LYS B 1 184 ? -18.493 -17.631 -22.512 1 94.4 184 LYS B CA 1
ATOM 3820 C C . LYS B 1 184 ? -19.362 -17.8 -21.269 1 94.4 184 LYS B C 1
ATOM 3822 O O . LYS B 1 184 ? -20.524 -17.389 -21.257 1 94.4 184 LYS B O 1
ATOM 3827 N N . ASN B 1 185 ? -18.889 -18.43 -20.282 1 91.8 185 ASN B N 1
ATOM 3828 C CA . ASN B 1 185 ? -19.588 -18.629 -19.016 1 91.8 185 ASN B CA 1
ATOM 3829 C C . ASN B 1 185 ? -18.611 -18.733 -17.848 1 91.8 185 ASN B C 1
ATOM 3831 O O . ASN B 1 185 ? -17.396 -18.684 -18.043 1 91.8 185 ASN B O 1
ATOM 3835 N N . ARG B 1 186 ? -19.124 -18.844 -16.719 1 89.52 186 ARG B N 1
ATOM 3836 C CA . ARG B 1 186 ? -18.337 -18.886 -15.491 1 89.52 186 ARG B CA 1
ATOM 3837 C C . ARG B 1 186 ? -17.362 -20.058 -15.504 1 89.52 186 ARG B C 1
ATOM 3839 O O . ARG B 1 186 ? -16.223 -19.93 -15.051 1 89.52 186 ARG B O 1
ATOM 3846 N N . GLN B 1 187 ? -17.742 -21.188 -15.988 1 89.85 187 GLN B N 1
ATOM 3847 C CA . GLN B 1 187 ? -16.92 -22.393 -16.015 1 89.85 187 GLN B CA 1
ATOM 3848 C C . GLN B 1 187 ? -15.708 -22.211 -16.925 1 89.85 187 GLN B C 1
ATOM 3850 O O . GLN B 1 187 ? -14.637 -22.76 -16.658 1 89.85 187 GLN B O 1
ATOM 3855 N N . ASP B 1 188 ? -15.881 -21.409 -17.965 1 93.84 188 ASP B N 1
ATOM 3856 C CA . ASP B 1 188 ? -14.785 -21.146 -18.892 1 93.84 188 ASP B CA 1
ATOM 3857 C C . ASP B 1 188 ? -13.617 -20.464 -18.183 1 93.84 188 ASP B C 1
ATOM 3859 O O . ASP B 1 188 ? -12.467 -20.589 -18.609 1 93.84 188 ASP B O 1
ATOM 3863 N N . LEU B 1 189 ? -13.895 -19.738 -17.072 1 92.39 189 LEU B N 1
ATOM 3864 C CA . LEU B 1 189 ? -12.856 -19.02 -16.342 1 92.39 189 LEU B CA 1
ATOM 3865 C C . LEU B 1 189 ? -11.822 -19.987 -15.775 1 92.39 189 LEU B C 1
ATOM 3867 O O . LEU B 1 189 ? -10.651 -19.631 -15.622 1 92.39 189 LEU B O 1
ATOM 3871 N N . GLU B 1 190 ? -12.257 -21.181 -15.522 1 89.17 190 GLU B N 1
ATOM 3872 C CA . GLU B 1 190 ? -11.371 -22.19 -14.949 1 89.17 190 GLU B CA 1
ATOM 3873 C C . GLU B 1 190 ? -10.308 -22.626 -15.954 1 89.17 190 GLU B C 1
ATOM 3875 O O . GLU B 1 190 ? -9.28 -23.189 -15.573 1 89.17 190 GLU B O 1
ATOM 3880 N N . GLN B 1 191 ? -10.526 -22.411 -17.194 1 92.32 191 GLN B N 1
ATOM 3881 C CA . GLN B 1 191 ? -9.59 -22.781 -18.251 1 92.32 191 GLN B CA 1
ATOM 3882 C C . GLN B 1 191 ? -8.705 -21.601 -18.64 1 92.32 191 GLN B C 1
ATOM 3884 O O . GLN B 1 191 ? -7.88 -21.711 -19.55 1 92.32 191 GLN B O 1
ATOM 3889 N N . HIS B 1 192 ? -8.927 -20.458 -17.971 1 95.37 192 HIS B N 1
ATOM 3890 C CA . HIS B 1 192 ? -8.15 -19.257 -18.256 1 95.37 192 HIS B CA 1
ATOM 3891 C C . HIS B 1 192 ? -7.17 -18.955 -17.128 1 95.37 192 HIS B C 1
ATOM 3893 O O . HIS B 1 192 ? -7.341 -19.435 -16.005 1 95.37 192 HIS B O 1
ATOM 3899 N N . ALA B 1 193 ? -6.106 -18.26 -17.474 1 95.55 193 ALA B N 1
ATOM 3900 C CA . ALA B 1 193 ? -5.215 -17.72 -16.451 1 95.55 193 ALA B CA 1
ATOM 3901 C C . ALA B 1 193 ? -5.917 -16.648 -15.622 1 95.55 193 ALA B C 1
ATOM 3903 O O . ALA B 1 193 ? -6.493 -15.707 -16.172 1 95.55 193 ALA B O 1
ATOM 3904 N N . CYS B 1 194 ? -5.907 -16.861 -14.326 1 95.81 194 CYS B N 1
ATOM 3905 C CA . CYS B 1 194 ? -6.592 -15.931 -13.435 1 95.81 194 CYS B CA 1
ATOM 3906 C C . CYS B 1 194 ? -5.592 -15.1 -12.641 1 95.81 194 CYS B C 1
ATOM 3908 O O . CYS B 1 194 ? -4.613 -15.634 -12.117 1 95.81 194 CYS B O 1
ATOM 3910 N N . ILE B 1 195 ? -5.811 -13.838 -12.665 1 97.13 195 ILE B N 1
ATOM 3911 C CA . ILE B 1 195 ? -5.071 -12.904 -11.823 1 97.13 195 ILE B CA 1
ATOM 3912 C C . ILE B 1 195 ? -5.915 -12.525 -10.608 1 97.13 195 ILE B C 1
ATOM 3914 O O . ILE B 1 195 ? -6.964 -11.892 -10.746 1 97.13 195 ILE B O 1
ATOM 3918 N N . VAL B 1 196 ? -5.45 -12.892 -9.438 1 95.44 196 VAL B N 1
ATOM 3919 C CA . VAL B 1 196 ? -6.279 -12.725 -8.25 1 95.44 196 VAL B CA 1
ATOM 3920 C C . VAL B 1 196 ? -5.605 -11.756 -7.281 1 95.44 196 VAL B C 1
ATOM 3922 O O . VAL B 1 196 ? -4.432 -11.415 -7.45 1 95.44 196 VAL B O 1
ATOM 3925 N N . TYR B 1 197 ? -6.364 -11.302 -6.354 1 94.12 197 TYR B N 1
ATOM 3926 C CA . TYR B 1 197 ? -5.841 -10.374 -5.357 1 94.12 197 TYR B CA 1
ATOM 3927 C C . TYR B 1 197 ? -5.191 -11.124 -4.201 1 94.12 197 TYR B C 1
ATOM 3929 O O . TYR B 1 197 ? -5.822 -11.981 -3.577 1 94.12 197 TYR B O 1
ATOM 3937 N N . ALA B 1 198 ? -3.965 -10.754 -3.968 1 90.5 198 ALA B N 1
ATOM 3938 C CA . ALA B 1 198 ? -3.234 -11.347 -2.851 1 90.5 198 ALA B CA 1
ATOM 3939 C C . ALA B 1 198 ? -3.472 -10.565 -1.562 1 90.5 198 ALA B C 1
ATOM 3941 O O . ALA B 1 198 ? -3.221 -9.359 -1.506 1 90.5 198 ALA B O 1
ATOM 3942 N N . GLU B 1 199 ? -3.877 -11.245 -0.57 1 82.83 199 GLU B N 1
ATOM 3943 C CA . GLU B 1 199 ? -4.007 -10.631 0.749 1 82.83 199 GLU B CA 1
ATOM 3944 C C . GLU B 1 199 ? -2.683 -10.663 1.505 1 82.83 199 GLU B C 1
ATOM 3946 O O . GLU B 1 199 ? -1.75 -11.363 1.106 1 82.83 199 GLU B O 1
ATOM 3951 N N . ASN B 1 200 ? -2.603 -9.893 2.508 1 71.79 200 ASN B N 1
ATOM 3952 C CA . ASN B 1 200 ? -1.369 -9.816 3.282 1 71.79 200 ASN B CA 1
ATOM 3953 C C . ASN B 1 200 ? -1.114 -11.103 4.061 1 71.79 200 ASN B C 1
ATOM 3955 O O . ASN B 1 200 ? 0.007 -11.354 4.506 1 71.79 200 ASN B O 1
ATOM 3959 N N . ASN B 1 201 ? -2.084 -11.914 4.179 1 64.9 201 ASN B N 1
ATOM 3960 C CA . ASN B 1 201 ? -1.939 -13.15 4.94 1 64.9 201 ASN B CA 1
ATOM 3961 C C . ASN B 1 201 ? -1.664 -14.342 4.027 1 64.9 201 ASN B C 1
ATOM 3963 O O . ASN B 1 201 ? -1.862 -15.492 4.423 1 64.9 201 ASN B O 1
ATOM 3967 N N . SER B 1 202 ? -1.22 -14.109 2.857 1 64.47 202 SER B N 1
ATOM 3968 C CA . SER B 1 202 ? -0.829 -15.122 1.883 1 64.47 202 SER B CA 1
ATOM 3969 C C . SER B 1 202 ? -2.05 -15.773 1.241 1 64.47 202 SER B C 1
ATOM 3971 O O . SER B 1 202 ? -1.915 -16.65 0.386 1 64.47 202 SER B O 1
ATOM 3973 N N . MET B 1 203 ? -3.143 -15.262 1.661 1 74.37 203 MET B N 1
ATOM 3974 C CA . MET B 1 203 ? -4.364 -15.758 1.032 1 74.37 203 MET B CA 1
ATOM 3975 C C . MET B 1 203 ? -4.756 -14.887 -0.156 1 74.37 203 MET B C 1
ATOM 3977 O O . MET B 1 203 ? -4.161 -13.831 -0.381 1 74.37 203 MET B O 1
ATOM 3981 N N . THR B 1 204 ? -5.575 -15.513 -0.957 1 81.23 204 THR B N 1
ATOM 3982 C CA . THR B 1 204 ? -6.131 -14.761 -2.076 1 81.23 204 THR B CA 1
ATOM 3983 C C . THR B 1 204 ? -7.598 -14.425 -1.827 1 81.23 204 THR B C 1
ATOM 3985 O O . THR B 1 204 ? -8.287 -15.134 -1.09 1 81.23 204 THR B O 1
ATOM 3988 N N . THR B 1 205 ? -7.957 -13.331 -2.362 1 81.81 205 THR B N 1
ATOM 3989 C CA . THR B 1 205 ? -9.361 -12.947 -2.262 1 81.81 205 THR B CA 1
ATOM 3990 C C . THR B 1 205 ? -10.201 -13.69 -3.297 1 81.81 205 THR B C 1
ATOM 3992 O O . THR B 1 205 ? -9.841 -13.74 -4.475 1 81.81 205 THR B O 1
ATOM 3995 N N . PRO B 1 206 ? -11.328 -14.267 -2.849 1 83.92 206 PRO B N 1
ATOM 3996 C CA . PRO B 1 206 ? -12.198 -14.937 -3.818 1 83.92 206 PRO B CA 1
ATOM 3997 C C . PRO B 1 206 ? -12.854 -13.963 -4.794 1 83.92 206 PRO B C 1
ATOM 3999 O O . PRO B 1 206 ? -12.971 -12.771 -4.498 1 83.92 206 PRO B O 1
ATOM 4002 N N . TRP B 1 207 ? -13.233 -14.482 -5.922 1 88.75 207 TRP B N 1
ATOM 4003 C CA . TRP B 1 207 ? -14.037 -13.718 -6.87 1 88.75 207 TRP B CA 1
ATOM 4004 C C . TRP B 1 207 ? -15.513 -13.755 -6.487 1 88.75 207 TRP B C 1
ATOM 4006 O O . TRP B 1 207 ? -15.972 -14.707 -5.851 1 88.75 207 TRP B O 1
ATOM 4016 N N . HIS B 1 208 ? -16.138 -12.699 -6.857 1 86.69 208 HIS B N 1
ATOM 4017 C CA . HIS B 1 208 ? -17.555 -12.545 -6.55 1 86.69 208 HIS B CA 1
ATOM 4018 C C . HIS B 1 208 ? -18.418 -12.825 -7.776 1 86.69 208 HIS B C 1
ATOM 4020 O O . HIS B 1 208 ? -18.103 -12.371 -8.878 1 86.69 208 HIS B O 1
ATOM 4026 N N . PHE B 1 209 ? -19.488 -13.651 -7.533 1 85.54 209 PHE B N 1
ATOM 4027 C CA . PHE B 1 209 ? -20.43 -13.97 -8.599 1 85.54 209 PHE B CA 1
ATOM 4028 C C . PHE B 1 209 ? -21.862 -13.7 -8.154 1 85.54 209 PHE B C 1
ATOM 4030 O O . PHE B 1 209 ? -22.184 -13.823 -6.97 1 85.54 209 PHE B O 1
ATOM 4037 N N . SER B 1 210 ? -22.614 -13.132 -9.092 1 76.84 210 SER B N 1
ATOM 4038 C CA . SER B 1 210 ? -24.029 -12.97 -8.774 1 76.84 210 SER B CA 1
ATOM 4039 C C . SER B 1 210 ? -24.685 -14.313 -8.472 1 76.84 210 SER B C 1
ATOM 4041 O O . SER B 1 210 ? -24.451 -15.297 -9.178 1 76.84 210 SER B O 1
ATOM 4043 N N . GLY B 1 211 ? -25.177 -14.404 -7.249 1 63.54 211 GLY B N 1
ATOM 4044 C CA . GLY B 1 211 ? -25.934 -15.601 -6.919 1 63.54 211 GLY B CA 1
ATOM 4045 C C . GLY B 1 211 ? -27.271 -15.678 -7.631 1 63.54 211 GLY B C 1
ATOM 4046 O O . GLY B 1 211 ? -27.675 -14.729 -8.307 1 63.54 211 GLY B O 1
ATOM 4047 N N . GLY B 1 212 ? -27.761 -16.934 -7.834 1 58.52 212 GLY B N 1
ATOM 4048 C CA . GLY B 1 212 ? -29.055 -17.219 -8.434 1 58.52 212 GLY B CA 1
ATOM 4049 C C . GLY B 1 212 ? -30.151 -16.283 -7.96 1 58.52 212 GLY B C 1
ATOM 4050 O O . GLY B 1 212 ? -31.137 -16.064 -8.667 1 58.52 212 GLY B O 1
ATOM 4051 N N . GLN B 1 213 ? -30.082 -15.747 -6.713 1 57.24 213 GLN B N 1
ATOM 4052 C CA . GLN B 1 213 ? -31.088 -14.836 -6.177 1 57.24 213 GLN B CA 1
ATOM 4053 C C . GLN B 1 213 ? -30.543 -13.414 -6.074 1 57.24 213 GLN B C 1
ATOM 4055 O O . GLN B 1 213 ? -29.33 -13.214 -5.98 1 57.24 213 GLN B O 1
ATOM 4060 N N . PRO B 1 214 ? -31.494 -12.441 -6.109 1 55.13 214 PRO B N 1
ATOM 4061 C CA . PRO B 1 214 ? -31.09 -11.038 -5.997 1 55.13 214 PRO B CA 1
ATOM 4062 C C . PRO B 1 214 ? -30.299 -10.751 -4.723 1 55.13 214 PRO B C 1
ATOM 4064 O O . PRO B 1 214 ? -30.631 -11.271 -3.655 1 55.13 214 PRO B O 1
ATOM 4067 N N . HIS B 1 215 ? -29.162 -10.147 -4.66 1 58.69 215 HIS B N 1
ATOM 4068 C CA . HIS B 1 215 ? -28.313 -9.697 -3.562 1 58.69 215 HIS B CA 1
ATOM 4069 C C . HIS B 1 215 ? -27.445 -10.834 -3.035 1 58.69 215 HIS B C 1
ATOM 4071 O O . HIS B 1 215 ? -26.739 -10.671 -2.036 1 58.69 215 HIS B O 1
ATOM 4077 N N . ASP B 1 216 ? -27.747 -11.997 -3.685 1 62.77 216 ASP B N 1
ATOM 4078 C CA . ASP B 1 216 ? -26.913 -13.122 -3.273 1 62.77 216 ASP B CA 1
ATOM 4079 C C . ASP B 1 216 ? -25.595 -13.14 -4.043 1 62.77 216 ASP B C 1
ATOM 4081 O O . ASP B 1 216 ? -25.582 -12.98 -5.266 1 62.77 216 ASP B O 1
ATOM 4085 N N . THR B 1 217 ? -24.538 -12.916 -3.372 1 71.15 217 THR B N 1
ATOM 4086 C CA . THR B 1 217 ? -23.221 -12.991 -3.994 1 71.15 217 THR B CA 1
ATOM 4087 C C . THR B 1 217 ? -22.5 -14.27 -3.581 1 71.15 217 THR B C 1
ATOM 4089 O O . THR B 1 217 ? -22.466 -14.616 -2.398 1 71.15 217 THR B O 1
ATOM 4092 N N . GLU B 1 218 ? -22.212 -15.061 -4.631 1 77.95 218 GLU B N 1
ATOM 4093 C CA . GLU B 1 218 ? -21.38 -16.242 -4.422 1 77.95 218 GLU B CA 1
ATOM 4094 C C . GLU B 1 218 ? -19.896 -15.894 -4.506 1 77.95 218 GLU B C 1
ATOM 4096 O O . GLU B 1 218 ? -19.488 -15.09 -5.346 1 77.95 218 GLU B O 1
ATOM 4101 N N . ARG B 1 219 ? -19.181 -16.453 -3.627 1 81.51 219 ARG B N 1
ATOM 4102 C CA . ARG B 1 219 ? -17.733 -16.273 -3.627 1 81.51 219 ARG B CA 1
ATOM 4103 C C . ARG B 1 219 ? -17.019 -17.576 -3.968 1 81.51 219 ARG B C 1
ATOM 4105 O O . ARG B 1 219 ? -17.339 -18.629 -3.412 1 81.51 219 ARG B O 1
ATOM 4112 N N . LYS B 1 220 ? -16.129 -17.441 -4.905 1 79.26 220 LYS B N 1
ATOM 4113 C CA . LYS B 1 220 ? -15.404 -18.634 -5.331 1 79.26 220 LYS B CA 1
ATOM 4114 C C . LYS B 1 220 ? -13.907 -18.357 -5.445 1 79.26 220 LYS B C 1
ATOM 4116 O O . LYS B 1 220 ? -13.499 -17.358 -6.039 1 79.26 220 LYS B O 1
ATOM 4121 N N . ALA B 1 221 ? -13.194 -19.259 -4.872 1 80.28 221 ALA B N 1
ATOM 4122 C CA . ALA B 1 221 ? -11.741 -19.187 -5.009 1 80.28 221 ALA B CA 1
ATOM 4123 C C . ALA B 1 221 ? -11.286 -19.773 -6.342 1 80.28 221 ALA B C 1
ATOM 4125 O O . ALA B 1 221 ? -11.811 -20.796 -6.789 1 80.28 221 ALA B O 1
ATOM 4126 N N . PHE B 1 222 ? -10.395 -19.088 -6.986 1 80.33 222 PHE B N 1
ATOM 4127 C CA . PHE B 1 222 ? -9.812 -19.559 -8.237 1 80.33 222 PHE B CA 1
ATOM 4128 C C . PHE B 1 222 ? -8.316 -19.8 -8.081 1 80.33 222 PHE B C 1
ATOM 4130 O O . PHE B 1 222 ? -7.634 -19.06 -7.369 1 80.33 222 PHE B O 1
ATOM 4137 N N . PRO B 1 223 ? -7.928 -20.856 -8.728 1 80.09 223 PRO B N 1
ATOM 4138 C CA . PRO B 1 223 ? -6.471 -20.997 -8.793 1 80.09 223 PRO B CA 1
ATOM 4139 C C . PRO B 1 223 ? -5.798 -19.839 -9.525 1 80.09 223 PRO B C 1
ATOM 4141 O O . PRO B 1 223 ? -6.183 -19.506 -10.649 1 80.09 223 PRO B O 1
ATOM 4144 N N . ALA B 1 224 ? -4.824 -19.29 -8.916 1 87.54 224 ALA B N 1
ATOM 4145 C CA . ALA B 1 224 ? -4.193 -18.079 -9.436 1 87.54 224 ALA B CA 1
ATOM 4146 C C . ALA B 1 224 ? -3 -18.42 -10.324 1 87.54 224 ALA B C 1
ATOM 4148 O O . ALA B 1 224 ? -2.128 -19.198 -9.93 1 87.54 224 ALA B O 1
ATOM 4149 N N . ARG B 1 225 ? -3.009 -17.863 -11.524 1 92.45 225 ARG B N 1
ATOM 4150 C CA . ARG B 1 225 ? -1.772 -17.769 -12.292 1 92.45 225 ARG B CA 1
ATOM 4151 C C . ARG B 1 225 ? -0.791 -16.804 -11.635 1 92.45 225 ARG B C 1
ATOM 4153 O O . ARG B 1 225 ? 0.416 -17.054 -11.617 1 92.45 225 ARG B O 1
ATOM 4160 N N . ILE B 1 226 ? -1.383 -15.713 -11.15 1 95.41 226 ILE B N 1
ATOM 4161 C CA . ILE B 1 226 ? -0.645 -14.663 -10.455 1 95.41 226 ILE B CA 1
ATOM 4162 C C . ILE B 1 226 ? -1.517 -14.061 -9.355 1 95.41 226 ILE B C 1
ATOM 4164 O O . ILE B 1 226 ? -2.711 -13.826 -9.56 1 95.41 226 ILE B O 1
ATOM 4168 N N . ALA B 1 227 ? -0.944 -13.904 -8.211 1 96.17 227 ALA B N 1
ATOM 4169 C CA . ALA B 1 227 ? -1.604 -13.18 -7.128 1 96.17 227 ALA B CA 1
ATOM 4170 C C . ALA B 1 227 ? -0.879 -11.872 -6.822 1 96.17 227 ALA B C 1
ATOM 4172 O O . ALA B 1 227 ? 0.332 -11.867 -6.587 1 96.17 227 ALA B O 1
ATOM 4173 N N . ILE B 1 228 ? -1.611 -10.793 -6.892 1 96.84 228 ILE B N 1
ATOM 4174 C CA . ILE B 1 228 ? -1.015 -9.475 -6.704 1 96.84 228 ILE B CA 1
ATOM 4175 C C . ILE B 1 228 ? -1.8 -8.699 -5.648 1 96.84 228 ILE B C 1
ATOM 4177 O O . ILE B 1 228 ? -3.009 -8.499 -5.787 1 96.84 228 ILE B O 1
ATOM 4181 N N . GLY B 1 229 ? -1.114 -8.211 -4.647 1 95.13 229 GLY B N 1
ATOM 4182 C CA . GLY B 1 229 ? -1.753 -7.556 -3.517 1 95.13 229 GLY B CA 1
ATOM 4183 C C . GLY B 1 229 ? -1.949 -6.066 -3.723 1 95.13 229 GLY B C 1
ATOM 4184 O O . GLY B 1 229 ? -1.799 -5.279 -2.786 1 95.13 229 GLY B O 1
ATOM 4185 N N . ASP B 1 230 ? -2.154 -5.684 -4.897 1 95 230 ASP B N 1
ATOM 4186 C CA . ASP B 1 230 ? -2.38 -4.293 -5.276 1 95 230 ASP B CA 1
ATOM 4187 C C . ASP B 1 230 ? -3.277 -4.198 -6.508 1 95 230 ASP B C 1
ATOM 4189 O O . ASP B 1 230 ? -2.989 -4.806 -7.54 1 95 230 ASP B O 1
ATOM 4193 N N . GLY B 1 231 ? -4.356 -3.414 -6.41 1 96.1 231 GLY B N 1
ATOM 4194 C CA . GLY B 1 231 ? -5.292 -3.316 -7.518 1 96.1 231 GLY B CA 1
ATOM 4195 C C . GLY B 1 231 ? -4.653 -2.803 -8.795 1 96.1 231 GLY B C 1
ATOM 4196 O O . GLY B 1 231 ? -4.905 -3.335 -9.879 1 96.1 231 GLY B O 1
ATOM 4197 N N . GLU B 1 232 ? -3.853 -1.763 -8.689 1 97.3 232 GLU B N 1
ATOM 4198 C CA . GLU B 1 232 ? -3.182 -1.208 -9.861 1 97.3 232 GLU B CA 1
ATOM 4199 C C . GLU B 1 232 ? -2.167 -2.192 -10.434 1 97.3 232 GLU B C 1
ATOM 4201 O O . GLU B 1 232 ? -1.943 -2.226 -11.646 1 97.3 232 GLU B O 1
ATOM 4206 N N . GLY B 1 233 ? -1.533 -2.965 -9.527 1 97.64 233 GLY B N 1
ATOM 4207 C CA . GLY B 1 233 ? -0.671 -4.037 -9.998 1 97.64 233 GLY B CA 1
ATOM 4208 C C . GLY B 1 233 ? -1.412 -5.09 -10.8 1 97.64 233 GLY B C 1
ATOM 4209 O O . GLY B 1 233 ? -0.901 -5.586 -11.806 1 97.64 233 GLY B O 1
ATOM 4210 N N . GLN B 1 234 ? -2.61 -5.441 -10.34 1 97.8 234 GLN B N 1
ATOM 4211 C CA . GLN B 1 234 ? -3.426 -6.381 -11.101 1 97.8 234 GLN B CA 1
ATOM 4212 C C . GLN B 1 234 ? -3.742 -5.836 -12.491 1 97.8 234 GLN B C 1
ATOM 4214 O O . GLN B 1 234 ? -3.685 -6.571 -13.479 1 97.8 234 GLN B O 1
ATOM 4219 N N . VAL B 1 235 ? -4.066 -4.553 -12.548 1 98.36 235 VAL B N 1
ATOM 4220 C CA . VAL B 1 235 ? -4.375 -3.934 -13.833 1 98.36 235 VAL B CA 1
ATOM 4221 C C . VAL B 1 235 ? -3.175 -4.058 -14.769 1 98.36 235 VAL B C 1
ATOM 4223 O O . VAL B 1 235 ? -3.33 -4.389 -15.947 1 98.36 235 VAL B O 1
ATOM 4226 N N . THR B 1 236 ? -1.961 -3.812 -14.255 1 97.96 236 THR B N 1
ATOM 4227 C CA . THR B 1 236 ? -0.736 -3.909 -15.041 1 97.96 236 THR B CA 1
ATOM 4228 C C . THR B 1 236 ? -0.572 -5.313 -15.615 1 97.96 236 THR B C 1
ATOM 4230 O O . THR B 1 236 ? -0.209 -5.474 -16.782 1 97.96 236 THR B O 1
ATOM 4233 N N . ALA B 1 237 ? -0.857 -6.317 -14.822 1 98.09 237 ALA B N 1
ATOM 4234 C CA . ALA B 1 237 ? -0.721 -7.702 -15.263 1 98.09 237 ALA B CA 1
ATOM 4235 C C . ALA B 1 237 ? -1.743 -8.035 -16.346 1 98.09 237 ALA B C 1
ATOM 4237 O O . ALA B 1 237 ? -1.424 -8.723 -17.319 1 98.09 237 ALA B O 1
ATOM 4238 N N . VAL B 1 238 ? -2.994 -7.523 -16.186 1 98.39 238 VAL B N 1
ATOM 4239 C CA . VAL B 1 238 ? -4.043 -7.777 -17.168 1 98.39 238 VAL B CA 1
ATOM 4240 C C . VAL B 1 238 ? -3.703 -7.073 -18.481 1 98.39 238 VAL B C 1
ATOM 4242 O O . VAL B 1 238 ? -3.853 -7.652 -19.559 1 98.39 238 VAL B O 1
ATOM 4245 N N . LEU B 1 239 ? -3.224 -5.858 -18.387 1 98.02 239 LEU B N 1
ATOM 4246 C CA . LEU B 1 239 ? -2.839 -5.089 -19.565 1 98.02 239 LEU B CA 1
ATOM 4247 C C . LEU B 1 239 ? -1.708 -5.779 -20.32 1 98.02 239 LEU B C 1
ATOM 4249 O O . LEU B 1 239 ? -1.631 -5.691 -21.547 1 98.02 239 LEU B O 1
ATOM 4253 N N . ALA B 1 240 ? -0.876 -6.496 -19.568 1 96.59 240 ALA B N 1
ATOM 4254 C CA . ALA B 1 240 ? 0.261 -7.196 -20.16 1 96.59 240 ALA B CA 1
ATOM 4255 C C . ALA B 1 240 ? -0.182 -8.491 -20.834 1 96.59 240 ALA B C 1
ATOM 4257 O O . ALA B 1 240 ? 0.639 -9.215 -21.402 1 96.59 240 ALA B O 1
ATOM 4258 N N . GLY B 1 241 ? -1.455 -8.781 -20.721 1 97.11 241 GLY B N 1
ATOM 4259 C CA . GLY B 1 241 ? -1.994 -9.951 -21.396 1 97.11 241 GLY B CA 1
ATOM 4260 C C . GLY B 1 241 ? -1.713 -11.247 -20.659 1 97.11 241 GLY B C 1
ATOM 4261 O O . GLY B 1 241 ? -1.545 -12.298 -21.282 1 97.11 241 GLY B O 1
ATOM 4262 N N . LEU B 1 242 ? -1.71 -11.187 -19.353 1 97.39 242 LEU B N 1
ATOM 4263 C CA . LEU B 1 242 ? -1.265 -12.366 -18.618 1 97.39 242 LEU B CA 1
ATOM 4264 C C . LEU B 1 242 ? -2.454 -13.138 -18.057 1 97.39 242 LEU B C 1
ATOM 4266 O O . LEU B 1 242 ? -2.28 -14.188 -17.435 1 97.39 242 LEU B O 1
ATOM 4270 N N . GLY B 1 243 ? -3.681 -12.571 -18.252 1 97.66 243 GLY B N 1
ATOM 4271 C CA . GLY B 1 243 ? -4.841 -13.307 -17.776 1 97.66 243 GLY B CA 1
ATOM 4272 C C . GLY B 1 243 ? -6.074 -12.438 -17.614 1 97.66 243 GLY B C 1
ATOM 4273 O O . GLY B 1 243 ? -6.136 -11.332 -18.154 1 97.66 243 GLY B O 1
ATOM 4274 N N . ILE B 1 244 ? -7.077 -13.019 -16.924 1 97.92 244 ILE B N 1
ATOM 4275 C CA . ILE B 1 244 ? -8.351 -12.384 -16.601 1 97.92 244 ILE B CA 1
ATOM 4276 C C . ILE B 1 244 ? -8.394 -12.04 -15.114 1 97.92 244 ILE B C 1
ATOM 4278 O O . ILE B 1 244 ? -7.953 -12.829 -14.275 1 97.92 244 ILE B O 1
ATOM 4282 N N . ALA B 1 245 ? -8.865 -10.884 -14.792 1 97.64 245 ALA B N 1
ATOM 4283 C CA . ALA B 1 245 ? -9.051 -10.486 -13.399 1 97.64 245 ALA B CA 1
ATOM 4284 C C . ALA B 1 245 ? -10.468 -9.972 -13.161 1 97.64 245 ALA B C 1
ATOM 4286 O O . ALA B 1 245 ? -11.164 -9.589 -14.104 1 97.64 245 ALA B O 1
ATOM 4287 N N . GLN B 1 246 ? -10.935 -10.081 -11.974 1 96.3 246 GLN B N 1
ATOM 4288 C CA . GLN B 1 246 ? -12.107 -9.348 -11.507 1 96.3 246 GLN B CA 1
ATOM 4289 C C . GLN B 1 246 ? -11.703 -8.071 -10.775 1 96.3 246 GLN B C 1
ATOM 4291 O O . GLN B 1 246 ? -11.032 -8.127 -9.743 1 96.3 246 GLN B O 1
ATOM 4296 N N . LEU B 1 247 ? -12.041 -6.953 -11.331 1 96.68 247 LEU B N 1
ATOM 4297 C CA . LEU B 1 247 ? -11.59 -5.665 -10.816 1 96.68 247 LEU B CA 1
ATOM 4298 C C . LEU B 1 247 ? -12.768 -4.719 -10.613 1 96.68 247 LEU B C 1
ATOM 4300 O O . LEU B 1 247 ? -13.766 -4.799 -11.332 1 96.68 247 LEU B O 1
ATOM 4304 N N . PRO B 1 248 ? -12.656 -3.832 -9.607 1 95.76 248 PRO B N 1
ATOM 4305 C CA . PRO B 1 248 ? -13.702 -2.813 -9.491 1 95.76 248 PRO B CA 1
ATOM 4306 C C . PRO B 1 248 ? -13.711 -1.841 -10.669 1 95.76 248 PRO B C 1
ATOM 4308 O O . PRO B 1 248 ? -12.648 -1.442 -11.153 1 95.76 248 PRO B O 1
ATOM 4311 N N . SER B 1 249 ? -14.882 -1.401 -11.048 1 94.54 249 SER B N 1
ATOM 4312 C CA . SER B 1 249 ? -15.043 -0.569 -12.235 1 94.54 249 SER B CA 1
ATOM 4313 C C . SER B 1 249 ? -14.326 0.767 -12.075 1 94.54 249 SER B C 1
ATOM 4315 O O . SER B 1 249 ? -13.785 1.307 -13.043 1 94.54 249 SER B O 1
ATOM 4317 N N . TRP B 1 250 ? -14.278 1.287 -10.876 1 94.89 250 TRP B N 1
ATOM 4318 C CA . TRP B 1 250 ? -13.645 2.58 -10.638 1 94.89 250 TRP B CA 1
ATOM 4319 C C . TRP B 1 250 ? -12.149 2.515 -10.924 1 94.89 250 TRP B C 1
ATOM 4321 O O . TRP B 1 250 ? -11.503 3.546 -11.124 1 94.89 250 TRP B O 1
ATOM 4331 N N . LEU B 1 251 ? -11.578 1.358 -10.919 1 97.08 251 LEU B N 1
ATOM 4332 C CA . LEU B 1 251 ? -10.14 1.179 -11.093 1 97.08 251 LEU B CA 1
ATOM 4333 C C . LEU B 1 251 ? -9.772 1.142 -12.572 1 97.08 251 LEU B C 1
ATOM 4335 O O . LEU B 1 251 ? -8.642 1.467 -12.943 1 97.08 251 LEU B O 1
ATOM 4339 N N . ILE B 1 252 ? -10.699 0.764 -13.459 1 97.24 252 ILE B N 1
ATOM 4340 C CA . ILE B 1 252 ? -10.29 0.444 -14.822 1 97.24 252 ILE B CA 1
ATOM 4341 C C . ILE B 1 252 ? -11.174 1.195 -15.816 1 97.24 252 ILE B C 1
ATOM 4343 O O . ILE B 1 252 ? -11.24 0.834 -16.993 1 97.24 252 ILE B O 1
ATOM 4347 N N . LYS B 1 253 ? -11.88 2.202 -15.383 1 95.28 253 LYS B N 1
ATOM 4348 C CA . LYS B 1 253 ? -12.778 2.951 -16.258 1 95.28 253 LYS B CA 1
ATOM 4349 C C . LYS B 1 253 ? -12.039 3.475 -17.486 1 95.28 253 LYS B C 1
ATOM 4351 O O . LYS B 1 253 ? -12.52 3.337 -18.612 1 95.28 253 LYS B O 1
ATOM 4356 N N . GLN B 1 254 ? -10.877 4.048 -17.322 1 95.18 254 GLN B N 1
ATOM 4357 C CA . GLN B 1 254 ? -10.104 4.626 -18.416 1 95.18 254 GLN B CA 1
ATOM 4358 C C . GLN B 1 254 ? -9.682 3.555 -19.417 1 95.18 254 GLN B C 1
ATOM 4360 O O . GLN B 1 254 ? -9.74 3.774 -20.629 1 95.18 254 GLN B O 1
ATOM 4365 N N . GLN B 1 255 ? -9.223 2.438 -18.901 1 97.58 255 GLN B N 1
ATOM 4366 C CA . GLN B 1 255 ? -8.772 1.353 -19.766 1 97.58 255 GLN B CA 1
ATOM 4367 C C . GLN B 1 255 ? -9.929 0.778 -20.577 1 97.58 255 GLN B C 1
ATOM 4369 O O . GLN B 1 255 ? -9.752 0.391 -21.734 1 97.58 255 GLN B O 1
ATOM 4374 N N . LEU B 1 256 ? -11.144 0.755 -19.967 1 96.92 256 LEU B N 1
ATOM 4375 C CA . LEU B 1 256 ? -12.328 0.291 -20.682 1 96.92 256 LEU B CA 1
ATOM 4376 C C . LEU B 1 256 ? -12.721 1.276 -21.778 1 96.92 256 LEU B C 1
ATOM 4378 O O . LEU B 1 256 ? -13.015 0.872 -22.906 1 96.92 256 LEU B O 1
ATOM 4382 N N . ASP B 1 257 ? -12.644 2.528 -21.452 1 96.96 257 ASP B N 1
ATOM 4383 C CA . ASP B 1 257 ? -13.007 3.573 -22.404 1 96.96 257 ASP B CA 1
ATOM 4384 C C . ASP B 1 257 ? -12.054 3.583 -23.598 1 96.96 257 ASP B C 1
ATOM 4386 O O . ASP B 1 257 ? -12.475 3.818 -24.733 1 96.96 257 ASP B O 1
ATOM 4390 N N . LYS B 1 258 ? -10.763 3.302 -23.352 1 97.39 258 LYS B N 1
ATOM 4391 C CA . LYS B 1 258 ? -9.734 3.341 -24.387 1 97.39 258 LYS B CA 1
ATOM 4392 C C . LYS B 1 258 ? -9.658 2.014 -25.137 1 97.39 258 LYS B C 1
ATOM 4394 O O . LYS B 1 258 ? -8.969 1.908 -26.154 1 97.39 258 LYS B O 1
ATOM 4399 N N . GLY B 1 259 ? -10.273 1.026 -24.552 1 97.19 259 GLY B N 1
ATOM 4400 C CA . GLY B 1 259 ? -10.312 -0.274 -25.202 1 97.19 259 GLY B CA 1
ATOM 4401 C C . GLY B 1 259 ? -9.06 -1.098 -24.964 1 97.19 259 GLY B C 1
ATOM 4402 O O . GLY B 1 259 ? -8.869 -2.141 -25.592 1 97.19 259 GLY B O 1
ATOM 4403 N N . THR B 1 260 ? -8.214 -0.616 -24.052 1 98.05 260 THR B N 1
ATOM 4404 C CA . THR B 1 260 ? -7.022 -1.394 -23.738 1 98.05 260 THR B CA 1
ATOM 4405 C C . THR B 1 260 ? -7.372 -2.585 -22.849 1 98.05 260 THR B C 1
ATOM 4407 O O . THR B 1 260 ? -6.606 -3.548 -22.763 1 98.05 260 THR B O 1
ATOM 4410 N N . LEU B 1 261 ? -8.491 -2.503 -22.158 1 98.27 261 LEU B N 1
ATOM 4411 C CA . LEU B 1 261 ? -9.138 -3.622 -21.483 1 98.27 261 LEU B CA 1
ATOM 4412 C C . LEU B 1 261 ? -10.566 -3.807 -21.985 1 98.27 261 LEU B C 1
ATOM 4414 O O . LEU B 1 261 ? -11.213 -2.843 -22.399 1 98.27 261 LEU B O 1
ATOM 4418 N N . VAL B 1 262 ? -10.969 -4.962 -21.93 1 97.98 262 VAL B N 1
ATOM 4419 C CA . VAL B 1 262 ? -12.333 -5.269 -22.349 1 97.98 262 VAL B CA 1
ATOM 4420 C C . VAL B 1 262 ? -13.034 -6.087 -21.267 1 97.98 262 VAL B C 1
ATOM 4422 O O . VAL B 1 262 ? -12.429 -6.976 -20.662 1 97.98 262 VAL B O 1
ATOM 4425 N N . GLU B 1 263 ? -14.289 -5.739 -21.045 1 96.95 263 GLU B N 1
ATOM 4426 C CA . GLU B 1 263 ? -15.111 -6.515 -20.121 1 96.95 263 GLU B CA 1
ATOM 4427 C C . GLU B 1 263 ? -15.479 -7.871 -20.715 1 96.95 263 GLU B C 1
ATOM 4429 O O . GLU B 1 263 ? -15.895 -7.956 -21.872 1 96.95 263 GLU B O 1
ATOM 4434 N N . VAL B 1 264 ? -15.289 -8.871 -19.935 1 96.61 264 VAL B N 1
ATOM 4435 C CA . VAL B 1 264 ? -15.721 -10.206 -20.335 1 96.61 264 VAL B CA 1
ATOM 4436 C C . VAL B 1 264 ? -16.804 -10.707 -19.381 1 96.61 264 VAL B C 1
ATOM 4438 O O . VAL B 1 264 ? -16.832 -10.325 -18.209 1 96.61 264 VAL B O 1
ATOM 4441 N N . LEU B 1 265 ? -17.804 -11.43 -19.897 1 93.93 265 LEU B N 1
ATOM 4442 C CA . LEU B 1 265 ? -18.911 -11.986 -19.127 1 93.93 265 LEU B CA 1
ATOM 4443 C C . LEU B 1 265 ? -19.671 -10.886 -18.394 1 93.93 265 LEU B C 1
ATOM 4445 O O . LEU B 1 265 ? -19.871 -10.967 -17.18 1 93.93 265 LEU B O 1
ATOM 4449 N N . PRO B 1 266 ? -20.105 -9.84 -19.11 1 91.77 266 PRO B N 1
ATOM 4450 C CA . PRO B 1 266 ? -20.796 -8.715 -18.476 1 91.77 266 PRO B CA 1
ATOM 4451 C C . PRO B 1 266 ? -22.005 -9.155 -17.652 1 91.77 266 PRO B C 1
ATOM 4453 O O . PRO B 1 266 ? -22.38 -8.479 -16.69 1 91.77 266 PRO B O 1
ATOM 4456 N N . GLU B 1 267 ? -22.509 -10.298 -17.913 1 87.96 267 GLU B N 1
ATOM 4457 C CA . GLU B 1 267 ? -23.683 -10.794 -17.201 1 87.96 267 GLU B CA 1
ATOM 4458 C C . GLU B 1 267 ? -23.326 -11.225 -15.781 1 87.96 267 GLU B C 1
ATOM 4460 O O . GLU B 1 267 ? -24.207 -11.372 -14.932 1 87.96 267 GLU B O 1
ATOM 4465 N N . LEU B 1 268 ? -22.055 -11.387 -15.601 1 86.85 268 LEU B N 1
ATOM 4466 C CA . LEU B 1 268 ? -21.611 -11.825 -14.283 1 86.85 268 LEU B CA 1
ATOM 4467 C C . LEU B 1 268 ? -21.165 -10.637 -13.437 1 86.85 268 LEU B C 1
ATOM 4469 O O . LEU B 1 268 ? -20.74 -10.81 -12.292 1 86.85 268 LEU B O 1
ATOM 4473 N N . THR B 1 269 ? -21.253 -9.508 -14.024 1 83.7 269 THR B N 1
ATOM 4474 C CA . THR B 1 269 ? -20.977 -8.312 -13.236 1 83.7 269 THR B CA 1
ATOM 4475 C C . THR B 1 269 ? -21.84 -8.283 -11.978 1 83.7 269 THR B C 1
ATOM 4477 O O . THR B 1 269 ? -23.049 -8.515 -12.042 1 83.7 269 THR B O 1
ATOM 4480 N N . THR B 1 270 ? -21.197 -8.064 -10.845 1 82.55 270 THR B N 1
ATOM 4481 C CA . THR B 1 270 ? -21.935 -8.159 -9.591 1 82.55 270 THR B CA 1
ATOM 4482 C C . THR B 1 270 ? -21.473 -7.086 -8.609 1 82.55 270 THR B C 1
ATOM 4484 O O . THR B 1 270 ? -20.471 -6.41 -8.847 1 82.55 270 THR B O 1
ATOM 4487 N N . GLU B 1 271 ? -22.36 -7.004 -7.633 1 81.73 271 GLU B N 1
ATOM 4488 C CA . GLU B 1 271 ? -21.969 -6.153 -6.513 1 81.73 271 GLU B CA 1
ATOM 4489 C C . GLU B 1 271 ? -20.798 -6.757 -5.743 1 81.73 271 GLU B C 1
ATOM 4491 O O . GLU B 1 271 ? -20.746 -7.971 -5.535 1 81.73 271 GLU B O 1
ATOM 4496 N N . GLY B 1 272 ? -19.86 -5.873 -5.608 1 80.87 272 GLY B N 1
ATOM 4497 C CA . GLY B 1 272 ? -18.671 -6.281 -4.876 1 80.87 272 GLY B CA 1
ATOM 4498 C C . GLY B 1 272 ? -18.717 -5.906 -3.407 1 80.87 272 GLY B C 1
ATOM 4499 O O . GLY B 1 272 ? -19.703 -6.18 -2.721 1 80.87 272 GLY B O 1
ATOM 4500 N N . LEU B 1 273 ? -17.651 -5.404 -2.976 1 85.32 273 LEU B N 1
ATOM 4501 C CA . LEU B 1 273 ? -17.451 -5.103 -1.563 1 85.32 273 LEU B CA 1
ATOM 4502 C C . LEU B 1 273 ? -17.984 -3.716 -1.221 1 85.32 273 LEU B C 1
ATOM 4504 O O . LEU B 1 273 ? -17.841 -2.78 -2.01 1 85.32 273 LEU B O 1
ATOM 4508 N N . PRO B 1 274 ? -18.553 -3.566 -0.083 1 91.37 274 PRO B N 1
ATOM 4509 C CA . PRO B 1 274 ? -19.027 -2.249 0.348 1 91.37 274 PRO B CA 1
ATOM 4510 C C . PRO B 1 274 ? -17.886 -1.284 0.661 1 91.37 274 PRO B C 1
ATOM 4512 O O . PRO B 1 274 ? -16.819 -1.71 1.113 1 91.37 274 PRO B O 1
ATOM 4515 N N . ILE B 1 275 ? -18.148 -0.074 0.369 1 94.31 275 ILE B N 1
ATOM 4516 C CA . ILE B 1 275 ? -17.258 1.012 0.766 1 94.31 275 ILE B CA 1
ATOM 4517 C C . ILE B 1 275 ? -17.878 1.79 1.924 1 94.31 275 ILE B C 1
ATOM 4519 O O . ILE B 1 275 ? -19.027 2.23 1.84 1 94.31 275 ILE B O 1
ATOM 4523 N N . ASN B 1 276 ? -17.105 1.932 3.01 1 95.02 276 ASN B N 1
ATOM 4524 C CA . ASN B 1 276 ? -17.605 2.636 4.186 1 95.02 276 ASN B CA 1
ATOM 4525 C C . ASN B 1 276 ? -16.642 3.731 4.635 1 95.02 276 ASN B C 1
ATOM 4527 O O . ASN B 1 276 ? -15.426 3.587 4.502 1 95.02 276 ASN B O 1
ATOM 4531 N N . LEU B 1 277 ? -17.194 4.759 5.035 1 95.94 277 LEU B N 1
ATOM 4532 C CA . LEU B 1 277 ? -16.518 5.769 5.842 1 95.94 277 LEU B CA 1
ATOM 4533 C C . LEU B 1 277 ? -16.754 5.525 7.329 1 95.94 277 LEU B C 1
ATOM 4535 O O . LEU B 1 277 ? -17.896 5.358 7.761 1 95.94 277 LEU B O 1
ATOM 4539 N N . ALA B 1 278 ? -15.7 5.427 8.144 1 95.45 278 ALA B N 1
ATOM 4540 C CA . ALA B 1 278 ? -15.856 5.159 9.571 1 95.45 278 ALA B CA 1
ATOM 4541 C C . ALA B 1 278 ? -14.989 6.1 10.404 1 95.45 278 ALA B C 1
ATOM 4543 O O . ALA B 1 278 ? -13.975 6.609 9.921 1 95.45 278 ALA B O 1
ATOM 4544 N N . TRP B 1 279 ? -15.4 6.328 11.633 1 94.75 279 TRP B N 1
ATOM 4545 C CA . TRP B 1 279 ? -14.705 7.239 12.537 1 94.75 279 TRP B CA 1
ATOM 4546 C C . TRP B 1 279 ? -15.019 6.906 13.991 1 94.75 279 TRP B C 1
ATOM 4548 O O . TRP B 1 279 ? -15.937 6.133 14.274 1 94.75 279 TRP B O 1
ATOM 4558 N N . GLN B 1 280 ? -14.227 7.404 14.844 1 89.54 280 GLN B N 1
ATOM 4559 C CA . GLN B 1 280 ?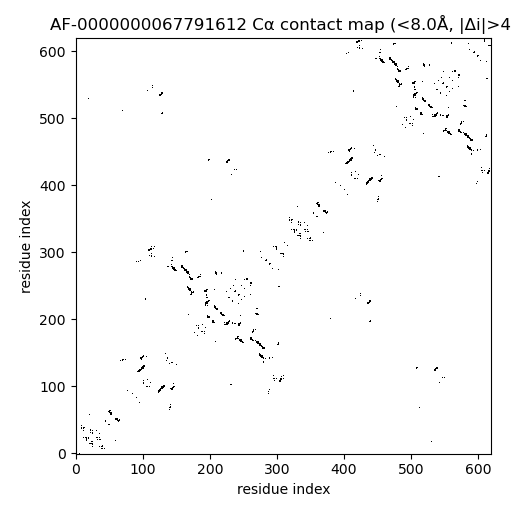 -14.522 7.28 16.267 1 89.54 280 GLN B CA 1
ATOM 4560 C C . GLN B 1 280 ? -15.677 8.192 16.671 1 89.54 280 GLN B C 1
ATOM 4562 O O . GLN B 1 280 ? -15.573 9.416 16.567 1 89.54 280 GLN B O 1
ATOM 4567 N N . LYS B 1 281 ? -16.677 7.671 17.246 1 88.36 281 LYS B N 1
ATOM 4568 C CA . LYS B 1 281 ? -17.891 8.419 17.56 1 88.36 281 LYS B CA 1
ATOM 4569 C C . LYS B 1 281 ? -17.599 9.558 18.533 1 88.36 281 LYS B C 1
ATOM 4571 O O . LYS B 1 281 ? -18.176 10.641 18.419 1 88.36 281 LYS B O 1
ATOM 4576 N N . SER B 1 282 ? -16.782 9.292 19.448 1 83.5 282 SER B N 1
ATOM 4577 C CA . SER B 1 282 ? -16.479 10.262 20.495 1 83.5 282 SER B CA 1
ATOM 4578 C C . SER B 1 282 ? -15.802 11.502 19.921 1 83.5 282 SER B C 1
ATOM 4580 O O . SER B 1 282 ? -15.777 12.555 20.563 1 83.5 282 SER B O 1
ATOM 4582 N N . ARG B 1 283 ? -15.337 11.416 18.65 1 85.54 283 ARG B N 1
ATOM 4583 C CA . ARG B 1 283 ? -14.583 12.525 18.073 1 85.54 283 ARG B CA 1
ATOM 4584 C C . ARG B 1 283 ? -15.362 13.186 16.94 1 85.54 283 ARG B C 1
ATOM 4586 O O . ARG B 1 283 ? -14.889 14.15 16.335 1 85.54 283 ARG B O 1
ATOM 4593 N N . GLN B 1 284 ? -16.485 12.746 16.696 1 89.21 284 GLN B N 1
ATOM 4594 C CA . GLN B 1 284 ? -17.28 13.154 15.542 1 89.21 284 GLN B CA 1
ATOM 4595 C C . GLN B 1 284 ? -17.576 14.65 15.579 1 89.21 284 GLN B C 1
ATOM 4597 O O . GLN B 1 284 ? -17.679 15.294 14.533 1 89.21 284 GLN B O 1
ATOM 4602 N N . THR B 1 285 ? -17.626 15.207 16.793 1 86.09 285 THR B N 1
ATOM 4603 C CA . THR B 1 285 ? -18.075 16.59 16.906 1 86.09 285 THR B CA 1
ATOM 4604 C C . THR B 1 285 ? -16.89 17.55 16.846 1 86.09 285 THR B C 1
ATOM 4606 O O . THR B 1 285 ? -17.073 18.768 16.813 1 86.09 285 THR B O 1
ATOM 4609 N N . ILE B 1 286 ? -15.707 16.972 16.906 1 83.11 286 ILE B N 1
ATOM 4610 C CA . ILE B 1 286 ? -14.533 17.82 16.728 1 83.11 286 ILE B CA 1
ATOM 4611 C C . ILE B 1 286 ? -14.561 18.456 15.34 1 83.11 286 ILE B C 1
ATOM 4613 O O . ILE B 1 286 ? -14.675 17.755 14.332 1 83.11 286 ILE B O 1
ATOM 4617 N N . PRO B 1 287 ? -14.453 19.722 15.152 1 88.08 287 PRO B N 1
ATOM 4618 C CA . PRO B 1 287 ? -14.682 20.444 13.898 1 88.08 287 PRO B CA 1
ATOM 4619 C C . PRO B 1 287 ? -13.812 19.93 12.753 1 88.08 287 PRO B C 1
ATOM 4621 O O . PRO B 1 287 ? -14.296 19.766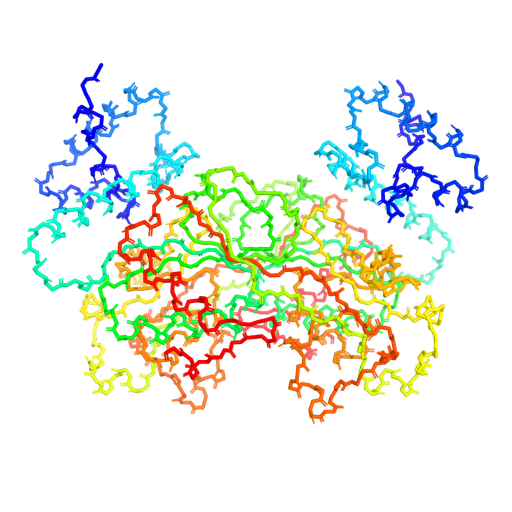 11.63 1 88.08 287 PRO B O 1
ATOM 4624 N N . ARG B 1 288 ? -12.512 19.644 12.959 1 90.47 288 ARG B N 1
ATOM 4625 C CA . ARG B 1 288 ? -11.647 19.173 11.882 1 90.47 288 ARG B CA 1
ATOM 4626 C C . ARG B 1 288 ? -12.082 17.796 11.392 1 90.47 288 ARG B C 1
ATOM 4628 O O . ARG B 1 288 ? -12.014 17.506 10.196 1 90.47 288 ARG B O 1
ATOM 4635 N N . ILE B 1 289 ? -12.588 16.988 12.274 1 92.86 289 ILE B N 1
ATOM 4636 C CA . ILE B 1 289 ? -13.036 15.65 11.903 1 92.86 289 ILE B CA 1
ATOM 4637 C C . ILE B 1 289 ? -14.366 15.739 11.158 1 92.86 289 ILE B C 1
ATOM 4639 O O . ILE B 1 289 ? -14.531 15.136 10.095 1 92.86 289 ILE B O 1
ATOM 4643 N N . SER B 1 290 ? -15.279 16.517 11.769 1 93.59 290 SER B N 1
ATOM 4644 C CA . SER B 1 290 ? -16.585 16.691 11.141 1 93.59 290 SER B CA 1
ATOM 4645 C C . SER B 1 290 ? -16.451 17.279 9.741 1 93.59 290 SER B C 1
ATOM 4647 O O . SER B 1 290 ? -17.186 16.896 8.828 1 93.59 290 SER B O 1
ATOM 4649 N N . ALA B 1 291 ? -15.537 18.171 9.594 1 94.66 291 ALA B N 1
ATOM 4650 C CA . ALA B 1 291 ? -15.32 18.794 8.291 1 94.66 291 ALA B CA 1
ATOM 4651 C C . ALA B 1 291 ? -14.859 17.766 7.261 1 94.66 291 ALA B C 1
ATOM 4653 O O . ALA B 1 291 ? -15.357 17.742 6.133 1 94.66 291 ALA B O 1
ATOM 4654 N N . PHE B 1 292 ? -13.936 16.919 7.61 1 96.62 292 PHE B N 1
ATOM 4655 C CA . PHE B 1 292 ? -13.458 15.881 6.705 1 96.62 292 PHE B CA 1
ATOM 4656 C C . PHE B 1 292 ? -14.561 14.874 6.403 1 96.62 292 PHE B C 1
ATOM 4658 O O . PHE B 1 292 ? -14.688 14.405 5.27 1 96.62 292 PHE B O 1
ATOM 4665 N N . LEU B 1 293 ? -15.333 14.543 7.404 1 96.8 293 LEU B N 1
ATOM 4666 C CA . LEU B 1 293 ? -16.434 13.609 7.197 1 96.8 293 LEU B CA 1
ATOM 4667 C C . LEU B 1 293 ? -17.433 14.162 6.186 1 96.8 293 LEU B C 1
ATOM 4669 O O . LEU B 1 293 ? -17.921 13.427 5.324 1 96.8 293 LEU B O 1
ATOM 4673 N N . ASP B 1 294 ? -17.681 15.379 6.29 1 95.91 294 ASP B N 1
ATOM 4674 C CA . ASP B 1 294 ? -18.639 16.024 5.396 1 95.91 294 ASP B CA 1
ATOM 4675 C C . ASP B 1 294 ? -18.15 15.988 3.95 1 95.91 294 ASP B C 1
ATOM 4677 O O . ASP B 1 294 ? -18.879 15.557 3.054 1 95.91 294 ASP B O 1
ATOM 4681 N N . ILE B 1 295 ? -16.933 16.355 3.678 1 96.64 295 ILE B N 1
ATOM 4682 C CA . ILE B 1 295 ? -16.457 16.469 2.304 1 96.64 295 ILE B CA 1
ATOM 4683 C C . ILE B 1 295 ? -16.256 15.076 1.711 1 96.64 295 ILE B C 1
ATOM 4685 O O . ILE B 1 295 ? -16.47 14.868 0.514 1 96.64 295 ILE B O 1
ATOM 4689 N N . LEU B 1 296 ? -15.829 14.112 2.511 1 97.48 296 LEU B N 1
ATOM 4690 C CA . LEU B 1 296 ? -15.636 12.754 2.014 1 97.48 296 LEU B CA 1
ATOM 4691 C C . LEU B 1 296 ? -16.974 12.101 1.683 1 97.48 296 LEU B C 1
ATOM 4693 O O . LEU B 1 296 ? -17.092 11.391 0.681 1 97.48 296 LEU B O 1
ATOM 4697 N N . SER B 1 297 ? -17.941 12.408 2.528 1 95.98 297 SER B N 1
ATOM 4698 C CA . SER B 1 297 ? -19.275 11.872 2.279 1 95.98 297 SER B CA 1
ATOM 4699 C C . SER B 1 297 ? -19.865 12.434 0.99 1 95.98 297 SER B C 1
ATOM 4701 O O . SER B 1 297 ? -20.543 11.72 0.248 1 95.98 297 SER B O 1
ATOM 4703 N N . LYS B 1 298 ? -19.605 13.641 0.713 1 95.66 298 LYS B N 1
ATOM 4704 C CA . LYS B 1 298 ? -20.151 14.307 -0.466 1 95.66 298 LYS B CA 1
ATOM 4705 C C . LYS B 1 298 ? -19.33 13.982 -1.711 1 95.66 298 LYS B C 1
ATOM 4707 O O . LYS B 1 298 ? -19.873 13.899 -2.814 1 95.66 298 LYS B O 1
ATOM 4712 N N . GLY B 1 299 ? -18.032 13.784 -1.503 1 96.67 299 GLY B N 1
ATOM 4713 C CA . GLY B 1 299 ? -17.118 13.715 -2.632 1 96.67 299 GLY B CA 1
ATOM 4714 C C . GLY B 1 299 ? -16.856 12.296 -3.101 1 96.67 299 GLY B C 1
ATOM 4715 O O . GLY B 1 299 ? -16.241 12.086 -4.148 1 96.67 299 GLY B O 1
ATOM 4716 N N . LEU B 1 300 ? -17.323 11.291 -2.355 1 96.19 300 LEU B N 1
ATOM 4717 C CA . LEU B 1 300 ? -16.998 9.912 -2.702 1 96.19 300 LEU B CA 1
ATOM 4718 C C . LEU B 1 300 ? -18.258 9.128 -3.053 1 96.19 300 LEU B C 1
ATOM 4720 O O . LEU B 1 300 ? -19.32 9.357 -2.47 1 96.19 300 LEU B O 1
ATOM 4724 N N . SER B 1 301 ? -18.157 8.282 -3.995 1 92.83 301 SER B N 1
ATOM 4725 C CA . SER B 1 301 ? -19.164 7.311 -4.41 1 92.83 301 SER B CA 1
ATOM 4726 C C . SER B 1 301 ? -18.534 5.954 -4.708 1 92.83 301 SER B C 1
ATOM 4728 O O . SER B 1 301 ? -17.309 5.833 -4.773 1 92.83 301 SER B O 1
ATOM 4730 N N . PRO B 1 302 ? -19.307 4.941 -4.84 1 90.54 302 PRO B N 1
ATOM 4731 C CA . PRO B 1 302 ? -18.752 3.623 -5.159 1 90.54 302 PRO B CA 1
ATOM 4732 C C . PRO B 1 302 ? -18.044 3.592 -6.511 1 90.54 302 PRO B C 1
ATOM 4734 O O . PRO B 1 302 ? -17.259 2.678 -6.78 1 90.54 302 PRO B O 1
ATOM 4737 N N . SER B 1 303 ? -18.316 4.592 -7.318 1 90.87 303 SER B N 1
ATOM 4738 C CA . SER B 1 303 ? -17.691 4.655 -8.635 1 90.87 303 SER B CA 1
ATOM 4739 C C . SER B 1 303 ? -16.455 5.548 -8.618 1 90.87 303 SER B C 1
ATOM 4741 O O . SER B 1 303 ? -15.792 5.719 -9.643 1 90.87 303 SER B O 1
ATOM 4743 N N . GLY B 1 304 ? -16.153 6.053 -7.479 1 93.1 304 GLY B N 1
A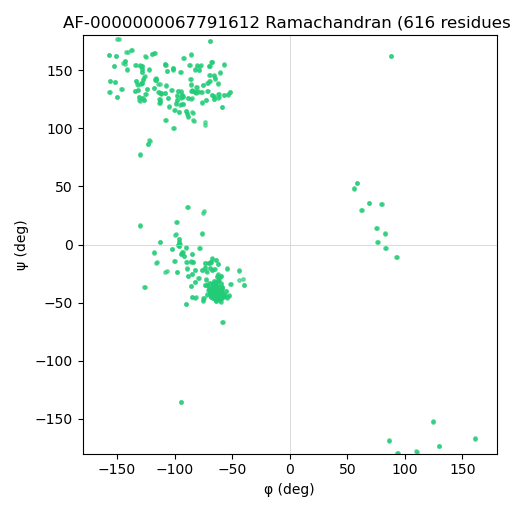TOM 4744 C CA . GLY B 1 304 ? -14.984 6.911 -7.364 1 93.1 304 GLY B CA 1
ATOM 4745 C C . GLY B 1 304 ? -15.3 8.275 -6.78 1 93.1 304 GLY B C 1
ATOM 4746 O O . GLY B 1 304 ? -16.134 8.393 -5.88 1 93.1 304 GLY B O 1
ATOM 4747 N N . SER B 1 305 ? -14.49 9.227 -7.159 1 90.99 305 SER B N 1
ATOM 4748 C CA . SER B 1 305 ? -14.636 10.555 -6.571 1 90.99 305 SER B CA 1
ATOM 4749 C C . SER B 1 305 ? -15.506 11.453 -7.444 1 90.99 305 SER B C 1
ATOM 4751 O O . SER B 1 305 ? -15.588 11.257 -8.658 1 90.99 305 SER B O 1
ATOM 4753 N N . ASN B 1 306 ? -16.169 12.305 -6.786 1 88.11 306 ASN B N 1
ATOM 4754 C CA . ASN B 1 306 ? -16.896 13.411 -7.399 1 88.11 306 ASN B CA 1
ATOM 4755 C C . ASN B 1 306 ? -16.42 14.759 -6.865 1 88.11 306 ASN B C 1
ATOM 4757 O O . ASN B 1 306 ? -17.021 15.314 -5.943 1 88.11 306 ASN B O 1
ATOM 4761 N N . LEU B 1 307 ? -15.461 15.353 -7.458 1 84.61 307 LEU B N 1
ATOM 4762 C CA . LEU B 1 307 ? -14.828 16.566 -6.95 1 84.61 307 LEU B CA 1
ATOM 4763 C C . LEU B 1 307 ? -15.752 17.769 -7.11 1 84.61 307 LEU B C 1
ATOM 4765 O O . LEU B 1 307 ? -15.597 18.773 -6.411 1 84.61 307 LEU B O 1
ATOM 4769 N N . SER B 1 308 ? -16.644 17.659 -8.013 1 83.55 308 SER B N 1
ATOM 4770 C CA . SER B 1 308 ? -17.585 18.756 -8.217 1 83.55 308 SER B CA 1
ATOM 4771 C C . SER B 1 308 ? -18.542 18.89 -7.037 1 83.55 308 SER B C 1
ATOM 4773 O O . SER B 1 308 ? -19.161 19.939 -6.849 1 83.55 308 SER B O 1
ATOM 4775 N N . ALA B 1 309 ? -18.617 17.951 -6.257 1 75.8 309 ALA B N 1
ATOM 4776 C CA . ALA B 1 309 ? -19.567 17.924 -5.148 1 75.8 309 ALA B CA 1
ATOM 4777 C C . ALA B 1 309 ? -18.959 18.539 -3.89 1 75.8 309 ALA B C 1
ATOM 4779 O O . ALA B 1 309 ? -19.623 18.634 -2.855 1 75.8 309 ALA B O 1
ATOM 4780 N N . VAL B 1 310 ? -17.726 18.917 -4.04 1 74.38 310 VAL B N 1
ATOM 4781 C CA . VAL B 1 310 ? -17.068 19.368 -2.818 1 74.38 310 VAL B CA 1
ATOM 4782 C C . VAL B 1 310 ? -16.411 20.726 -3.055 1 74.38 310 VAL B C 1
ATOM 4784 O O . VAL B 1 310 ? -15.959 21.018 -4.164 1 74.38 310 VAL B O 1
#

pLDDT: mean 86.75, std 11.73, range [31.91, 98.59]

Secondary structure (DSSP, 8-state):
--TTGGGTTHHHHHHHHHHT-HHHHHHHHT--HHHHHHHHHHHHHHHTS--EEE-SS-EEE-HHHHHHHHHHHHHHHHHHHHHHHHH-SS----EEEEEEE-HHHIIIIIHHHHHHHHHS-TTEEEEEEE-SS---HHHHT-SEEEEESS-S---TTEEEEEEEEEEEEEEE-HHHHHHH----SGGGGGGS-EEEEBPTTS-BPPEEEE-SSTT-EEEE----SEEESSHHHHHHHHHTTS-EEEEEHHHHHHHHHHTSSEEE-GGG-EEEEEEEEEEEGGGTTSHHHHHHHHHHHHHEETTEE-GGG-/--TTGGGTTHHHHHHHHHHT-HHHHHHHHT--HHHHHHHHHHHHHHHTS--EEE-SS-EEE-HHHHHHHHHHHHHHHHHHHHHHHHH-SS----EEEEEEE-HHHIIIIIHHHHHHHHHS-TTEEEEEEE-SS---HHHHT-SEEEEESS-S---TTEEEEEEEEEEEEEEE-HHHHHHH----SGGGGGGS-EEEEBPTTS-BPPEEEE-SSTT-EEEE----SEEESSHHHHHHHHHTTS-EEEEEHHHHHHHHHHTSSEEE-GGG-EEEEEEEEEEEGGGTTSHHHHHHHHHHHHHEETTEE-GGG-

Radius of gyration: 25.73 Å; Cα contacts (8 Å, |Δi|>4): 1158; chains: 2; bounding box: 63×72×70 Å

InterPro domains:
  IPR000847 LysR, HTH, N-terminal domain [PF00126] (9-65)
  IPR000847 LysR, HTH, N-terminal domain [PR00039] (22-33)
  IPR000847 LysR, HTH, N-terminal domain [PR00039] (33-43)
  IPR000847 LysR, HTH, N-terminal domain [PR00039] (43-54)
  IPR000847 LysR, HTH, N-terminal domain [PS50931] (5-62)
  IPR005119 LysR, substrate-binding [PF03466] (92-298)
  IPR036388 Winged helix-like DNA-binding domain superfamily [G3DSA:1.10.10.10] (6-90)
  IPR036390 Winged helix DNA-binding domain superfamily [SSF46785] (8-88)
  IPR058163 LysR-type transcriptional regulator, proteobacterial-type [PTHR30537] (5-302)

Organism: Pectobacterium atrosepticum (strain SCRI 1043 / ATCC BAA-672) (NCBI:txid218491)

Sequence (620 aa):
MYSSERLKGIDLFVCVADVGSFTAAAEKMNLTSSAVSKGIARLESRLQVRLFDRTTRRLSLSDSGVAFYRTCTSVLADLEEAELAMQSETTDPRGKVRIDLPASFGRLHVLPVILNFIEKHPLLTPHITFSDRFVDPVVEGIDIIVRIGGSNIWSNTLGHRYLGVQQQIFCASPSYLLKNGQPKNRQDLEQHACIVYAENNSMTTPWHFSGGQPHDTERKAFPARIAIGDGEGQVTAVLAGLGIAQLPSWLIKQQLDKGTLVEVLPELTTEGLPINLAWQKSRQTIPRISAFLDILSKGLSPSGSNLSAVMYSSERLKGIDLFVCVADVGSFTAAAEKMNLTSSAVSKGIARLESRLQVRLFDRTTRRLSLSDSGVAFYRTCTSVLADLEEAELAMQSETTDPRGKVRIDLPASFGRLHVLPVILNFIEKHPLLTPHITFSDRFVDPVVEGIDIIVRIGGSNIWSNTLGHRYLGVQQQIFCASPSYLLKNGQPKNRQDLEQHACIVYAENNSMTTPWHFSGGQPHDTERKAFPARIAIGDGEGQVTAVLAGLGIAQLPSWLIKQQLDKGTLVEVLPELTTEGLPINLAWQKSRQTIPRISAFLDILSKGLSPSGSNLSAV

Foldseek 3Di:
DDPVVLLQLLVLLLQCQVVFHLCVSCVVVVHHSVVSVVSQVVNCVVVVHRQWDDDPVGTHGDPVVLQSNLVSQVVVQVVVLVVVVVPDPPLQAADEAEEEEADQQCVFFVVVLVVVVCVVRVRYDYDYYHDQDDDDCVSNNHFKYKHWFDDPDDDPQKDKDWQFFFKKFKKAFPVLCVVQNADDDPVVQQVWAEEFEADPVRDTFFDWFDDPDPPDIDTDHHDHPHYHNDQVVSVVCRLVNNTMYIHTCLNCVVCCVVRRMHTGPVVGIDTDTIIMMMGGPVCCPSSNSVSSVVSSSQQAHSNGGNNVRD/DPPVVLLQLLVLLLQCQVVFHLCVSCVVVVHHSVVSVVSQVVNCVVVVHRQWDDDPVGTHGDPVVLQSNLVSQVVVQVVVLVVVVVPDPPLQAADEAEEEEADQQCVFFVVVLVVVVCVVRVRYDYDYYHDQDDDDCVSNNHFKYKHWFDDPDDDPQKDKDWQFFFKKFKKAFPVLCVVQNADDDPVSQQVWAEEFEADPVRDTFFDWFDDPDPPDIDTDDHDHPHYHNDQVVSVVCRLVNNTMYIHTCLNCVVCCVVRRMHTGPVVGIDTDTIIMMMGGPVCCPSSNSVSSVVSSSQQAHSNGGNNVRD

Solvent-accessible surface area (backbone atoms only — not comparable to full-atom values): 33189 Å² total; per-residue (Å²): 129,61,76,71,62,67,52,57,48,44,64,58,50,50,41,26,63,62,62,48,29,58,60,59,28,8,62,73,68,74,46,47,48,66,55,46,51,48,43,50,49,52,45,26,58,75,69,71,45,66,41,61,41,77,50,104,85,47,66,41,66,26,75,62,19,40,56,49,43,48,51,44,54,50,50,52,49,51,51,50,44,54,52,46,58,71,66,42,85,72,80,71,45,51,45,76,44,34,35,38,20,29,51,58,61,22,54,73,27,47,44,57,48,52,53,60,54,38,72,79,31,78,55,38,26,46,36,34,39,59,45,85,65,91,74,56,42,78,82,69,57,38,49,34,34,46,42,73,45,81,72,92,71,69,57,88,61,44,40,71,44,82,50,40,51,25,43,31,35,36,34,27,12,58,70,32,34,72,75,71,49,74,58,83,50,77,75,45,53,76,80,45,45,25,42,35,42,27,44,96,72,79,41,68,55,58,47,68,32,58,33,100,46,92,93,36,66,40,74,44,66,68,78,53,46,33,26,29,40,38,68,65,50,44,48,51,43,21,61,71,37,67,26,36,34,74,41,48,47,58,79,42,49,66,38,48,75,71,55,55,28,40,78,43,55,71,86,46,46,22,74,51,48,42,31,34,42,34,31,42,48,92,46,48,79,42,58,48,51,37,52,52,52,52,44,50,62,53,16,45,44,41,69,35,53,37,64,87,61,90,129,61,76,70,61,68,52,56,48,43,66,57,49,49,39,25,62,64,63,48,28,58,59,59,28,9,63,74,68,72,47,49,48,66,54,45,51,49,43,52,49,51,44,25,58,74,69,71,44,64,42,62,42,77,51,105,84,46,66,41,66,26,76,60,20,40,57,51,44,49,51,44,53,49,51,52,48,53,51,51,44,52,53,45,59,71,67,42,86,72,80,70,44,49,46,73,43,32,34,37,21,30,52,58,61,23,54,72,27,46,43,56,48,52,52,62,52,37,71,78,29,78,55,37,27,46,37,34,39,58,45,84,66,91,74,55,42,78,84,70,58,38,49,35,34,46,41,74,45,80,73,92,72,68,58,89,61,43,41,72,45,83,51,40,51,24,43,31,35,36,33,27,11,58,70,31,34,73,75,72,50,75,59,85,50,78,73,44,52,76,80,45,46,26,43,36,40,26,43,94,72,78,42,66,55,56,47,67,31,58,32,100,47,92,92,36,67,40,74,44,65,69,78,55,46,31,26,30,39,37,68,66,50,44,50,52,43,22,61,69,36,67,26,37,33,74,41,47,46,57,80,42,49,67,38,47,75,71,54,55,28,41,78,42,55,72,86,45,45,23,74,50,46,41,33,34,40,34,30,41,48,93,47,48,80,42,59,47,51,36,51,51,52,50,44,50,61,52,16,44,44,43,68,34,52,36,65,88,60,90

Nearest PDB structures (foldseek):
  7trw-assembly1_A-2  TM=8.928E-01  e=2.116E-20  Yersinia pestis CO92
  3mz1-assembly2_D  TM=8.813E-01  e=1.020E-19  Sinorhizobium meliloti 1021
  5y2v-assembly1_C  TM=5.431E-01  e=9.818E-19  Synechocystis sp. PCC 6803 substr. Kazusa
  4x6g-assembly1_D  TM=6.650E-01  e=3.326E-17  Pseudomonas aeruginosa PAO1
  4x6g-assembly1_C  TM=5.069E-01  e=3.542E-17  Pseudomonas aeruginosa PAO1